Protein AF-A0A6J4Q2V2-F1 (afdb_monomer)

Radius of gyration: 29.79 Å; Cα contacts (8 Å, |Δi|>4): 541; chains: 1; bounding box: 82×56×87 Å

Foldseek 3Di:
DVVVVQDDDPPPPPPPDDDDDPDDPDPDPDPDQRDADLVLLVLLLVLLLVCVVPVCSVLLVQLVVVLLVPDVSNVVNCVDPSPVSSPVNSCVSNVVVVVVCVVFVVVVVVVVVVVLDFPADFAPVLLVVLLVVLCVVVPVLLSVLLVVLLVVLVVVLVVVVVVVVVCVVVVVPDPDDDDDDDDPPPDDPDPSSLSSSLSSQAVVQQVSQSSSSRRDDGDSVSSVRNSVSSVVSSVRVLVSVCVVPVPVSVCSVVVSVVVVVVVVVVVVCCLAAVCQEPPFLNDDVNHDHHLVRDPSLVDFDLQLLLVVCPDPQNVVLVVQFQAEEEQDPVVQVSNQSSCVVPPHHHYAYLYQPGVVRLAVDDQCRCAFTKYKYKYWPVCVVVVCVVCVVQAPDKAWRDWRFGDHNRDGSTIITIIIGGGGHGGRDYPTHDD

Solvent-accessible surface area (backbone atoms only — not comparable to full-atom values): 23818 Å² total; per-residue (Å²): 105,82,66,54,76,72,61,87,78,78,83,79,74,81,81,78,82,86,80,86,77,99,61,80,83,71,79,74,76,76,80,76,76,61,76,73,45,70,67,46,21,53,49,23,30,53,37,14,49,37,31,65,77,37,71,68,24,52,55,52,52,54,14,52,49,52,30,26,74,75,32,80,63,42,37,58,39,76,74,29,73,35,40,56,46,7,53,50,37,19,51,62,47,36,38,68,60,52,54,54,24,71,75,48,81,34,47,67,59,54,57,56,53,60,75,69,56,72,81,52,72,80,32,72,66,43,23,50,50,41,45,50,50,40,22,53,73,56,37,56,88,46,25,53,53,41,53,50,46,53,51,52,54,47,52,52,55,52,50,52,54,50,50,55,52,52,50,59,60,44,59,74,75,54,90,74,88,77,93,68,86,74,80,78,78,82,84,68,101,58,58,73,65,57,51,47,42,39,45,31,46,8,47,62,42,38,49,49,47,34,59,48,16,17,22,38,94,62,64,66,73,73,24,39,67,10,50,58,43,38,47,58,57,37,52,54,51,46,54,57,46,28,76,79,33,51,68,56,46,51,48,51,55,52,50,48,51,50,50,53,51,50,51,52,48,51,50,51,43,27,76,64,36,16,26,49,22,34,71,29,80,52,24,55,93,66,27,82,29,39,50,94,74,34,77,70,56,76,63,73,60,44,65,61,50,25,55,47,49,69,33,70,70,43,44,54,53,58,72,73,33,68,31,37,33,17,68,38,60,67,56,32,55,45,51,49,68,25,37,50,87,74,63,73,60,57,72,42,49,69,39,88,70,40,70,69,49,28,72,76,52,55,44,64,75,50,43,68,37,29,32,35,41,45,40,45,61,92,46,37,77,60,53,51,65,71,42,56,87,34,29,79,42,76,43,84,71,50,78,40,72,39,69,36,23,89,28,74,49,47,44,38,35,32,28,45,29,40,32,26,74,52,58,66,79,67,93,56,58,70,124

Structure (mmCIF, N/CA/C/O backbone):
data_AF-A0A6J4Q2V2-F1
#
_entry.id   AF-A0A6J4Q2V2-F1
#
loop_
_atom_site.group_PDB
_atom_site.id
_atom_site.type_symbol
_atom_site.label_atom_id
_atom_site.label_alt_id
_atom_site.label_comp_id
_atom_site.label_asym_id
_atom_site.label_entity_id
_atom_site.label_seq_id
_atom_site.pdbx_PDB_ins_code
_atom_site.Cartn_x
_atom_site.Cartn_y
_atom_site.Cartn_z
_atom_site.occupancy
_atom_site.B_iso_or_equiv
_atom_site.auth_seq_id
_atom_site.auth_comp_id
_atom_site.auth_asym_id
_atom_site.auth_atom_id
_atom_site.pdbx_PDB_model_num
ATOM 1 N N . GLU A 1 1 ? 28.536 1.080 -9.080 1.00 32.06 1 GLU A N 1
ATOM 2 C CA . GLU A 1 1 ? 28.139 0.049 -8.093 1.00 32.06 1 GLU A CA 1
ATOM 3 C C . GLU A 1 1 ? 27.415 -1.189 -8.664 1.00 32.06 1 GLU A C 1
ATOM 5 O O . GLU A 1 1 ? 28.059 -2.226 -8.735 1.00 32.06 1 GLU A O 1
ATOM 10 N N . ILE A 1 2 ? 26.162 -1.164 -9.162 1.00 29.77 2 ILE A N 1
ATOM 11 C CA . ILE A 1 2 ? 25.508 -2.405 -9.692 1.00 29.77 2 ILE A CA 1
ATOM 12 C C . ILE A 1 2 ? 26.166 -2.944 -10.984 1.00 29.77 2 ILE A C 1
ATOM 14 O O . ILE A 1 2 ? 26.231 -4.154 -11.194 1.00 29.77 2 ILE A O 1
ATOM 18 N N . CYS A 1 3 ? 26.695 -2.071 -11.850 1.00 30.06 3 CYS A N 1
ATOM 19 C CA . CYS A 1 3 ? 27.444 -2.505 -13.041 1.00 30.06 3 CYS A CA 1
ATOM 20 C C . CYS A 1 3 ? 28.904 -2.894 -12.740 1.00 30.06 3 CYS A C 1
ATOM 22 O O . CYS A 1 3 ? 29.434 -3.763 -13.423 1.00 30.06 3 CYS A O 1
ATOM 24 N N . GLU A 1 4 ? 29.531 -2.320 -11.709 1.00 36.75 4 GLU A N 1
ATOM 25 C CA . GLU A 1 4 ? 30.877 -2.726 -11.250 1.00 36.75 4 GLU A CA 1
ATOM 26 C C . GLU A 1 4 ? 30.845 -4.099 -10.574 1.00 36.75 4 GLU A C 1
ATOM 28 O O . GLU A 1 4 ? 31.759 -4.904 -10.738 1.00 36.75 4 GLU A O 1
ATOM 33 N N . PHE A 1 5 ? 29.723 -4.449 -9.935 1.00 39.81 5 PHE A N 1
ATOM 34 C CA . PHE A 1 5 ? 29.467 -5.805 -9.453 1.00 39.81 5 PHE A CA 1
ATOM 35 C C . PHE A 1 5 ? 29.303 -6.839 -10.586 1.00 39.81 5 PHE A C 1
ATOM 37 O O . PHE A 1 5 ? 29.057 -8.012 -10.318 1.00 39.81 5 PHE A O 1
ATOM 44 N N . LEU A 1 6 ? 29.450 -6.474 -11.863 1.00 43.25 6 LEU A N 1
ATOM 45 C CA . LEU A 1 6 ? 29.360 -7.404 -12.996 1.00 43.25 6 LEU A CA 1
ATOM 46 C C . LEU A 1 6 ? 30.561 -7.364 -13.952 1.00 43.25 6 LEU A C 1
ATOM 48 O O . LEU A 1 6 ? 30.593 -8.172 -14.877 1.00 43.25 6 LEU A O 1
ATOM 52 N N . GLY A 1 7 ? 31.564 -6.516 -13.725 1.00 40.53 7 GLY A N 1
ATOM 53 C CA . GLY A 1 7 ? 32.718 -6.443 -14.618 1.00 40.53 7 GLY A CA 1
ATOM 54 C C . GLY A 1 7 ? 33.850 -5.615 -14.037 1.00 40.53 7 GLY A C 1
ATOM 55 O O . GLY A 1 7 ? 33.892 -4.412 -14.240 1.00 40.53 7 GLY A O 1
ATOM 56 N N . GLN A 1 8 ? 34.770 -6.272 -13.337 1.00 37.00 8 GLN A N 1
ATOM 57 C CA . GLN A 1 8 ? 36.114 -5.750 -13.110 1.00 37.00 8 GLN A CA 1
ATOM 58 C C . GLN A 1 8 ? 37.065 -6.654 -13.884 1.00 37.00 8 GLN A C 1
ATOM 60 O O . GLN A 1 8 ? 37.468 -7.702 -13.385 1.00 37.00 8 GLN A O 1
ATOM 65 N N . GLN A 1 9 ? 37.353 -6.282 -15.128 1.00 39.69 9 GLN A N 1
ATOM 66 C CA . GLN A 1 9 ? 38.548 -6.776 -15.813 1.00 39.69 9 GLN A CA 1
ATOM 67 C C . GLN A 1 9 ? 39.023 -5.889 -16.976 1.00 39.69 9 GLN A C 1
ATOM 69 O O . GLN A 1 9 ? 40.082 -6.177 -17.510 1.00 39.69 9 GLN A O 1
ATOM 74 N N . GLU A 1 10 ? 38.312 -4.815 -17.352 1.00 43.91 10 GLU A N 1
ATOM 75 C CA . GLU A 1 10 ? 38.666 -4.003 -18.537 1.00 43.91 10 GLU A CA 1
ATOM 76 C C . GLU A 1 10 ? 39.581 -2.790 -18.255 1.00 43.91 10 GLU A C 1
ATOM 78 O O . GLU A 1 10 ? 40.210 -2.293 -19.183 1.00 43.91 10 GLU A O 1
ATOM 83 N N . ASP A 1 11 ? 39.740 -2.335 -17.006 1.00 36.50 11 ASP A N 1
ATOM 84 C CA . ASP A 1 11 ? 40.383 -1.028 -16.744 1.00 36.50 11 ASP A CA 1
ATOM 85 C C . ASP A 1 11 ? 41.904 -1.064 -16.486 1.00 36.50 11 ASP A C 1
ATOM 87 O O . ASP A 1 11 ? 42.507 -0.010 -16.297 1.00 36.50 11 ASP A O 1
ATOM 91 N N . LYS A 1 12 ? 42.561 -2.236 -16.475 1.00 32.47 12 LYS A N 1
ATOM 92 C CA . LYS A 1 12 ? 44.013 -2.322 -16.191 1.00 32.47 12 LYS A CA 1
ATOM 93 C C . LYS A 1 12 ? 44.935 -2.363 -17.415 1.00 32.47 12 LYS A C 1
ATOM 95 O O . LYS A 1 12 ? 46.117 -2.105 -17.246 1.00 32.47 12 LYS A O 1
ATOM 100 N N . GLU A 1 13 ? 44.432 -2.629 -18.619 1.00 33.34 13 GLU A N 1
ATOM 101 C CA . GLU A 1 13 ? 45.282 -2.765 -19.822 1.00 33.34 13 GLU A CA 1
ATOM 102 C C . GLU A 1 13 ? 45.505 -1.451 -20.595 1.00 33.34 13 GLU A C 1
ATOM 104 O O . GLU A 1 13 ? 46.368 -1.383 -21.463 1.00 33.34 13 GLU A O 1
ATOM 109 N N . TRP A 1 14 ? 44.780 -0.374 -20.276 1.00 34.66 14 TRP A N 1
ATOM 110 C CA . TRP A 1 14 ? 44.790 0.856 -21.083 1.00 34.66 14 TRP A CA 1
ATOM 111 C C . TRP A 1 14 ? 45.893 1.877 -20.750 1.00 34.66 14 TRP A C 1
ATOM 113 O O . TRP A 1 14 ? 45.919 2.943 -21.366 1.00 34.66 14 TRP A O 1
ATOM 123 N N . GLN A 1 15 ? 46.797 1.602 -19.802 1.00 33.84 15 GLN A N 1
ATOM 124 C CA . GLN A 1 15 ? 47.848 2.562 -19.416 1.00 33.84 15 GLN A CA 1
ATOM 125 C C . GLN A 1 15 ? 49.262 2.266 -19.937 1.00 33.84 15 GLN A C 1
ATOM 127 O O . GLN A 1 15 ? 50.127 3.114 -19.742 1.00 33.84 15 GLN A O 1
ATOM 132 N N . GLU A 1 16 ? 49.510 1.159 -20.646 1.00 37.19 16 GLU A N 1
ATOM 133 C CA . GLU A 1 16 ? 50.890 0.777 -21.019 1.00 37.19 16 GLU A CA 1
ATOM 134 C C . GLU A 1 16 ? 51.269 0.893 -22.503 1.00 37.19 16 GLU A C 1
ATOM 136 O O . GLU A 1 16 ? 52.442 0.751 -22.825 1.00 37.19 16 GLU A O 1
ATOM 141 N N . HIS A 1 17 ? 50.356 1.250 -23.411 1.00 39.12 17 HIS A N 1
ATOM 142 C CA . HIS A 1 17 ? 50.700 1.431 -24.830 1.00 39.12 17 HIS A CA 1
ATOM 143 C C . HIS A 1 17 ? 50.427 2.855 -25.315 1.00 39.12 17 HIS A C 1
ATOM 145 O O . HIS A 1 17 ? 49.444 3.144 -25.999 1.00 39.12 17 HIS A O 1
ATOM 151 N N . LYS A 1 18 ? 51.334 3.762 -24.948 1.00 40.56 18 LYS A N 1
ATOM 152 C CA . LYS A 1 18 ? 51.611 4.972 -25.721 1.00 40.56 18 LYS A CA 1
ATOM 153 C C . LYS A 1 18 ? 52.996 4.802 -26.322 1.00 40.56 18 LYS A C 1
ATOM 155 O O . LYS A 1 18 ? 53.968 4.860 -25.585 1.00 40.56 18 LYS A O 1
ATOM 160 N N . ASP A 1 19 ? 52.995 4.572 -27.627 1.00 45.44 19 ASP A N 1
ATOM 161 C CA . ASP A 1 19 ? 54.082 4.702 -28.598 1.00 45.44 19 ASP A CA 1
ATOM 162 C C . ASP A 1 19 ? 54.253 3.423 -29.434 1.00 45.44 19 ASP A C 1
ATOM 164 O O . ASP A 1 19 ? 54.333 2.314 -28.917 1.00 45.44 19 ASP A O 1
ATOM 168 N N . GLU A 1 20 ? 54.276 3.663 -30.747 1.00 46.00 20 GLU A N 1
ATOM 169 C CA . GLU A 1 20 ? 54.562 2.771 -31.879 1.00 46.00 20 GLU A CA 1
ATOM 170 C C . GLU A 1 20 ? 53.406 2.009 -32.575 1.00 46.00 20 GLU A C 1
ATOM 172 O O . GLU A 1 20 ? 52.564 1.343 -31.984 1.00 46.00 20 GLU A O 1
ATOM 177 N N . ASP A 1 21 ? 53.450 2.155 -33.905 1.00 41.34 21 ASP A N 1
ATOM 178 C CA . ASP A 1 21 ? 52.720 1.524 -35.010 1.00 41.34 21 ASP A CA 1
ATOM 179 C C . ASP A 1 21 ? 51.275 1.927 -35.379 1.00 41.34 21 ASP A C 1
ATOM 181 O O . ASP A 1 21 ? 50.266 1.431 -34.878 1.00 41.34 21 ASP A O 1
ATOM 185 N N . LEU A 1 22 ? 51.205 2.730 -36.453 1.00 50.88 22 LEU A N 1
ATOM 186 C CA . LEU A 1 22 ? 50.089 2.865 -37.398 1.00 50.88 22 LEU A CA 1
ATOM 187 C C . LEU A 1 22 ? 49.896 1.553 -38.189 1.00 50.88 22 LEU A C 1
ATOM 189 O O . LEU A 1 22 ? 50.108 1.487 -39.399 1.00 50.88 22 LEU A O 1
ATOM 193 N N . SER A 1 23 ? 49.464 0.496 -37.509 1.00 46.81 23 SER A N 1
ATOM 194 C CA . SER A 1 23 ? 48.854 -0.671 -38.146 1.00 46.81 23 SER A CA 1
ATOM 195 C C . SER A 1 23 ? 47.328 -0.557 -38.051 1.00 46.81 23 SER A C 1
ATOM 197 O O . SER A 1 23 ? 46.785 0.010 -37.103 1.00 46.81 23 SER A O 1
ATOM 199 N N . LEU A 1 24 ? 46.630 -1.008 -39.102 1.00 50.31 24 LEU A N 1
ATOM 200 C CA . LEU A 1 24 ? 45.164 -1.045 -39.204 1.00 50.31 24 LEU A CA 1
ATOM 201 C C . LEU A 1 24 ? 44.526 -1.447 -37.862 1.00 50.31 24 LEU A C 1
ATOM 203 O O . LEU A 1 24 ? 45.022 -2.390 -37.245 1.00 50.31 24 LEU A O 1
ATOM 207 N N . PRO A 1 25 ? 43.430 -0.799 -37.417 1.00 46.69 25 PRO A N 1
ATOM 208 C CA . PRO A 1 25 ? 42.833 -1.113 -36.127 1.00 46.69 25 PRO A CA 1
ATOM 209 C C . PRO A 1 25 ? 42.497 -2.605 -36.078 1.00 46.69 25 PRO A C 1
ATOM 211 O O . PRO A 1 25 ? 41.655 -3.085 -36.843 1.00 46.69 25 PRO A O 1
ATOM 214 N N . LEU A 1 26 ? 43.190 -3.331 -35.193 1.00 51.53 26 LEU A N 1
ATOM 215 C CA . LEU A 1 26 ? 42.886 -4.716 -34.855 1.00 51.53 26 LEU A CA 1
ATOM 216 C C . LEU A 1 26 ? 41.372 -4.829 -34.612 1.00 51.53 26 LEU A C 1
ATOM 218 O O . LEU A 1 26 ? 40.800 -3.960 -33.941 1.00 51.53 26 LEU A O 1
ATOM 222 N N . PRO A 1 27 ? 40.692 -5.855 -35.158 1.00 50.12 27 PRO A N 1
ATOM 223 C CA . PRO A 1 27 ? 39.274 -6.041 -34.900 1.00 50.12 27 PRO A CA 1
ATOM 224 C C . PRO A 1 27 ? 39.062 -6.081 -33.387 1.00 50.12 27 PRO A C 1
ATOM 226 O O . PRO A 1 27 ? 39.700 -6.875 -32.695 1.00 50.12 27 PRO A O 1
ATOM 229 N N . LEU A 1 28 ? 38.195 -5.193 -32.885 1.00 48.06 28 LEU A N 1
ATOM 230 C CA . LEU A 1 28 ? 37.838 -5.115 -31.468 1.00 48.06 28 LEU A CA 1
ATOM 231 C C . LEU A 1 28 ? 37.610 -6.537 -30.927 1.00 48.06 28 LEU A C 1
ATOM 233 O O . LEU A 1 28 ? 36.846 -7.287 -31.552 1.00 48.06 28 LEU A O 1
ATOM 237 N N . PRO A 1 29 ? 38.247 -6.927 -29.806 1.00 49.25 29 PRO A N 1
ATOM 238 C CA . PRO A 1 29 ? 38.105 -8.272 -29.274 1.00 49.25 29 PRO A CA 1
ATOM 239 C C . PRO A 1 29 ? 36.621 -8.574 -29.073 1.00 49.25 29 PRO A C 1
ATOM 241 O O . PRO A 1 29 ? 35.867 -7.767 -28.519 1.00 49.25 29 PRO A O 1
ATOM 244 N N . LEU A 1 30 ? 36.182 -9.734 -29.573 1.00 52.75 30 LEU A N 1
ATOM 245 C CA . LEU A 1 30 ? 34.804 -10.175 -29.399 1.00 52.75 30 LEU A CA 1
ATOM 246 C C . LEU A 1 30 ? 34.472 -10.133 -27.900 1.00 52.75 30 LEU A C 1
ATOM 248 O O . LEU A 1 30 ? 35.249 -10.652 -27.095 1.00 52.75 30 LEU A O 1
ATOM 252 N N . PRO A 1 31 ? 33.340 -9.526 -27.499 1.00 60.19 31 PRO A N 1
ATOM 253 C CA . PRO A 1 31 ? 33.023 -9.351 -26.092 1.00 60.19 31 PRO A CA 1
ATOM 254 C C . PRO A 1 31 ? 33.041 -10.703 -25.381 1.00 60.19 31 PRO A C 1
ATOM 256 O O . PRO A 1 31 ? 32.332 -11.630 -25.787 1.00 60.19 31 PRO A O 1
ATOM 259 N N . SER A 1 32 ? 33.833 -10.800 -24.310 1.00 66.81 32 SER A N 1
ATOM 260 C CA . SER A 1 32 ? 34.038 -12.055 -23.590 1.00 66.81 32 SER A CA 1
ATOM 261 C C . SER A 1 32 ? 32.699 -12.675 -23.154 1.00 66.81 32 SER A C 1
ATOM 263 O O . SER A 1 32 ? 31.772 -11.961 -22.725 1.00 66.81 32 SER A O 1
ATOM 265 N N . PRO A 1 33 ? 32.540 -14.006 -23.274 1.00 76.62 33 PRO A N 1
ATOM 266 C CA . PRO A 1 33 ? 31.321 -14.671 -22.840 1.00 76.62 33 PRO A CA 1
ATOM 267 C C . PRO A 1 33 ? 31.108 -14.420 -21.345 1.00 76.62 33 PRO A C 1
ATOM 269 O O . PRO A 1 33 ? 32.055 -14.424 -20.558 1.00 76.62 33 PRO A O 1
ATOM 272 N N . TYR A 1 34 ? 29.856 -14.181 -20.943 1.00 85.25 34 TYR A N 1
ATOM 273 C CA . TYR A 1 34 ? 29.534 -14.008 -19.529 1.00 85.25 34 TYR A CA 1
ATOM 274 C C . TYR A 1 34 ? 29.889 -15.288 -18.767 1.00 85.25 34 TYR A C 1
ATOM 276 O O . TYR A 1 34 ? 29.442 -16.372 -19.142 1.00 85.25 34 TYR A O 1
ATOM 284 N N . ARG A 1 35 ? 30.668 -15.150 -17.691 1.00 90.31 35 ARG A N 1
ATOM 285 C CA . ARG A 1 35 ? 31.034 -16.249 -16.796 1.00 90.31 35 ARG A CA 1
ATOM 286 C C . ARG A 1 35 ? 30.180 -16.174 -15.528 1.00 90.31 35 ARG A C 1
ATOM 288 O O . ARG A 1 35 ? 30.349 -15.240 -14.743 1.00 90.31 35 ARG A O 1
ATOM 295 N N . PRO A 1 36 ? 29.249 -17.121 -15.325 1.00 92.38 36 PRO A N 1
ATOM 296 C CA . PRO A 1 36 ? 28.476 -17.212 -14.094 1.00 92.38 36 PRO A CA 1
ATOM 297 C C . PRO A 1 36 ? 29.389 -17.401 -12.876 1.00 92.38 36 PRO A C 1
ATOM 299 O O . PRO A 1 36 ? 30.340 -18.179 -12.929 1.00 92.38 36 PRO A O 1
ATOM 302 N N . GLY A 1 37 ? 29.078 -16.726 -11.771 1.00 94.19 37 GLY A N 1
ATOM 303 C CA . GLY A 1 37 ? 29.854 -16.798 -10.531 1.00 94.19 37 GLY A CA 1
ATOM 304 C C . GLY A 1 37 ? 28.970 -16.830 -9.286 1.00 94.19 37 GLY A C 1
ATOM 305 O O . GLY A 1 37 ? 27.7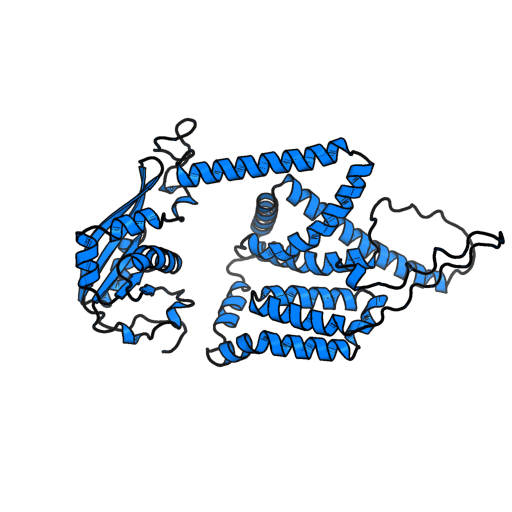46 -16.715 -9.385 1.00 94.19 37 GLY A O 1
ATOM 306 N N . TYR A 1 38 ? 29.600 -16.891 -8.108 1.00 95.44 38 TYR A N 1
ATOM 307 C CA . TYR A 1 38 ? 28.943 -16.908 -6.787 1.00 95.44 38 TYR A CA 1
ATOM 308 C C . TYR A 1 38 ? 27.931 -15.774 -6.569 1.00 95.44 38 TYR A C 1
ATOM 310 O O . TYR A 1 38 ? 26.987 -15.903 -5.793 1.00 95.44 38 TYR A O 1
ATOM 318 N N . ARG A 1 39 ? 28.079 -14.674 -7.312 1.00 95.44 39 ARG A N 1
ATOM 319 C CA . ARG A 1 39 ? 27.137 -13.551 -7.348 1.00 95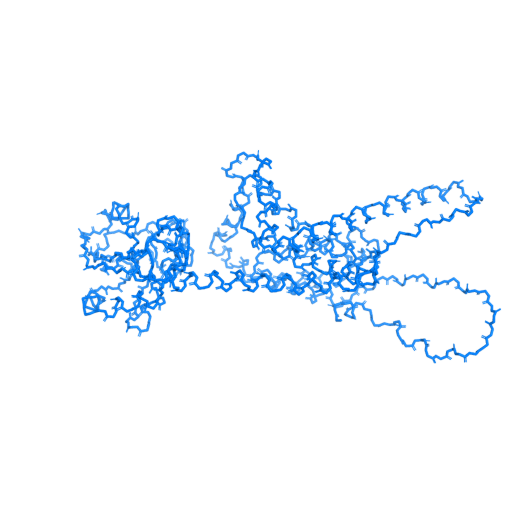.44 39 ARG A CA 1
ATOM 320 C C . ARG A 1 39 ? 25.703 -13.990 -7.675 1.00 95.44 39 ARG A C 1
ATOM 322 O O . ARG A 1 39 ? 24.773 -13.422 -7.116 1.00 95.44 39 ARG A O 1
ATOM 329 N N . LEU A 1 40 ? 25.503 -15.020 -8.507 1.00 95.69 40 LEU A N 1
ATOM 330 C CA . LEU A 1 40 ? 24.165 -15.571 -8.775 1.00 95.69 40 LEU A CA 1
ATOM 331 C C . LEU A 1 40 ? 23.542 -16.216 -7.532 1.00 95.69 40 LEU A C 1
ATOM 333 O O . LEU A 1 40 ? 22.340 -16.074 -7.311 1.00 95.69 40 LEU A O 1
ATOM 337 N N . ALA A 1 41 ? 24.353 -16.872 -6.699 1.00 97.00 41 ALA A N 1
ATOM 338 C CA . ALA A 1 41 ? 23.889 -17.456 -5.447 1.00 97.00 41 ALA A CA 1
ATOM 339 C C . ALA A 1 41 ? 23.407 -16.360 -4.481 1.00 97.00 41 ALA A C 1
ATOM 341 O O . ALA A 1 41 ? 22.293 -16.432 -3.965 1.00 97.00 41 ALA A O 1
ATOM 342 N N . ILE A 1 42 ? 24.196 -15.287 -4.336 1.00 97.88 42 ILE A N 1
ATOM 343 C CA . ILE A 1 42 ? 23.826 -14.107 -3.536 1.00 97.88 42 ILE A CA 1
ATOM 344 C C . ILE A 1 42 ? 22.535 -13.470 -4.064 1.00 97.88 42 ILE A C 1
ATOM 346 O O . ILE A 1 42 ? 21.657 -13.131 -3.278 1.00 97.88 42 ILE A O 1
ATOM 350 N N . ILE A 1 43 ? 22.378 -13.341 -5.385 1.00 96.25 43 ILE A N 1
ATOM 351 C CA . ILE A 1 43 ? 21.144 -12.812 -5.984 1.00 96.25 43 ILE A CA 1
ATOM 352 C C . ILE A 1 43 ? 19.928 -13.669 -5.598 1.00 96.25 43 ILE A C 1
ATOM 354 O O . ILE A 1 43 ? 18.891 -13.109 -5.250 1.00 96.25 43 ILE A O 1
ATOM 358 N N . GLY A 1 44 ? 20.054 -14.999 -5.594 1.00 97.31 44 GLY A N 1
ATOM 359 C CA . GLY A 1 44 ? 18.984 -15.905 -5.154 1.00 97.31 44 GLY A CA 1
ATOM 360 C C . GLY A 1 44 ? 18.585 -15.675 -3.699 1.00 97.31 44 GLY A C 1
ATOM 361 O O . GLY A 1 44 ? 17.402 -15.509 -3.401 1.00 97.31 44 GLY A O 1
ATOM 362 N N . LEU A 1 45 ? 19.577 -15.561 -2.810 1.00 97.94 45 LEU A N 1
ATOM 363 C CA . LEU A 1 45 ? 19.363 -15.209 -1.404 1.00 97.94 45 LEU A CA 1
ATOM 364 C C . LEU A 1 45 ? 18.637 -13.863 -1.259 1.00 97.94 45 LEU A C 1
ATOM 366 O O . LEU A 1 45 ? 17.635 -13.777 -0.556 1.00 97.94 45 LEU A O 1
ATOM 370 N N . LEU A 1 46 ? 19.104 -12.820 -1.952 1.00 97.56 46 LEU A N 1
ATOM 371 C CA . LEU A 1 46 ? 18.517 -11.478 -1.884 1.00 97.56 46 LEU A CA 1
ATOM 372 C C . LEU A 1 46 ? 17.084 -11.438 -2.427 1.00 97.56 46 LEU A C 1
ATOM 374 O O . LEU A 1 46 ? 16.236 -10.764 -1.846 1.00 97.56 46 LEU A O 1
ATOM 378 N N . ILE A 1 47 ? 16.786 -12.176 -3.500 1.00 96.81 47 ILE A N 1
ATOM 379 C CA . ILE A 1 47 ? 15.415 -12.328 -4.005 1.00 96.81 47 ILE A CA 1
ATOM 380 C C . ILE A 1 47 ? 14.550 -13.048 -2.965 1.00 96.81 47 ILE A C 1
ATOM 382 O O . ILE A 1 47 ? 13.408 -12.648 -2.746 1.00 96.81 47 ILE A O 1
ATOM 386 N N . GLY A 1 48 ? 15.083 -14.068 -2.288 1.00 97.56 48 GLY A N 1
ATOM 387 C CA . GLY A 1 48 ? 14.381 -14.784 -1.224 1.00 97.56 48 GLY A CA 1
ATOM 388 C C . GLY A 1 48 ? 14.063 -13.888 -0.025 1.00 97.56 48 GLY A C 1
ATOM 389 O O . GLY A 1 48 ? 12.919 -13.835 0.420 1.00 97.56 48 GLY A O 1
ATOM 390 N N . LEU A 1 49 ? 15.030 -13.088 0.429 1.00 97.06 49 LEU A N 1
ATOM 391 C CA . LEU A 1 49 ? 14.823 -12.083 1.479 1.00 97.06 49 LEU A CA 1
ATOM 392 C C . LEU A 1 49 ? 13.846 -10.982 1.041 1.00 97.06 49 LEU A C 1
ATOM 394 O O . LEU A 1 49 ? 13.004 -10.547 1.825 1.00 97.06 49 LEU A O 1
ATOM 398 N N . ALA A 1 50 ? 13.892 -10.561 -0.225 1.00 95.19 50 ALA A N 1
ATOM 399 C CA . ALA A 1 50 ? 12.899 -9.642 -0.772 1.00 95.19 50 ALA A CA 1
ATOM 400 C C . ALA A 1 50 ? 11.488 -10.255 -0.742 1.00 95.19 50 ALA A C 1
ATOM 402 O O . ALA A 1 50 ? 10.536 -9.556 -0.396 1.00 95.19 50 ALA A O 1
ATOM 403 N N . CYS A 1 51 ? 11.351 -11.553 -1.044 1.00 94.56 51 CYS A N 1
ATOM 404 C CA . CYS A 1 51 ? 10.087 -12.287 -0.928 1.00 94.56 51 CYS A CA 1
ATOM 405 C C . CYS A 1 51 ? 9.600 -12.381 0.521 1.00 94.56 51 CYS A C 1
ATOM 407 O O . CYS A 1 51 ? 8.395 -12.270 0.747 1.00 94.56 51 CYS A O 1
ATOM 409 N N . LEU A 1 52 ? 10.525 -12.527 1.477 1.00 93.69 52 LEU A N 1
ATOM 410 C CA . LEU A 1 52 ? 10.227 -12.545 2.908 1.00 93.69 52 LEU A CA 1
ATOM 411 C C . LEU A 1 52 ? 9.611 -11.221 3.383 1.00 93.69 52 LEU A C 1
ATOM 413 O O . LEU A 1 52 ? 8.650 -11.224 4.146 1.00 93.69 52 LEU A O 1
ATOM 417 N N . SER A 1 53 ? 10.104 -10.097 2.860 1.00 91.94 53 SER A N 1
ATOM 418 C CA . SER A 1 53 ? 9.518 -8.773 3.101 1.00 91.94 53 SER A CA 1
ATOM 419 C C . SER A 1 53 ? 8.197 -8.566 2.352 1.00 91.94 53 SER A C 1
ATOM 421 O O . SER A 1 53 ? 7.256 -7.976 2.884 1.00 91.94 53 SER A O 1
ATOM 423 N N . LYS A 1 54 ? 8.117 -8.999 1.084 1.00 90.69 54 LYS A N 1
ATOM 424 C CA . LYS A 1 54 ? 6.917 -8.877 0.244 1.00 90.69 54 LYS A CA 1
ATOM 425 C C . LYS A 1 54 ? 6.954 -9.869 -0.918 1.00 90.69 54 LYS A C 1
ATOM 427 O O . LYS A 1 54 ? 7.882 -9.843 -1.718 1.00 90.69 54 LYS A O 1
ATOM 432 N N . TYR A 1 55 ? 5.856 -10.598 -1.148 1.00 90.31 55 TYR A N 1
ATOM 433 C CA . TYR A 1 55 ? 5.708 -11.546 -2.274 1.00 90.31 55 TYR A CA 1
ATOM 434 C C . TYR A 1 55 ? 6.035 -10.980 -3.671 1.00 90.31 55 TYR A C 1
ATOM 436 O O . TYR A 1 55 ? 6.313 -11.735 -4.597 1.00 90.31 55 TYR A O 1
ATOM 444 N N . HIS A 1 56 ? 6.045 -9.652 -3.833 1.00 87.12 56 HIS A N 1
ATOM 445 C CA . HIS A 1 56 ? 6.469 -8.989 -5.071 1.00 87.12 56 HIS A CA 1
ATOM 446 C C . HIS A 1 56 ? 7.939 -9.270 -5.430 1.00 87.12 56 HIS A C 1
ATOM 448 O O . HIS A 1 56 ? 8.295 -9.143 -6.598 1.00 87.12 56 HIS A O 1
ATOM 454 N N . GLY A 1 57 ? 8.779 -9.684 -4.471 1.00 90.69 57 GLY A N 1
ATOM 455 C CA . GLY A 1 57 ? 10.164 -10.090 -4.728 1.00 90.69 57 GLY A CA 1
ATOM 456 C C . GLY A 1 57 ? 10.288 -11.180 -5.801 1.00 90.69 57 GLY A C 1
ATOM 457 O O . GLY A 1 57 ? 11.237 -11.153 -6.582 1.00 90.69 57 GLY A O 1
ATOM 458 N N . LEU A 1 58 ? 9.288 -12.063 -5.936 1.00 92.06 58 LEU A N 1
ATOM 459 C CA . LEU A 1 58 ? 9.261 -13.110 -6.965 1.00 92.06 58 LEU A CA 1
ATOM 460 C C . LEU A 1 58 ? 9.322 -12.539 -8.385 1.00 92.06 58 LEU A C 1
ATOM 462 O O . LEU A 1 58 ? 9.956 -13.120 -9.265 1.00 92.06 58 LEU A O 1
ATOM 466 N N . ALA A 1 59 ? 8.708 -11.377 -8.610 1.00 91.56 59 ALA A N 1
ATOM 467 C CA . ALA A 1 59 ? 8.714 -10.735 -9.916 1.00 91.56 59 ALA A CA 1
ATOM 468 C C . ALA A 1 59 ? 10.123 -10.311 -10.357 1.00 91.56 59 ALA A C 1
ATOM 470 O O . ALA A 1 59 ? 10.415 -10.347 -11.551 1.00 91.56 59 ALA A O 1
ATOM 471 N N . LEU A 1 60 ? 11.016 -9.978 -9.415 1.00 90.38 60 LEU A N 1
ATOM 472 C CA . LEU A 1 60 ? 12.424 -9.697 -9.719 1.00 90.38 60 LEU A CA 1
ATOM 473 C C . LEU A 1 60 ? 13.138 -10.956 -10.227 1.00 90.38 60 LEU A C 1
ATOM 475 O O . LEU A 1 60 ? 13.895 -10.885 -11.195 1.00 90.38 60 LEU A O 1
ATOM 479 N N . GLY A 1 61 ? 12.853 -12.113 -9.620 1.00 93.75 61 GLY A N 1
ATOM 480 C CA . GLY A 1 61 ? 13.362 -13.408 -10.077 1.00 93.75 61 GLY A CA 1
ATOM 481 C C . GLY A 1 61 ? 12.874 -13.762 -11.479 1.00 93.75 61 GLY A C 1
ATOM 482 O O . GLY A 1 61 ? 13.684 -14.081 -12.349 1.00 93.75 61 GLY A O 1
ATOM 483 N N . PHE A 1 62 ? 11.571 -13.621 -11.744 1.00 95.06 62 PHE A N 1
ATOM 484 C CA . PHE A 1 62 ? 11.021 -13.841 -13.086 1.00 95.06 62 PHE A CA 1
ATOM 485 C C . PHE A 1 62 ? 11.584 -12.864 -14.123 1.00 95.06 62 PHE A C 1
ATOM 487 O O . PHE A 1 62 ? 11.893 -13.277 -15.242 1.00 95.06 62 PHE A O 1
ATOM 494 N N . GLY A 1 63 ? 11.785 -11.596 -13.753 1.00 94.88 63 GLY A N 1
ATOM 495 C CA . GLY A 1 63 ? 12.454 -10.610 -14.600 1.00 94.88 63 GLY A CA 1
ATOM 496 C C . GLY A 1 63 ? 13.883 -11.029 -14.955 1.00 94.88 63 GLY A C 1
ATOM 497 O O . GLY A 1 63 ? 14.255 -11.035 -16.128 1.00 94.88 63 GLY A O 1
ATOM 498 N N . LEU A 1 64 ? 14.674 -11.469 -13.972 1.00 94.31 64 LEU A N 1
ATOM 499 C CA . LEU A 1 64 ? 16.039 -11.953 -14.202 1.00 94.31 64 LEU A CA 1
ATOM 500 C C . LEU A 1 64 ? 16.071 -13.176 -15.131 1.00 94.31 64 LEU A C 1
ATOM 502 O O . LEU A 1 64 ? 16.876 -13.222 -16.064 1.00 94.31 64 LEU A O 1
ATOM 506 N N . ILE A 1 65 ? 15.168 -14.137 -14.922 1.00 95.69 65 ILE A N 1
ATOM 507 C CA . ILE A 1 65 ? 15.041 -15.318 -15.785 1.00 95.69 65 ILE A CA 1
ATOM 508 C C . ILE A 1 65 ? 14.674 -14.895 -17.215 1.00 95.69 65 ILE A C 1
ATOM 510 O O . ILE A 1 65 ? 15.338 -15.312 -18.165 1.00 95.69 65 ILE A O 1
ATOM 514 N N . GLY A 1 66 ? 13.676 -14.021 -17.385 1.00 95.50 66 GLY A N 1
ATOM 515 C CA . GLY A 1 66 ? 13.275 -13.491 -18.693 1.00 95.50 66 GLY A CA 1
ATOM 516 C C . GLY A 1 66 ? 14.412 -12.755 -19.412 1.00 95.50 66 GLY A C 1
ATOM 517 O O . GLY A 1 66 ? 14.634 -12.938 -20.618 1.00 95.50 66 GLY A O 1
ATOM 518 N N . PHE A 1 67 ? 15.213 -11.988 -18.670 1.00 95.44 67 PHE A N 1
ATOM 519 C CA . PHE A 1 67 ? 16.422 -11.362 -19.194 1.00 95.44 67 PHE A CA 1
ATOM 520 C C . PHE A 1 67 ? 17.431 -12.401 -19.694 1.00 95.44 67 PHE A C 1
ATOM 522 O O . PHE A 1 67 ? 17.854 -12.327 -20.852 1.00 95.44 67 PHE A O 1
ATOM 529 N N . CYS A 1 68 ? 17.779 -13.390 -18.869 1.00 94.12 68 CYS A N 1
ATOM 530 C CA . CYS A 1 68 ? 18.731 -14.437 -19.233 1.00 94.12 68 CYS A CA 1
ATOM 531 C C . CYS A 1 68 ? 18.257 -15.262 -20.439 1.00 94.12 68 CYS A C 1
ATOM 533 O O . CYS A 1 68 ? 19.042 -15.504 -21.353 1.00 94.12 68 CYS A O 1
ATOM 535 N N . LEU A 1 69 ? 16.973 -15.633 -20.505 1.00 93.88 69 LEU A N 1
ATOM 536 C CA . LEU A 1 69 ? 16.396 -16.376 -21.634 1.00 93.88 69 LEU A CA 1
ATOM 537 C C . LEU A 1 69 ? 16.498 -15.596 -22.950 1.00 93.88 69 LEU A C 1
ATOM 539 O O . LEU A 1 69 ? 16.820 -16.150 -24.011 1.00 93.88 69 LEU A O 1
ATOM 543 N N . THR A 1 70 ? 16.259 -14.287 -22.889 1.00 90.62 70 THR A N 1
ATOM 544 C CA . THR A 1 70 ? 16.231 -13.440 -24.083 1.00 90.62 70 THR A CA 1
ATOM 545 C C . THR A 1 70 ? 17.562 -12.782 -24.439 1.00 90.62 70 THR A C 1
ATOM 547 O O . THR A 1 70 ? 17.649 -12.126 -25.479 1.00 90.62 70 THR A O 1
ATOM 550 N N . SER A 1 71 ? 18.606 -12.977 -23.633 1.00 88.56 71 SER A N 1
ATOM 551 C CA . SER A 1 71 ? 19.945 -12.447 -23.881 1.00 88.56 71 SER A CA 1
ATOM 552 C C . SER A 1 71 ? 20.942 -13.588 -24.105 1.00 88.56 71 SER A C 1
ATOM 554 O O . SER A 1 71 ? 21.399 -14.187 -23.131 1.00 88.56 71 SER A O 1
ATOM 556 N N . PRO A 1 72 ? 21.322 -13.903 -25.365 1.00 85.31 72 PRO A N 1
ATOM 557 C CA . PRO A 1 72 ? 22.192 -15.041 -25.678 1.00 85.31 72 PRO A CA 1
ATOM 558 C C . PRO A 1 72 ? 23.483 -15.075 -24.857 1.00 85.31 72 PRO A C 1
ATOM 560 O O . PRO A 1 72 ? 23.895 -16.142 -24.416 1.00 85.31 72 PRO A O 1
ATOM 563 N N . ARG A 1 73 ? 24.061 -13.898 -24.577 1.00 85.94 73 ARG A N 1
ATOM 564 C CA . ARG A 1 73 ? 25.269 -13.749 -23.758 1.00 85.94 73 ARG A CA 1
ATOM 565 C C . ARG A 1 73 ? 25.099 -14.279 -22.331 1.00 85.94 73 ARG A C 1
ATOM 567 O O . ARG A 1 73 ? 26.058 -14.806 -21.790 1.00 85.94 73 ARG A O 1
ATOM 574 N N . TYR A 1 74 ? 23.915 -14.153 -21.730 1.00 90.62 74 TYR A N 1
ATOM 575 C CA . TYR A 1 74 ? 23.667 -14.484 -20.319 1.00 90.62 74 TYR A CA 1
ATOM 576 C C . TYR A 1 74 ? 22.889 -15.789 -20.119 1.00 90.62 74 TYR A C 1
ATOM 578 O O . TYR A 1 74 ? 22.637 -16.170 -18.979 1.00 90.62 74 TYR A O 1
ATOM 586 N N . ARG A 1 75 ? 22.538 -16.516 -21.190 1.00 90.62 75 ARG A N 1
ATOM 587 C CA . ARG A 1 75 ? 21.850 -17.818 -21.084 1.00 90.62 75 ARG A CA 1
ATOM 588 C C . ARG A 1 75 ? 22.641 -18.845 -20.282 1.00 90.62 75 ARG A C 1
ATOM 590 O O . ARG A 1 75 ? 22.041 -19.626 -19.554 1.00 90.62 75 ARG A O 1
ATOM 597 N N . ALA A 1 76 ? 23.972 -18.792 -20.363 1.00 90.56 76 ALA A N 1
ATOM 598 C CA . ALA A 1 76 ? 24.863 -19.655 -19.589 1.00 90.56 76 ALA A CA 1
ATOM 599 C C . ALA A 1 76 ? 24.652 -19.525 -18.069 1.00 90.56 76 ALA A C 1
ATOM 601 O O . ALA A 1 76 ? 24.930 -20.472 -17.340 1.00 90.56 76 ALA A O 1
ATOM 602 N N . ALA A 1 77 ? 24.114 -18.396 -17.584 1.00 92.69 77 ALA A N 1
ATOM 603 C CA . ALA A 1 77 ? 23.731 -18.246 -16.183 1.00 92.69 77 ALA A CA 1
ATOM 604 C C . ALA A 1 77 ? 22.732 -19.330 -15.763 1.00 92.69 77 ALA A C 1
ATOM 606 O O . ALA A 1 77 ? 22.949 -19.986 -14.753 1.00 92.69 77 ALA A O 1
ATOM 607 N N . LEU A 1 78 ? 21.696 -19.584 -16.569 1.00 92.94 78 LEU A N 1
ATOM 608 C CA . LEU A 1 78 ? 20.606 -20.510 -16.233 1.00 92.94 78 LEU A CA 1
ATOM 609 C C . LEU A 1 78 ? 21.066 -21.967 -16.104 1.00 92.94 78 LEU A C 1
ATOM 611 O O . LEU A 1 78 ? 20.432 -22.742 -15.401 1.00 92.94 78 LEU A O 1
ATOM 615 N N . LEU A 1 79 ? 22.169 -22.322 -16.765 1.00 93.19 79 LEU A N 1
ATOM 616 C CA . LEU A 1 79 ? 22.745 -23.670 -16.761 1.00 93.19 79 LEU A CA 1
ATOM 617 C C . LEU A 1 79 ? 23.919 -23.813 -15.780 1.00 93.19 79 LEU A C 1
ATOM 619 O O . LEU A 1 79 ? 24.538 -24.869 -15.695 1.00 93.19 79 LEU A O 1
ATOM 623 N N . SER A 1 80 ? 24.270 -22.748 -15.060 1.00 93.50 80 SER A N 1
ATOM 624 C CA . SER A 1 80 ? 25.412 -22.753 -14.154 1.00 93.50 80 SER A CA 1
ATOM 625 C C . SER A 1 80 ? 25.113 -23.499 -12.847 1.00 93.50 80 SER A C 1
ATOM 627 O O . SER A 1 80 ? 24.030 -23.316 -12.288 1.00 93.50 80 SER A O 1
ATOM 629 N N . PRO A 1 81 ? 26.102 -24.199 -12.253 1.00 95.25 81 PRO A N 1
ATOM 630 C CA . PRO A 1 81 ? 26.027 -24.661 -10.864 1.00 95.25 81 PRO A CA 1
ATOM 631 C C . PRO A 1 81 ? 25.669 -23.548 -9.867 1.00 95.25 81 PRO A C 1
ATOM 633 O O . PRO A 1 81 ? 24.982 -23.786 -8.877 1.00 95.25 81 PRO A O 1
ATOM 636 N N . TRP A 1 82 ? 26.056 -22.300 -10.152 1.00 96.56 82 TRP A N 1
ATOM 637 C CA . TRP A 1 82 ? 25.696 -21.155 -9.316 1.00 96.56 82 TRP A CA 1
ATOM 638 C C . TRP A 1 82 ? 24.200 -20.834 -9.333 1.00 96.56 82 TRP A C 1
ATOM 640 O O . TRP A 1 82 ? 23.705 -20.239 -8.379 1.00 96.56 82 TRP A O 1
ATOM 650 N N . THR A 1 83 ? 23.465 -21.249 -10.366 1.00 95.31 83 THR A N 1
ATOM 651 C CA . THR A 1 83 ? 21.999 -21.154 -10.393 1.00 95.31 83 THR A CA 1
ATOM 652 C C . THR A 1 83 ? 21.360 -22.199 -9.489 1.00 95.31 83 THR A C 1
ATOM 654 O O . THR A 1 83 ? 20.393 -21.878 -8.807 1.00 95.31 83 THR A O 1
ATOM 657 N N . LEU A 1 84 ? 21.936 -23.400 -9.367 1.00 95.88 84 LEU A N 1
ATOM 658 C CA . LEU A 1 84 ? 21.498 -24.365 -8.350 1.00 95.88 84 LEU A CA 1
ATOM 659 C C . LEU A 1 84 ? 21.732 -23.814 -6.939 1.00 95.88 84 LEU A C 1
ATOM 661 O O . LEU A 1 84 ? 20.826 -23.848 -6.111 1.00 95.88 84 LEU A O 1
ATOM 665 N N . ALA A 1 85 ? 22.904 -23.219 -6.689 1.00 97.75 85 ALA A N 1
ATOM 666 C CA . ALA A 1 85 ? 23.180 -22.535 -5.424 1.00 97.75 85 ALA A CA 1
ATOM 667 C C . ALA A 1 85 ? 22.206 -21.364 -5.173 1.00 97.75 85 ALA A C 1
ATOM 669 O O . ALA A 1 85 ? 21.730 -21.184 -4.056 1.00 97.75 85 ALA A O 1
ATOM 670 N N . SER A 1 86 ? 21.863 -20.603 -6.218 1.00 97.50 86 SER A N 1
ATOM 671 C CA . SER A 1 86 ? 20.862 -19.528 -6.177 1.00 97.50 86 SER A CA 1
ATOM 672 C C . SER A 1 86 ? 19.483 -20.035 -5.765 1.00 97.50 86 SER A C 1
ATOM 674 O O . SER A 1 86 ? 18.891 -19.492 -4.837 1.00 97.50 86 SER A O 1
ATOM 676 N N . LEU A 1 87 ? 19.000 -21.111 -6.392 1.00 97.19 87 LEU A N 1
ATOM 677 C CA . LEU A 1 87 ? 17.722 -21.741 -6.056 1.00 97.19 87 LEU A CA 1
ATOM 678 C C . LEU A 1 87 ? 17.727 -22.320 -4.637 1.00 97.19 87 LEU A C 1
ATOM 680 O O . LEU A 1 87 ? 16.740 -22.168 -3.918 1.00 97.19 87 LEU A O 1
ATOM 684 N N . GLY A 1 88 ? 18.836 -22.932 -4.213 1.00 98.12 88 GLY A N 1
ATOM 685 C CA . GLY A 1 88 ? 19.006 -23.446 -2.853 1.00 98.12 88 GLY A CA 1
ATOM 686 C C . GLY A 1 88 ? 18.919 -22.340 -1.800 1.00 98.12 88 GLY A C 1
ATOM 687 O O . GLY A 1 88 ? 18.117 -22.435 -0.873 1.00 98.12 88 GLY A O 1
ATOM 688 N N . LEU A 1 89 ? 19.676 -21.251 -1.974 1.00 98.44 89 LEU A N 1
ATOM 689 C CA . LEU A 1 89 ? 19.649 -20.112 -1.050 1.00 98.44 89 LEU A CA 1
ATOM 690 C C . LEU A 1 89 ? 18.320 -19.352 -1.082 1.00 98.44 89 LEU A C 1
ATOM 692 O O . LEU A 1 89 ? 17.837 -18.930 -0.034 1.00 98.44 89 LEU A O 1
ATOM 696 N N . PHE A 1 90 ? 17.707 -19.208 -2.258 1.00 98.12 90 PHE A N 1
ATOM 697 C CA . PHE A 1 90 ? 16.361 -18.657 -2.390 1.00 98.12 90 PHE A CA 1
ATOM 698 C C . PHE A 1 90 ? 15.352 -19.482 -1.581 1.00 98.12 90 PHE A C 1
ATOM 700 O O . PHE A 1 90 ? 14.621 -18.924 -0.766 1.00 98.12 90 PHE A O 1
ATOM 707 N N . THR A 1 91 ? 15.355 -20.807 -1.766 1.00 97.56 91 THR A N 1
ATOM 708 C CA . THR A 1 91 ? 14.450 -21.738 -1.074 1.00 97.56 91 THR A CA 1
ATOM 709 C C . THR A 1 91 ? 14.649 -21.674 0.434 1.00 97.56 91 THR A C 1
ATOM 711 O O . THR A 1 91 ? 13.674 -21.560 1.172 1.00 97.56 91 THR A O 1
ATOM 714 N N . LEU A 1 92 ? 15.905 -21.671 0.891 1.00 98.00 92 LEU A N 1
ATOM 715 C CA . LEU A 1 92 ? 16.242 -21.529 2.305 1.00 98.00 92 LEU A CA 1
ATOM 716 C C . LEU A 1 92 ? 15.701 -20.216 2.889 1.00 98.00 92 LEU A C 1
ATOM 718 O O . LEU A 1 92 ? 15.132 -20.214 3.977 1.00 98.00 92 LEU A O 1
ATOM 722 N N . ALA A 1 93 ? 15.835 -19.109 2.158 1.00 97.94 93 ALA A N 1
ATOM 723 C CA . ALA A 1 93 ? 15.383 -17.797 2.611 1.00 97.94 93 ALA A CA 1
ATOM 724 C C . ALA A 1 93 ? 13.854 -17.677 2.703 1.00 97.94 93 ALA A C 1
ATOM 726 O O . ALA A 1 93 ? 13.350 -17.035 3.623 1.00 97.94 93 ALA A O 1
ATOM 727 N N . ILE A 1 94 ? 13.105 -18.292 1.780 1.00 97.25 94 ILE A N 1
ATOM 728 C CA . ILE A 1 94 ? 11.631 -18.271 1.812 1.00 97.25 94 ILE A CA 1
ATOM 729 C C . ILE A 1 94 ? 11.027 -19.356 2.710 1.00 97.25 94 ILE A C 1
ATOM 731 O O . ILE A 1 94 ? 9.818 -19.343 2.954 1.00 97.25 94 ILE A O 1
ATOM 735 N N . LEU A 1 95 ? 11.845 -20.286 3.211 1.00 97.19 95 LEU A N 1
ATOM 736 C CA . LEU A 1 95 ? 11.399 -21.437 3.989 1.00 97.19 95 LEU A CA 1
ATOM 737 C C . LEU A 1 95 ? 10.497 -21.066 5.183 1.00 97.19 95 LEU A C 1
ATOM 739 O O . LEU A 1 95 ? 9.474 -21.734 5.344 1.00 97.19 95 LEU A O 1
ATOM 743 N N . PRO A 1 96 ? 10.761 -19.993 5.963 1.00 96.12 96 PRO A N 1
ATOM 744 C CA . PRO A 1 96 ? 9.871 -19.599 7.056 1.00 96.12 96 PRO A CA 1
ATOM 745 C C . PRO A 1 96 ? 8.434 -19.313 6.600 1.00 96.12 96 PRO A C 1
ATOM 747 O O . PRO A 1 96 ? 7.487 -19.731 7.262 1.00 96.12 96 PRO A O 1
ATOM 750 N N . ILE A 1 97 ? 8.250 -18.662 5.443 1.00 94.50 97 ILE A N 1
ATOM 751 C CA . ILE A 1 97 ? 6.915 -18.387 4.886 1.00 94.50 97 ILE A CA 1
ATOM 752 C C . ILE A 1 97 ? 6.233 -19.680 4.454 1.00 94.50 97 ILE A C 1
ATOM 754 O O . ILE A 1 97 ? 5.033 -19.838 4.683 1.00 94.50 97 ILE A O 1
ATOM 758 N N . VAL A 1 98 ? 6.975 -20.583 3.810 1.00 95.44 98 VAL A N 1
ATOM 759 C CA . VAL A 1 98 ? 6.433 -21.853 3.311 1.00 95.44 98 VAL A CA 1
ATOM 760 C C . VAL A 1 98 ? 5.977 -22.726 4.476 1.00 95.44 98 VAL A C 1
ATOM 762 O O . VAL A 1 98 ? 4.834 -23.174 4.476 1.00 95.44 98 VAL A O 1
ATOM 765 N N . ILE A 1 99 ? 6.829 -22.906 5.491 1.00 96.94 99 ILE A N 1
ATOM 766 C CA . ILE A 1 99 ? 6.507 -23.689 6.691 1.00 96.94 99 ILE A CA 1
ATOM 767 C C . ILE A 1 99 ? 5.310 -23.077 7.417 1.00 96.94 99 ILE A C 1
ATOM 769 O O . ILE A 1 99 ? 4.349 -23.786 7.709 1.00 96.94 99 ILE A O 1
ATOM 773 N N . TRP A 1 100 ? 5.325 -21.761 7.657 1.00 94.88 100 TRP A N 1
ATOM 774 C CA . TRP A 1 100 ? 4.229 -21.099 8.360 1.00 94.88 100 TRP A CA 1
ATOM 775 C C . TRP A 1 100 ? 2.906 -21.243 7.603 1.00 94.88 100 TRP A C 1
ATOM 777 O O . TRP A 1 100 ? 1.891 -21.578 8.202 1.00 94.88 100 TRP A O 1
ATOM 787 N N . ASN A 1 101 ? 2.898 -21.066 6.279 1.00 94.50 101 ASN A N 1
ATOM 788 C CA . ASN A 1 101 ? 1.678 -21.254 5.494 1.00 94.50 101 ASN A CA 1
ATOM 789 C C . ASN A 1 101 ? 1.203 -22.707 5.490 1.00 94.50 101 ASN A C 1
ATOM 791 O O . ASN A 1 101 ? 0.002 -22.928 5.606 1.00 94.50 101 ASN A O 1
ATOM 795 N N . ALA A 1 102 ? 2.106 -23.684 5.388 1.00 95.88 102 ALA A N 1
ATOM 796 C CA . ALA A 1 102 ? 1.740 -25.097 5.445 1.00 95.88 102 ALA A CA 1
ATOM 797 C C . ALA A 1 102 ? 1.066 -25.464 6.781 1.00 95.88 102 ALA A C 1
ATOM 799 O O . ALA A 1 102 ? 0.168 -26.298 6.800 1.00 95.88 102 ALA A O 1
ATOM 800 N N . GLN A 1 103 ? 1.454 -24.800 7.873 1.00 94.56 103 GLN A N 1
ATOM 801 C CA . GLN A 1 103 ? 0.854 -24.956 9.204 1.00 94.56 103 GLN A CA 1
ATOM 802 C C . GLN A 1 103 ? -0.459 -24.174 9.402 1.00 94.56 103 GLN A C 1
ATOM 804 O O . GLN A 1 103 ? -1.150 -24.408 10.386 1.00 94.56 103 GLN A O 1
ATOM 809 N N . HIS A 1 104 ? -0.802 -23.245 8.502 1.00 92.56 104 HIS A N 1
ATOM 810 C CA . HIS A 1 104 ? -1.953 -22.338 8.630 1.00 92.56 104 HIS A CA 1
ATOM 811 C C . HIS A 1 104 ? -2.802 -22.321 7.349 1.00 92.56 104 HIS A C 1
ATOM 813 O O . HIS A 1 104 ? -3.171 -21.257 6.842 1.00 92.56 104 HIS A O 1
ATOM 819 N N . ASP A 1 105 ? -3.050 -23.500 6.772 1.00 91.19 105 ASP A N 1
ATOM 820 C CA . ASP A 1 105 ? -3.944 -23.706 5.621 1.00 91.19 105 ASP A CA 1
ATOM 821 C C . ASP A 1 105 ? -3.647 -22.824 4.402 1.00 91.19 105 ASP A C 1
ATOM 823 O O . ASP A 1 105 ? -4.538 -22.464 3.628 1.00 91.19 105 ASP A O 1
ATOM 827 N N . TRP A 1 106 ? -2.385 -22.442 4.218 1.00 93.44 106 TRP A N 1
ATOM 828 C CA . TRP A 1 106 ? -1.937 -21.554 3.147 1.00 93.44 106 TRP A CA 1
ATOM 829 C C . TRP A 1 106 ? -2.663 -20.203 3.118 1.00 93.44 106 TRP A C 1
ATOM 831 O O . TRP A 1 106 ? -2.778 -19.576 2.059 1.00 93.44 106 TRP A O 1
ATOM 841 N N . VAL A 1 107 ? -3.150 -19.741 4.274 1.00 91.88 107 VAL A N 1
ATOM 842 C CA . VAL A 1 107 ? -4.008 -18.557 4.420 1.00 91.88 107 VAL A CA 1
ATOM 843 C C . VAL A 1 107 ? -3.450 -17.325 3.712 1.00 91.88 107 VAL A C 1
ATOM 845 O O . VAL A 1 107 ? -4.180 -16.640 2.992 1.00 91.88 107 VAL A O 1
ATOM 848 N N . SER A 1 108 ? -2.146 -17.057 3.834 1.00 90.44 108 SER A N 1
ATOM 849 C CA . SER A 1 108 ? -1.566 -15.865 3.217 1.00 90.44 108 SER A CA 1
ATOM 850 C C . SER A 1 108 ? -1.506 -15.995 1.692 1.00 90.44 108 SER A C 1
ATOM 852 O O . SER A 1 108 ? -1.822 -15.032 1.000 1.00 90.44 108 SER A O 1
ATOM 854 N N . LEU A 1 109 ? -1.194 -17.175 1.141 1.00 90.62 109 LEU A N 1
ATOM 855 C CA . LEU A 1 109 ? -1.192 -17.397 -0.312 1.00 90.62 109 LEU A CA 1
ATOM 856 C C . LEU A 1 109 ? -2.609 -17.370 -0.899 1.00 90.62 109 LEU A C 1
ATOM 858 O O . LEU A 1 109 ? -2.815 -16.785 -1.965 1.00 90.62 109 LEU A O 1
ATOM 862 N N . ARG A 1 110 ? -3.600 -17.937 -0.199 1.00 90.81 110 ARG A N 1
ATOM 863 C CA . ARG A 1 110 ? -5.024 -17.838 -0.575 1.00 90.81 110 ARG A CA 1
ATOM 864 C C . ARG A 1 110 ? -5.483 -16.383 -0.603 1.00 90.81 110 ARG A C 1
ATOM 866 O O . ARG A 1 110 ? -6.076 -15.941 -1.583 1.00 90.81 110 ARG A O 1
ATOM 873 N N . PHE A 1 111 ? -5.115 -15.610 0.418 1.00 89.38 111 PHE A N 1
ATOM 874 C CA . PHE A 1 111 ? -5.396 -14.179 0.460 1.00 89.38 111 PHE A CA 1
ATOM 875 C C . PHE A 1 111 ? -4.766 -13.442 -0.730 1.00 89.38 111 PHE A C 1
ATOM 877 O O . PHE A 1 111 ? -5.441 -12.676 -1.411 1.00 89.38 111 PHE A O 1
ATOM 884 N N . GLN A 1 112 ? -3.485 -13.684 -1.034 1.00 89.12 112 GLN A N 1
ATOM 885 C CA . GLN A 1 112 ? -2.806 -13.020 -2.154 1.00 89.12 112 GLN A CA 1
ATOM 886 C C . GLN A 1 112 ? -3.377 -13.414 -3.523 1.00 89.12 112 GLN A C 1
ATOM 888 O O . GLN A 1 112 ? -3.561 -12.545 -4.373 1.00 89.12 112 GLN A O 1
ATOM 893 N N . SER A 1 113 ? -3.681 -14.695 -3.733 1.00 87.25 113 SER A N 1
ATOM 894 C CA . SER A 1 113 ? -4.234 -15.202 -4.997 1.00 87.25 113 SER A CA 1
ATOM 895 C C . SER A 1 113 ? -5.667 -14.727 -5.247 1.00 87.25 113 SER A C 1
ATOM 897 O O . SER A 1 113 ? -5.979 -14.338 -6.371 1.00 87.25 113 SER A O 1
ATOM 899 N N . GLY A 1 114 ? -6.506 -14.611 -4.210 1.00 86.38 114 GLY A N 1
ATOM 900 C CA . GLY A 1 114 ? -7.828 -13.978 -4.320 1.00 86.38 114 GLY A CA 1
ATOM 901 C C . GLY A 1 114 ? -7.760 -12.524 -4.817 1.00 86.38 114 GLY A C 1
ATOM 902 O O . GLY A 1 114 ? -8.651 -12.042 -5.519 1.00 86.38 114 GLY A O 1
ATOM 903 N N . ARG A 1 115 ? -6.645 -11.827 -4.554 1.00 84.25 115 ARG A N 1
ATOM 904 C CA . ARG A 1 115 ? -6.381 -10.471 -5.068 1.00 84.25 115 ARG A CA 1
ATOM 905 C C . ARG A 1 115 ? -5.901 -10.416 -6.524 1.00 84.25 115 ARG A C 1
ATOM 907 O O . ARG A 1 115 ? -5.674 -9.321 -7.037 1.00 84.25 115 ARG A O 1
ATOM 914 N N . ALA A 1 116 ? -5.770 -11.554 -7.198 1.00 83.44 116 ALA A N 1
ATOM 915 C CA . ALA A 1 116 ? -5.516 -11.612 -8.636 1.00 83.44 116 ALA A CA 1
ATOM 916 C C . ALA A 1 116 ? -6.786 -11.894 -9.460 1.00 83.44 116 ALA A C 1
ATOM 918 O O . ALA A 1 116 ? -6.823 -11.543 -10.641 1.00 83.44 116 ALA A O 1
ATOM 919 N N . VAL A 1 117 ? -7.822 -12.476 -8.843 1.00 88.50 117 VAL A N 1
ATOM 920 C CA . VAL A 1 117 ? -9.078 -12.874 -9.505 1.00 88.50 117 VAL A CA 1
ATOM 921 C C . VAL A 1 117 ? -9.874 -11.642 -9.966 1.00 88.50 117 VAL A C 1
ATOM 923 O O . VAL A 1 117 ? -9.933 -10.663 -9.220 1.00 88.50 117 VAL A O 1
ATOM 926 N N . PRO A 1 118 ? -10.474 -11.639 -11.168 1.00 90.06 118 PRO A N 1
ATOM 927 C CA . PRO A 1 118 ? -11.382 -10.572 -11.580 1.00 90.06 118 PRO A CA 1
ATOM 928 C C . PRO A 1 118 ? -12.594 -10.430 -10.655 1.00 90.06 118 PRO A C 1
ATOM 930 O O . PRO A 1 118 ? -13.251 -11.422 -10.358 1.00 90.06 118 PRO A O 1
ATOM 933 N N . ASP A 1 119 ? -12.891 -9.206 -10.210 1.00 90.19 119 ASP A N 1
ATOM 934 C CA . ASP A 1 119 ? -14.095 -8.891 -9.419 1.00 90.19 119 ASP A CA 1
ATOM 935 C C . ASP A 1 119 ? -15.204 -8.236 -10.263 1.00 90.19 119 ASP A C 1
ATOM 937 O O . ASP A 1 119 ? -16.350 -8.140 -9.825 1.00 90.19 119 ASP A O 1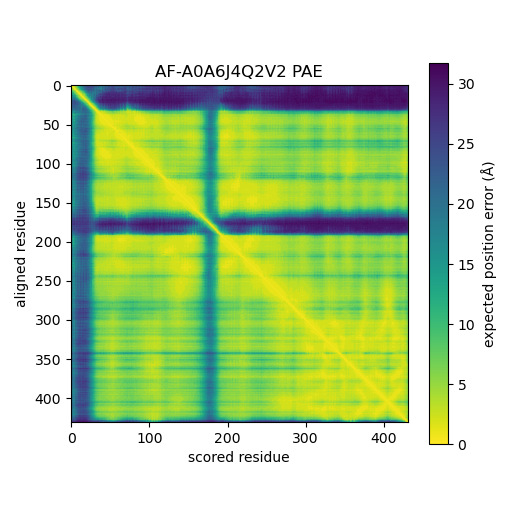
ATOM 941 N N . ARG A 1 120 ? -14.881 -7.837 -11.498 1.00 93.12 120 ARG A N 1
ATOM 942 C CA . ARG A 1 120 ? -15.792 -7.278 -12.505 1.00 93.12 120 ARG A CA 1
ATOM 943 C C . ARG A 1 120 ? -15.315 -7.616 -13.924 1.00 93.12 120 ARG A C 1
ATOM 945 O O . ARG A 1 120 ? -14.228 -8.159 -14.120 1.00 93.12 120 ARG A O 1
ATOM 952 N N . GLY A 1 121 ? -16.137 -7.292 -14.924 1.00 95.06 121 GLY A N 1
ATOM 953 C CA . GLY A 1 121 ? -15.766 -7.412 -16.340 1.00 95.06 121 GLY A CA 1
ATOM 954 C C . GLY A 1 121 ? -14.606 -6.487 -16.733 1.00 95.06 121 GLY A C 1
ATOM 955 O O . GLY A 1 121 ? -14.338 -5.496 -16.055 1.00 95.06 121 GLY A O 1
ATOM 956 N N . TYR A 1 122 ? -13.918 -6.805 -17.836 1.00 97.31 122 TYR A N 1
ATOM 957 C CA . TYR A 1 122 ? -12.793 -5.996 -18.311 1.00 97.31 122 TYR A CA 1
ATOM 958 C C . TYR A 1 122 ? -13.271 -4.678 -18.935 1.00 97.31 122 TYR A C 1
ATOM 960 O O . TYR A 1 122 ? -14.102 -4.669 -19.841 1.00 97.31 122 TYR A O 1
ATOM 968 N N . SER A 1 123 ? -12.700 -3.568 -18.483 1.00 97.69 123 SER A N 1
ATOM 969 C CA . SER A 1 123 ? -13.039 -2.203 -18.866 1.00 97.69 123 SER A CA 1
ATOM 970 C C . SER A 1 123 ? -11.780 -1.453 -19.294 1.00 97.69 123 SER A C 1
ATOM 972 O O . SER A 1 123 ? -10.851 -1.224 -18.517 1.00 97.69 123 SER A O 1
ATOM 974 N N . PHE A 1 124 ? -11.753 -1.029 -20.558 1.00 97.62 124 PHE A N 1
ATOM 975 C CA . PHE A 1 124 ? -10.664 -0.202 -21.086 1.00 97.62 124 PHE A CA 1
ATOM 976 C C . PHE A 1 124 ? -10.635 1.194 -20.456 1.00 97.62 124 PHE A C 1
ATOM 978 O O . PHE A 1 124 ? -9.568 1.802 -20.360 1.00 97.62 124 PHE A O 1
ATOM 985 N N . LEU A 1 125 ? -11.787 1.692 -19.992 1.00 97.19 125 LEU A N 1
ATOM 986 C CA . LEU A 1 125 ? -11.856 2.953 -19.265 1.00 97.19 125 LEU A CA 1
ATOM 987 C C . LEU A 1 125 ? -11.167 2.827 -17.902 1.00 97.19 125 LEU A C 1
ATOM 989 O O . LEU A 1 125 ? -10.346 3.671 -17.561 1.00 97.19 125 LEU A O 1
ATOM 993 N N . ASP A 1 126 ? -11.430 1.751 -17.157 1.00 96.75 126 ASP A N 1
ATOM 994 C CA . ASP A 1 126 ? -10.772 1.493 -15.870 1.00 96.75 126 ASP A CA 1
ATOM 995 C C . ASP A 1 126 ? -9.265 1.257 -16.030 1.00 96.75 126 ASP A C 1
ATOM 997 O O . ASP A 1 126 ? -8.468 1.715 -15.207 1.00 96.75 126 ASP A O 1
ATOM 1001 N N . LEU A 1 127 ? -8.853 0.602 -17.120 1.00 97.38 127 LEU A N 1
ATOM 1002 C CA . LEU A 1 127 ? -7.445 0.484 -17.499 1.00 97.38 127 LEU A CA 1
ATOM 1003 C C . LEU A 1 127 ? -6.804 1.867 -17.699 1.00 97.38 127 LEU A C 1
ATOM 1005 O O . LEU A 1 127 ? -5.741 2.142 -17.137 1.00 97.38 127 LEU A O 1
ATOM 1009 N N . LEU A 1 128 ? -7.451 2.747 -18.474 1.00 97.62 128 LEU A N 1
ATOM 1010 C CA . LEU A 1 128 ? -6.970 4.108 -18.716 1.00 97.62 128 LEU A CA 1
ATOM 1011 C C . LEU A 1 128 ? -6.907 4.915 -17.414 1.00 97.62 128 LEU A C 1
ATOM 1013 O O . LEU A 1 128 ? -5.901 5.572 -17.154 1.00 97.62 128 LEU A O 1
ATOM 1017 N N . VAL A 1 129 ? -7.940 4.830 -16.574 1.00 96.38 129 VAL A N 1
ATOM 1018 C CA . VAL A 1 129 ? -7.959 5.472 -15.254 1.00 96.38 129 VAL A CA 1
ATOM 1019 C C . VAL A 1 129 ? -6.808 4.951 -14.400 1.00 96.38 129 VAL A C 1
ATOM 1021 O O . VAL A 1 129 ? -6.066 5.750 -13.841 1.00 96.38 129 VAL A O 1
ATOM 1024 N N . THR A 1 130 ? -6.577 3.639 -14.355 1.00 96.44 130 THR A N 1
ATOM 1025 C CA . THR A 1 130 ? -5.464 3.040 -13.599 1.00 96.44 130 THR A CA 1
ATOM 1026 C C . THR A 1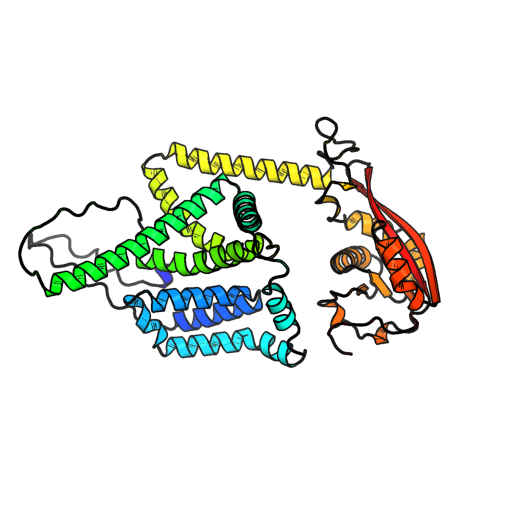 130 ? -4.110 3.562 -14.081 1.00 96.44 130 THR A C 1
ATOM 1028 O O . THR A 1 130 ? -3.255 3.924 -13.270 1.00 96.44 130 THR A O 1
ATOM 1031 N N . PHE A 1 131 ? -3.916 3.651 -15.399 1.00 96.94 131 PHE A N 1
ATOM 1032 C CA . PHE A 1 131 ? -2.717 4.240 -15.990 1.00 96.94 131 PHE A CA 1
ATOM 1033 C C . PHE A 1 131 ? -2.540 5.712 -15.585 1.00 96.94 131 PHE A C 1
ATOM 1035 O O . PHE A 1 131 ? -1.470 6.090 -15.103 1.00 96.94 131 PHE A O 1
ATOM 1042 N N . LEU A 1 132 ? -3.584 6.535 -15.728 1.00 97.31 132 LEU A N 1
ATOM 1043 C CA . LEU A 1 132 ? -3.539 7.964 -15.405 1.00 97.31 132 LEU A CA 1
ATOM 1044 C C . LEU A 1 132 ? -3.343 8.216 -13.908 1.00 97.31 132 LEU A C 1
ATOM 1046 O O . LEU A 1 132 ? -2.582 9.108 -13.541 1.00 97.31 132 LEU A O 1
ATOM 1050 N N . VAL A 1 133 ? -3.952 7.405 -13.042 1.00 95.81 133 VAL A N 1
ATOM 1051 C CA . VAL A 1 133 ? -3.708 7.443 -11.595 1.00 95.81 133 VAL A CA 1
ATOM 1052 C C . VAL A 1 133 ? -2.252 7.082 -11.299 1.00 95.81 133 VAL A C 1
ATOM 1054 O O . VAL A 1 133 ? -1.619 7.755 -10.492 1.00 95.81 133 VAL A O 1
ATOM 1057 N N . GLY A 1 134 ? -1.680 6.081 -11.977 1.00 95.88 134 GLY A N 1
ATOM 1058 C CA . GLY A 1 134 ? -0.253 5.760 -11.871 1.00 95.88 134 GLY A CA 1
ATOM 1059 C C . GLY A 1 134 ? 0.654 6.925 -12.290 1.00 95.88 134 GLY A C 1
ATOM 1060 O O . GLY A 1 134 ? 1.617 7.240 -11.594 1.00 95.88 134 GLY A O 1
ATOM 1061 N N . VAL A 1 135 ? 0.322 7.615 -13.387 1.00 96.69 135 VAL A N 1
ATOM 1062 C CA . VAL A 1 135 ? 1.034 8.824 -13.838 1.00 96.69 135 VAL A CA 1
ATOM 1063 C C . VAL A 1 135 ? 0.901 9.967 -12.829 1.00 96.69 135 VAL A C 1
ATOM 1065 O O . VAL A 1 135 ? 1.896 10.616 -12.513 1.00 96.69 135 VAL A O 1
ATOM 1068 N N . GLY A 1 136 ? -0.303 10.198 -12.301 1.00 95.00 136 GLY A N 1
ATOM 1069 C CA . GLY A 1 136 ? -0.558 11.199 -11.267 1.00 95.00 136 GLY A CA 1
ATOM 1070 C C . GLY A 1 136 ? 0.219 10.908 -9.984 1.00 95.00 136 GLY A C 1
ATOM 1071 O O . GLY A 1 136 ? 0.846 11.810 -9.434 1.00 95.00 136 GLY A O 1
ATOM 1072 N N . TYR A 1 137 ? 0.258 9.640 -9.564 1.00 93.94 137 TYR A N 1
ATOM 1073 C CA . TYR A 1 137 ? 1.009 9.183 -8.394 1.00 93.94 137 TYR A CA 1
ATOM 1074 C C . TYR A 1 137 ? 2.516 9.432 -8.539 1.00 93.94 137 TYR A C 1
ATOM 1076 O O . TYR A 1 137 ? 3.171 9.854 -7.591 1.00 93.94 137 TYR A O 1
ATOM 1084 N N . LEU A 1 138 ? 3.073 9.207 -9.732 1.00 94.50 138 LEU A N 1
ATOM 1085 C CA . LEU A 1 138 ? 4.479 9.494 -10.035 1.00 94.50 138 LEU A CA 1
ATOM 1086 C C . LEU A 1 138 ? 4.771 10.984 -10.250 1.00 94.50 138 LEU A C 1
ATOM 1088 O O . LEU A 1 138 ? 5.917 11.330 -10.521 1.00 94.50 138 LEU A O 1
ATOM 1092 N N . PHE A 1 139 ? 3.759 11.848 -10.137 1.00 95.69 139 PHE A N 1
ATOM 1093 C CA . PHE A 1 139 ? 3.735 13.215 -10.641 1.00 95.69 139 PHE A CA 1
ATOM 1094 C C . PHE A 1 139 ? 3.826 13.257 -12.182 1.00 95.69 139 PHE A C 1
ATOM 1096 O O . PHE A 1 139 ? 4.760 12.693 -12.760 1.00 95.69 139 PHE A O 1
ATOM 1103 N N . PRO A 1 140 ? 2.915 13.949 -12.898 1.00 96.38 140 PRO A N 1
ATOM 1104 C CA . PRO A 1 140 ? 2.852 13.887 -14.365 1.00 96.38 140 PRO A CA 1
ATOM 1105 C C . PRO A 1 140 ? 4.171 14.208 -15.079 1.00 96.38 140 PRO A C 1
ATOM 1107 O O . PRO A 1 140 ? 4.486 13.594 -16.101 1.00 96.38 140 PRO A O 1
ATOM 1110 N N . ALA A 1 141 ? 4.973 15.116 -14.511 1.00 96.38 141 ALA A N 1
ATOM 1111 C CA . ALA A 1 141 ? 6.269 15.492 -15.063 1.00 96.38 141 ALA A CA 1
ATOM 1112 C C . ALA A 1 141 ? 7.311 14.358 -15.028 1.00 96.38 141 ALA A C 1
ATOM 1114 O O . ALA A 1 141 ? 8.279 14.436 -15.772 1.00 96.38 141 ALA A O 1
ATOM 1115 N N . PHE A 1 142 ? 7.131 13.310 -14.220 1.00 96.62 142 PHE A N 1
ATOM 1116 C CA . PHE A 1 142 ? 7.955 12.096 -14.264 1.00 96.62 142 PHE A CA 1
ATOM 1117 C C . PHE A 1 142 ? 7.191 10.906 -14.839 1.00 96.62 142 PHE A C 1
ATOM 1119 O O . PHE A 1 142 ? 7.762 10.155 -15.626 1.00 96.62 142 PHE A O 1
ATOM 1126 N N . GLY A 1 143 ? 5.905 10.757 -14.513 1.00 97.06 143 GLY A N 1
ATOM 1127 C CA . GLY A 1 143 ? 5.075 9.645 -14.968 1.00 97.06 143 GLY A CA 1
ATOM 1128 C C . GLY A 1 143 ? 5.020 9.517 -16.493 1.00 97.06 143 GLY A C 1
ATOM 1129 O O . GLY A 1 143 ? 5.302 8.441 -17.021 1.00 97.06 143 GLY A O 1
ATOM 1130 N N . PHE A 1 144 ? 4.730 10.606 -17.218 1.00 97.88 144 PHE A N 1
ATOM 1131 C CA . PHE A 1 144 ? 4.686 10.565 -18.685 1.00 97.88 144 PHE A CA 1
ATOM 1132 C C . PHE A 1 144 ? 6.064 10.282 -19.310 1.00 97.88 144 PHE A C 1
ATOM 1134 O O . PHE A 1 144 ? 6.153 9.343 -20.109 1.00 97.88 144 PHE A O 1
ATOM 1141 N N . PRO A 1 145 ? 7.157 10.993 -18.945 1.00 97.88 145 PRO A N 1
ATOM 1142 C CA . PRO A 1 145 ? 8.488 10.657 -19.448 1.00 97.88 145 PRO A CA 1
ATOM 1143 C C . PRO A 1 145 ? 8.917 9.222 -19.139 1.00 97.88 145 PRO A C 1
ATOM 1145 O O . PRO A 1 145 ? 9.504 8.571 -19.997 1.00 97.88 145 PRO A O 1
ATOM 1148 N N . LEU A 1 146 ? 8.603 8.698 -17.952 1.00 97.94 146 LEU A N 1
ATOM 1149 C CA . LEU A 1 146 ? 8.976 7.341 -17.555 1.00 97.94 146 LEU A CA 1
ATOM 1150 C C . LEU A 1 146 ? 8.336 6.283 -18.461 1.00 97.94 146 LEU A C 1
ATOM 1152 O O . LEU A 1 146 ? 9.034 5.396 -18.959 1.00 97.94 146 LEU A O 1
ATOM 1156 N N . TRP A 1 147 ? 7.028 6.391 -18.712 1.00 97.88 147 TRP A N 1
ATOM 1157 C CA . TRP A 1 147 ? 6.318 5.500 -19.632 1.00 97.88 147 TRP A CA 1
ATOM 1158 C C . TRP A 1 147 ? 6.813 5.647 -21.069 1.00 97.88 147 TRP A C 1
ATOM 1160 O O . TRP A 1 147 ? 7.074 4.640 -21.727 1.00 97.88 147 TRP A O 1
ATOM 1170 N N . TRP A 1 148 ? 7.010 6.883 -21.534 1.00 98.00 148 TRP A N 1
ATOM 1171 C CA . TRP A 1 148 ? 7.536 7.159 -22.871 1.00 98.00 148 TRP A CA 1
ATOM 1172 C C . TRP A 1 148 ? 8.916 6.530 -23.089 1.00 98.00 148 TRP A C 1
ATOM 1174 O O . TRP A 1 148 ? 9.122 5.798 -24.056 1.00 98.00 148 TRP A O 1
ATOM 1184 N N . VAL A 1 149 ? 9.859 6.772 -22.174 1.00 97.44 149 VAL A N 1
ATOM 1185 C CA . VAL A 1 149 ? 11.235 6.269 -22.276 1.00 97.44 149 VAL A CA 1
ATOM 1186 C C . VAL A 1 149 ? 11.269 4.749 -22.185 1.00 97.44 149 VAL A C 1
ATOM 1188 O O . VAL A 1 149 ? 11.957 4.109 -22.979 1.00 97.44 149 VAL A O 1
ATOM 1191 N N . SER A 1 150 ? 10.485 4.159 -21.281 1.00 97.50 150 SER A N 1
ATOM 1192 C CA . SER A 1 150 ? 10.386 2.702 -21.155 1.00 97.50 150 SER A CA 1
ATOM 1193 C C . SER A 1 150 ? 9.808 2.067 -22.424 1.00 97.50 150 SER A C 1
ATOM 1195 O O . SER A 1 150 ? 10.358 1.087 -22.926 1.00 97.50 150 SER A O 1
ATOM 1197 N N . GLY A 1 151 ? 8.744 2.650 -22.989 1.00 97.12 151 GLY A N 1
ATOM 1198 C CA . GLY A 1 151 ? 8.127 2.185 -24.232 1.00 97.12 151 GLY A CA 1
ATOM 1199 C C . GLY A 1 151 ? 9.060 2.315 -25.436 1.00 97.12 151 GLY A C 1
ATOM 1200 O O . GLY A 1 151 ? 9.246 1.349 -26.178 1.00 97.12 151 GLY A O 1
ATOM 1201 N N . LYS A 1 152 ? 9.724 3.468 -25.592 1.00 95.75 152 LYS A N 1
ATOM 1202 C CA . LYS A 1 152 ? 10.724 3.695 -26.646 1.00 95.75 152 LYS A CA 1
ATOM 1203 C C . LYS A 1 152 ? 11.865 2.677 -26.553 1.00 95.75 152 LYS A C 1
ATOM 1205 O O . LYS A 1 152 ? 12.171 2.009 -27.540 1.00 95.75 152 LYS A O 1
ATOM 1210 N N . ALA A 1 153 ? 12.445 2.502 -25.365 1.00 95.06 153 ALA A N 1
ATOM 1211 C CA . ALA A 1 153 ? 13.521 1.540 -25.135 1.00 95.06 153 ALA A CA 1
ATOM 1212 C C . ALA A 1 153 ? 13.088 0.094 -25.440 1.00 95.06 153 ALA A C 1
ATOM 1214 O O . ALA A 1 153 ? 13.873 -0.689 -25.985 1.00 95.06 153 ALA A O 1
ATOM 1215 N N . ALA A 1 154 ? 11.837 -0.266 -25.137 1.00 95.19 154 ALA A N 1
ATOM 1216 C CA . ALA A 1 154 ? 11.279 -1.577 -25.454 1.00 95.19 154 ALA A CA 1
ATOM 1217 C C . ALA A 1 154 ? 11.134 -1.803 -26.963 1.00 95.19 154 ALA A C 1
ATOM 1219 O O . ALA A 1 154 ? 11.604 -2.820 -27.479 1.00 95.19 154 ALA A O 1
ATOM 1220 N N . ILE A 1 155 ? 10.542 -0.841 -27.679 1.00 94.69 155 ILE A N 1
ATOM 1221 C CA . ILE A 1 155 ? 10.360 -0.901 -29.136 1.00 94.69 155 ILE A CA 1
ATOM 1222 C C . ILE A 1 155 ? 11.718 -1.006 -29.836 1.00 94.69 155 ILE A C 1
ATOM 1224 O O . ILE A 1 155 ? 11.910 -1.871 -30.692 1.00 94.69 155 ILE A O 1
ATOM 1228 N N . GLU A 1 156 ? 12.694 -0.190 -29.440 1.00 90.88 156 GLU A N 1
ATOM 1229 C CA . GLU A 1 156 ? 14.045 -0.253 -30.000 1.00 90.88 156 GLU A CA 1
ATOM 1230 C C . GLU A 1 156 ? 14.735 -1.590 -29.714 1.00 90.88 156 GLU A C 1
ATOM 1232 O O . GLU A 1 156 ? 15.362 -2.165 -30.607 1.00 90.88 156 GLU A O 1
ATOM 1237 N N . SER A 1 157 ? 14.579 -2.132 -28.503 1.00 89.25 157 SER A N 1
ATOM 1238 C CA . SER A 1 157 ? 15.120 -3.448 -28.143 1.00 89.25 157 SER A CA 1
ATOM 1239 C C . SER A 1 157 ? 14.523 -4.569 -29.006 1.00 89.25 157 SER A C 1
ATOM 1241 O O . SER A 1 157 ? 15.243 -5.481 -29.422 1.00 89.25 157 SER A O 1
ATOM 1243 N N . ILE A 1 158 ? 13.225 -4.496 -29.325 1.00 88.62 158 ILE A N 1
ATOM 1244 C CA . ILE A 1 158 ? 12.542 -5.445 -30.220 1.00 88.62 158 ILE A CA 1
ATOM 1245 C C . ILE A 1 158 ? 13.034 -5.282 -31.664 1.00 88.62 158 ILE A C 1
ATOM 1247 O O . ILE A 1 158 ? 13.402 -6.272 -32.304 1.00 88.62 158 ILE A O 1
ATOM 1251 N N . ASN A 1 159 ? 13.091 -4.050 -32.173 1.00 88.62 159 ASN A N 1
ATOM 1252 C CA . ASN A 1 159 ? 13.503 -3.760 -33.548 1.00 88.62 159 ASN A CA 1
ATOM 1253 C C . ASN A 1 159 ? 14.952 -4.183 -33.819 1.00 88.62 159 ASN A C 1
ATOM 1255 O O . ASN A 1 159 ? 15.226 -4.802 -34.847 1.00 88.62 159 ASN A O 1
ATOM 1259 N N . ARG A 1 160 ? 15.872 -3.948 -32.873 1.00 82.81 160 ARG A N 1
ATOM 1260 C CA . ARG A 1 160 ? 17.271 -4.400 -32.978 1.00 82.81 160 ARG A CA 1
ATOM 1261 C C . ARG A 1 160 ? 17.378 -5.923 -33.058 1.00 82.81 160 ARG A C 1
ATOM 1263 O O . ARG A 1 160 ? 18.129 -6.438 -33.881 1.00 82.81 160 ARG A O 1
ATOM 1270 N N . ARG A 1 161 ? 16.599 -6.655 -32.252 1.00 80.25 161 ARG A N 1
ATOM 1271 C CA . ARG A 1 161 ? 16.566 -8.130 -32.290 1.00 80.25 161 ARG A CA 1
ATOM 1272 C C . ARG A 1 161 ? 16.029 -8.664 -33.618 1.00 80.25 161 ARG A C 1
ATOM 1274 O O . ARG A 1 161 ? 16.567 -9.643 -34.129 1.00 80.25 161 ARG A O 1
ATOM 1281 N N . ARG A 1 162 ? 14.998 -8.022 -34.182 1.00 82.56 162 ARG A N 1
ATOM 1282 C CA . ARG A 1 162 ? 14.464 -8.363 -35.511 1.00 82.56 162 ARG A CA 1
ATOM 1283 C C . ARG A 1 162 ? 15.504 -8.111 -36.602 1.00 82.56 162 ARG A C 1
ATOM 1285 O O . ARG A 1 162 ? 15.806 -9.033 -37.348 1.00 82.56 162 ARG A O 1
ATOM 1292 N N . SER A 1 163 ? 16.107 -6.921 -36.624 1.00 81.00 163 SER A N 1
ATOM 1293 C CA . SER A 1 163 ? 17.137 -6.552 -37.606 1.00 81.00 163 SER A CA 1
ATOM 1294 C C . SER A 1 163 ? 18.343 -7.497 -37.564 1.00 81.00 163 SER A C 1
ATOM 1296 O O . SER A 1 163 ? 18.759 -8.011 -38.597 1.00 81.00 163 SER A O 1
ATOM 1298 N N . ALA A 1 164 ? 18.837 -7.831 -36.365 1.00 73.62 164 ALA A N 1
ATOM 1299 C CA . ALA A 1 164 ? 19.937 -8.779 -36.201 1.00 73.62 164 ALA A CA 1
ATOM 1300 C C . ALA A 1 164 ? 19.586 -10.185 -36.716 1.00 73.62 164 ALA A C 1
ATOM 1302 O O . ALA A 1 164 ? 20.437 -10.844 -37.304 1.00 73.62 164 ALA A O 1
ATOM 1303 N N . LYS A 1 165 ? 18.340 -10.649 -36.532 1.00 74.00 165 LYS A N 1
ATOM 1304 C CA . LYS A 1 165 ? 17.877 -11.936 -37.076 1.00 74.00 165 LYS A CA 1
ATOM 1305 C C . LYS A 1 165 ? 17.815 -11.905 -38.609 1.00 74.00 165 LYS A C 1
ATOM 1307 O O . LYS A 1 165 ? 18.264 -12.858 -39.234 1.00 74.00 165 LYS A O 1
ATOM 1312 N N . THR A 1 166 ? 17.326 -10.809 -39.192 1.00 73.88 166 THR A N 1
ATOM 1313 C CA . THR A 1 166 ? 17.244 -10.607 -40.649 1.00 73.88 166 THR A CA 1
ATOM 1314 C C . THR A 1 166 ? 18.620 -10.465 -41.304 1.00 73.88 166 THR A C 1
ATOM 1316 O O . THR A 1 166 ? 18.852 -11.024 -42.370 1.00 73.88 166 THR A O 1
ATOM 1319 N N . GLN A 1 167 ? 19.566 -9.761 -40.676 1.00 65.44 167 GLN A N 1
ATOM 1320 C CA . GLN A 1 167 ? 20.949 -9.692 -41.162 1.00 65.44 167 GLN A CA 1
ATOM 1321 C C . GLN A 1 167 ? 21.659 -11.043 -41.060 1.00 65.44 167 GLN A C 1
ATOM 1323 O O . GLN A 1 167 ? 22.436 -11.375 -41.944 1.00 65.44 167 GLN A O 1
ATOM 1328 N N . ARG A 1 168 ? 21.371 -11.853 -40.033 1.00 61.59 168 ARG A N 1
ATOM 1329 C CA . ARG A 1 168 ? 21.929 -13.211 -39.916 1.00 61.59 168 ARG A CA 1
ATOM 1330 C C . ARG A 1 168 ? 21.356 -14.187 -40.943 1.00 61.59 168 ARG A C 1
ATOM 1332 O O . ARG A 1 168 ? 22.059 -15.115 -41.313 1.00 61.59 168 ARG A O 1
ATOM 1339 N N . SER A 1 169 ? 20.108 -13.992 -41.381 1.00 59.31 169 SER A N 1
ATOM 1340 C CA . SER A 1 169 ? 19.512 -14.799 -42.452 1.00 59.31 169 SER A CA 1
ATOM 1341 C C . SER A 1 169 ? 19.973 -14.351 -43.841 1.00 59.31 169 SER A C 1
ATOM 1343 O O . SER A 1 169 ? 20.236 -15.202 -44.673 1.00 59.31 169 SER A O 1
ATOM 1345 N N . ARG A 1 170 ? 20.139 -13.040 -44.081 1.00 54.62 170 ARG A N 1
ATOM 1346 C CA . ARG A 1 170 ? 20.672 -12.504 -45.351 1.00 54.62 170 ARG A CA 1
ATOM 1347 C C . ARG A 1 170 ? 22.184 -12.670 -45.509 1.00 54.62 170 ARG A C 1
ATOM 1349 O 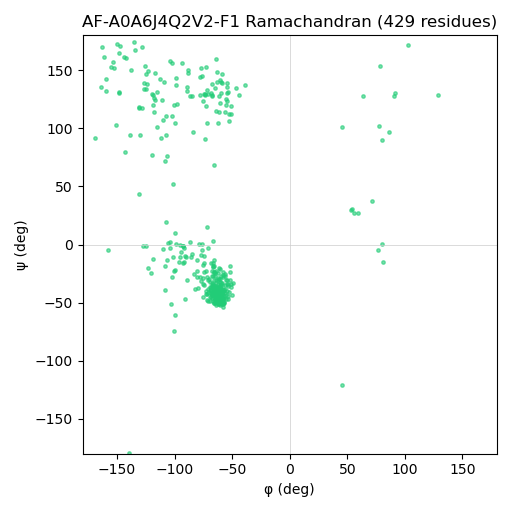O . ARG A 1 170 ? 22.651 -12.923 -46.606 1.00 54.62 170 ARG A O 1
ATOM 1356 N N . GLY A 1 171 ? 22.951 -12.586 -44.424 1.00 48.50 171 GLY A N 1
ATOM 1357 C CA . GLY A 1 171 ? 24.400 -12.826 -44.434 1.00 48.50 171 GLY A CA 1
ATOM 1358 C C . GLY A 1 171 ? 24.795 -14.292 -44.647 1.00 48.50 171 GLY A C 1
ATOM 1359 O O . GLY A 1 171 ? 25.982 -14.582 -44.715 1.00 48.50 171 GLY A O 1
ATOM 1360 N N . ALA A 1 172 ? 23.820 -15.206 -44.738 1.00 47.91 172 ALA A N 1
ATOM 1361 C CA . ALA A 1 172 ? 24.026 -16.569 -45.221 1.00 47.91 172 ALA A CA 1
ATOM 1362 C C . ALA A 1 172 ? 23.804 -16.703 -46.746 1.00 47.91 172 ALA A C 1
ATOM 1364 O O . ALA A 1 172 ? 24.153 -17.739 -47.298 1.00 47.91 172 ALA A O 1
ATOM 1365 N N . GLU A 1 173 ? 23.262 -15.677 -47.422 1.00 47.03 173 GLU A N 1
ATOM 1366 C CA . GLU A 1 173 ? 22.959 -15.688 -48.868 1.00 47.03 173 GLU A CA 1
ATOM 1367 C C . GLU A 1 173 ? 23.692 -14.601 -49.677 1.00 47.03 173 GLU A C 1
ATOM 1369 O O . GLU A 1 173 ? 23.939 -14.803 -50.859 1.00 47.03 173 GLU A O 1
ATOM 1374 N N . GLU A 1 174 ? 24.114 -13.485 -49.079 1.00 44.38 174 GLU A N 1
ATOM 1375 C CA . GLU A 1 174 ? 24.847 -12.425 -49.788 1.00 44.38 174 GLU A CA 1
ATOM 1376 C C . GLU A 1 174 ? 26.106 -12.031 -49.018 1.00 44.38 174 GLU A C 1
ATOM 1378 O O . GLU A 1 174 ? 26.095 -11.174 -48.130 1.00 44.38 174 GLU A O 1
ATOM 1383 N N . GLN A 1 175 ? 27.219 -12.660 -49.392 1.00 40.75 175 GLN A N 1
ATOM 1384 C CA . GLN A 1 175 ? 28.560 -12.210 -49.049 1.00 40.75 175 GLN A CA 1
ATOM 1385 C C . GLN A 1 175 ? 29.196 -11.504 -50.252 1.00 40.75 175 GLN A C 1
ATOM 1387 O O . GLN A 1 175 ? 30.299 -11.843 -50.642 1.00 40.75 175 GLN A O 1
ATOM 1392 N N . GLU A 1 176 ? 28.519 -10.519 -50.848 1.00 43.03 176 GLU A N 1
ATOM 1393 C CA . GLU A 1 176 ? 29.200 -9.497 -51.645 1.00 43.03 176 GLU A CA 1
ATOM 1394 C C . GLU A 1 176 ? 28.316 -8.271 -51.909 1.00 43.03 176 GLU A C 1
ATOM 1396 O O . GLU A 1 176 ? 27.164 -8.345 -52.327 1.00 43.03 176 GLU A O 1
ATOM 1401 N N . SER A 1 177 ? 28.944 -7.113 -51.743 1.00 34.41 177 SER A N 1
ATOM 1402 C CA . SER A 1 177 ? 28.503 -5.795 -52.187 1.00 34.41 177 SER A CA 1
ATOM 1403 C C . SER A 1 177 ? 27.641 -4.937 -51.243 1.00 34.41 177 SER A C 1
ATOM 1405 O O . SER A 1 177 ? 26.552 -5.268 -50.786 1.00 34.41 177 SER A O 1
ATOM 1407 N N . ARG A 1 178 ? 28.174 -3.718 -51.097 1.00 36.53 178 ARG A N 1
ATOM 1408 C CA . ARG A 1 178 ? 27.565 -2.452 -50.676 1.00 36.53 178 ARG A CA 1
ATOM 1409 C C . ARG A 1 178 ? 27.484 -2.159 -49.182 1.00 36.53 178 ARG A C 1
ATOM 1411 O O . ARG A 1 178 ? 26.511 -2.422 -48.481 1.00 36.53 178 ARG A O 1
ATOM 1418 N N . GLY A 1 179 ? 28.500 -1.393 -48.774 1.00 39.00 179 GLY A N 1
ATOM 1419 C CA . GLY A 1 179 ? 28.455 -0.479 -47.645 1.00 39.00 179 GLY A CA 1
ATOM 1420 C C . GLY A 1 179 ? 27.267 0.477 -47.748 1.00 39.00 179 GLY A C 1
ATOM 1421 O O . GLY A 1 179 ? 27.254 1.419 -48.538 1.00 39.00 179 GLY A O 1
ATOM 1422 N N . GLY A 1 180 ? 26.265 0.227 -46.912 1.00 30.86 180 GLY A N 1
ATOM 1423 C CA . GLY A 1 180 ? 25.211 1.174 -46.588 1.00 30.86 180 GLY A CA 1
ATOM 1424 C C . GLY A 1 180 ? 25.516 1.813 -45.240 1.00 30.86 180 GLY A C 1
ATOM 1425 O O . GLY A 1 180 ? 25.607 1.117 -44.230 1.00 30.86 180 GLY A O 1
ATOM 1426 N N . LYS A 1 181 ? 25.669 3.142 -45.220 1.00 35.53 181 LYS A N 1
ATOM 1427 C CA . LYS A 1 181 ? 25.753 3.939 -43.990 1.00 35.53 181 LYS A CA 1
ATOM 1428 C C . LYS A 1 181 ? 24.551 3.616 -43.099 1.00 35.53 181 LYS A C 1
ATOM 1430 O O . LYS A 1 181 ? 23.412 3.929 -43.446 1.00 35.53 181 LYS A O 1
ATOM 1435 N N . SER A 1 182 ? 24.806 2.985 -41.957 1.00 34.59 182 SER A N 1
ATOM 1436 C CA . SER A 1 182 ? 23.782 2.793 -40.935 1.00 34.59 182 SER A CA 1
ATOM 1437 C C . SER A 1 182 ? 23.428 4.159 -40.341 1.00 34.59 182 SER A C 1
ATOM 1439 O O . SER A 1 182 ? 24.307 4.933 -39.969 1.00 34.59 182 SER A O 1
ATOM 1441 N N . LYS A 1 183 ? 22.132 4.494 -40.308 1.00 34.59 183 LYS A N 1
ATOM 1442 C CA . LYS A 1 183 ? 21.637 5.637 -39.536 1.00 34.59 183 LYS A CA 1
ATOM 1443 C C . LYS A 1 183 ? 21.951 5.356 -38.070 1.00 34.59 183 LYS A C 1
ATOM 1445 O O . LYS A 1 183 ? 21.290 4.516 -37.455 1.00 34.59 183 LYS A O 1
ATOM 1450 N N . GLU A 1 184 ? 22.965 6.034 -37.541 1.00 35.75 184 GLU A N 1
ATOM 1451 C CA . GLU A 1 184 ? 23.272 6.045 -36.117 1.00 35.75 184 GLU A CA 1
ATOM 1452 C C . GLU A 1 184 ? 21.996 6.393 -35.358 1.00 35.75 184 GLU A C 1
ATOM 1454 O O . GLU A 1 184 ? 21.407 7.466 -35.501 1.00 35.75 184 GLU A O 1
ATOM 1459 N N . THR A 1 185 ? 21.501 5.411 -34.612 1.00 41.81 185 THR A N 1
ATOM 1460 C CA . THR A 1 185 ? 20.319 5.571 -33.778 1.00 41.81 185 THR A CA 1
ATOM 1461 C C . THR A 1 185 ? 20.752 6.412 -32.587 1.00 41.81 185 THR A C 1
ATOM 1463 O O . THR A 1 185 ? 21.279 5.896 -31.603 1.00 41.81 185 THR A O 1
ATOM 1466 N N . GLU A 1 186 ? 20.606 7.725 -32.737 1.00 44.25 186 GLU A N 1
ATOM 1467 C CA . GLU A 1 186 ? 20.909 8.721 -31.721 1.00 44.25 186 GLU A CA 1
ATOM 1468 C C . GLU A 1 186 ? 20.228 8.377 -30.381 1.00 44.25 186 GLU A C 1
ATOM 1470 O O . GLU A 1 186 ? 19.001 8.402 -30.244 1.00 44.25 186 GLU A O 1
ATOM 1475 N N . ASN A 1 187 ? 21.081 8.180 -29.371 1.00 46.06 187 ASN A N 1
ATOM 1476 C CA . ASN A 1 187 ? 20.816 8.177 -27.929 1.00 46.06 187 ASN A CA 1
ATOM 1477 C C . ASN A 1 187 ? 20.213 6.906 -27.313 1.00 46.06 187 ASN A C 1
ATOM 1479 O O . ASN A 1 187 ? 19.011 6.831 -27.071 1.00 46.06 187 ASN A O 1
ATOM 1483 N N . LEU A 1 188 ? 21.103 6.001 -26.887 1.00 50.28 188 LEU A N 1
ATOM 1484 C CA . LEU A 1 188 ? 21.020 5.300 -25.596 1.00 50.28 188 LEU A CA 1
ATOM 1485 C C . LEU A 1 188 ? 22.455 4.959 -25.125 1.00 50.28 188 LEU A C 1
ATOM 1487 O O . LEU A 1 188 ? 23.037 4.004 -25.630 1.00 50.28 188 LEU A O 1
ATOM 1491 N N . PRO A 1 189 ? 23.049 5.688 -24.155 1.00 53.06 189 PRO A N 1
ATOM 1492 C CA . PRO A 1 189 ? 24.408 5.424 -23.642 1.00 53.06 189 PRO A CA 1
ATOM 1493 C C . PRO A 1 189 ? 24.568 4.151 -22.765 1.00 53.06 189 PRO A C 1
ATOM 1495 O O . PRO A 1 189 ? 25.562 3.998 -22.063 1.00 53.06 189 PRO A O 1
ATOM 1498 N N . LEU A 1 190 ? 23.600 3.226 -22.770 1.00 60.97 190 LEU A N 1
ATOM 1499 C CA . LEU A 1 190 ? 23.638 1.940 -22.057 1.00 60.97 190 LEU A CA 1
ATOM 1500 C C . LEU A 1 190 ? 23.787 0.843 -23.104 1.00 60.97 190 LEU A C 1
ATOM 1502 O O . LEU A 1 190 ? 23.131 0.881 -24.144 1.00 60.97 190 LEU A O 1
ATOM 1506 N N . SER A 1 191 ? 24.611 -0.168 -22.818 1.00 70.31 191 SER A N 1
ATOM 1507 C CA . SER A 1 191 ? 24.697 -1.329 -23.702 1.00 70.31 191 SER A CA 1
ATOM 1508 C C . SER A 1 191 ? 23.325 -1.998 -23.838 1.00 70.31 191 SER A C 1
ATOM 1510 O O . SER A 1 191 ? 22.555 -2.052 -22.874 1.00 70.31 191 SER A O 1
ATOM 1512 N N . SER A 1 192 ? 23.029 -2.560 -25.016 1.00 78.75 192 SER A N 1
ATOM 1513 C CA . SER A 1 192 ? 21.747 -3.228 -25.305 1.00 78.75 192 SER A CA 1
ATOM 1514 C C . SER A 1 192 ? 21.343 -4.245 -24.226 1.00 78.75 192 SER A C 1
ATOM 1516 O O . SER A 1 192 ? 20.163 -4.401 -23.921 1.00 78.75 192 SER A O 1
ATOM 1518 N N . SER A 1 193 ? 22.323 -4.913 -23.608 1.00 85.50 193 SER A N 1
ATOM 1519 C CA . SER A 1 193 ? 22.103 -5.847 -22.501 1.00 85.50 193 SER A CA 1
ATOM 1520 C C . SER A 1 193 ? 21.619 -5.160 -21.222 1.00 85.50 193 SER A C 1
ATOM 1522 O O . SER A 1 193 ? 20.703 -5.668 -20.586 1.00 85.50 193 SER A O 1
ATOM 1524 N N . LYS A 1 194 ? 22.188 -4.007 -20.846 1.00 90.81 194 LYS A N 1
ATOM 1525 C CA . LYS A 1 194 ? 21.773 -3.260 -19.646 1.00 90.81 194 LYS A CA 1
ATOM 1526 C C . LYS A 1 194 ? 20.351 -2.717 -19.803 1.00 90.81 194 LYS A C 1
ATOM 1528 O O . LYS A 1 194 ? 19.549 -2.847 -18.885 1.00 90.81 194 LYS A O 1
ATOM 1533 N N . THR A 1 195 ? 20.010 -2.189 -20.981 1.00 92.69 195 THR A N 1
ATOM 1534 C CA . THR A 1 195 ? 18.638 -1.749 -21.282 1.00 92.69 195 THR A CA 1
ATOM 1535 C C . THR A 1 195 ? 17.656 -2.915 -21.212 1.00 92.69 195 THR A C 1
ATOM 1537 O O . THR A 1 195 ? 16.646 -2.814 -20.523 1.00 92.69 195 THR A O 1
ATOM 1540 N N . ALA A 1 196 ? 17.969 -4.048 -21.850 1.00 93.19 196 ALA A N 1
ATOM 1541 C CA . ALA A 1 196 ? 17.120 -5.236 -21.783 1.00 93.19 196 ALA A CA 1
ATOM 1542 C C . ALA A 1 196 ? 16.941 -5.746 -20.344 1.00 93.19 196 ALA A C 1
ATOM 1544 O O . ALA A 1 196 ? 15.840 -6.145 -19.977 1.00 93.19 196 ALA A O 1
ATOM 1545 N N . PHE A 1 197 ? 17.998 -5.711 -19.528 1.00 94.81 197 PHE A N 1
ATOM 1546 C CA . PHE A 1 197 ? 17.933 -6.084 -18.118 1.00 94.81 197 PHE A CA 1
ATOM 1547 C C . PHE A 1 197 ? 16.971 -5.185 -17.336 1.00 94.81 197 PHE A C 1
ATOM 1549 O O . PHE A 1 197 ? 16.056 -5.691 -16.693 1.00 94.81 197 PHE A O 1
ATOM 1556 N N . ILE A 1 198 ? 17.117 -3.860 -17.452 1.00 96.38 198 ILE A N 1
ATOM 1557 C CA . ILE A 1 198 ? 16.231 -2.916 -16.758 1.00 96.38 198 ILE A CA 1
ATOM 1558 C C . ILE A 1 198 ? 14.777 -3.101 -17.210 1.00 96.38 198 ILE A C 1
ATOM 1560 O O . ILE A 1 198 ? 13.888 -3.137 -16.365 1.00 96.38 198 ILE A O 1
ATOM 1564 N N . LEU A 1 199 ? 14.533 -3.281 -18.514 1.00 96.50 199 LEU A N 1
ATOM 1565 C CA . LEU A 1 199 ? 13.187 -3.509 -19.052 1.00 96.50 199 LEU A CA 1
ATOM 1566 C C . LEU A 1 199 ? 12.531 -4.776 -18.494 1.00 96.50 199 LEU A C 1
ATOM 1568 O O . LEU A 1 199 ? 11.332 -4.769 -18.237 1.00 96.50 199 LEU A O 1
ATOM 1572 N N . TRP A 1 200 ? 13.293 -5.850 -18.286 1.00 96.69 200 TRP A N 1
ATOM 1573 C CA . TRP A 1 200 ? 12.773 -7.082 -17.689 1.00 96.69 200 TRP A CA 1
ATOM 1574 C C . TRP A 1 200 ? 12.480 -6.961 -16.195 1.00 96.69 200 TRP A C 1
ATOM 1576 O O . TRP A 1 200 ? 11.590 -7.648 -15.700 1.00 96.69 200 TRP A O 1
ATOM 1586 N N . LEU A 1 201 ? 13.188 -6.087 -15.481 1.00 95.25 201 LEU A N 1
ATOM 1587 C CA . LEU A 1 201 ? 12.880 -5.784 -14.084 1.00 95.25 201 LEU A CA 1
ATOM 1588 C C . LEU A 1 201 ? 11.725 -4.780 -13.936 1.00 95.25 201 LEU A C 1
ATOM 1590 O O . LEU A 1 201 ? 11.065 -4.767 -12.900 1.00 95.25 201 LEU A O 1
ATOM 1594 N N . SER A 1 202 ? 11.457 -3.962 -14.961 1.00 96.69 202 SER A N 1
ATOM 1595 C CA . SER A 1 202 ? 10.433 -2.916 -14.909 1.00 96.69 202 SER A CA 1
ATOM 1596 C C . SER A 1 202 ? 9.107 -3.294 -15.570 1.00 96.69 202 SER A C 1
ATOM 1598 O O . SER A 1 202 ? 8.066 -3.322 -14.908 1.00 96.69 202 SER A O 1
ATOM 1600 N N . LEU A 1 203 ? 9.121 -3.588 -16.872 1.00 96.25 203 LEU A N 1
ATOM 1601 C CA . LEU A 1 203 ? 7.915 -3.687 -17.690 1.00 96.25 203 LEU A CA 1
ATOM 1602 C C . LEU A 1 203 ? 6.958 -4.793 -17.260 1.00 96.25 203 LEU A C 1
ATOM 1604 O O . LEU A 1 203 ? 5.764 -4.504 -17.239 1.00 96.25 203 LEU A O 1
ATOM 1608 N N . PRO A 1 204 ? 7.396 -6.016 -16.896 1.00 95.81 204 PRO A N 1
ATOM 1609 C CA . PRO A 1 204 ? 6.458 -7.042 -16.456 1.00 95.81 204 PRO A CA 1
ATOM 1610 C C . PRO A 1 204 ? 5.601 -6.565 -15.284 1.00 95.81 204 PRO A C 1
ATOM 1612 O O . PRO A 1 204 ? 4.390 -6.754 -15.297 1.00 95.81 204 PRO A O 1
ATOM 1615 N N . LEU A 1 205 ? 6.200 -5.871 -14.315 1.00 94.44 205 LEU A N 1
ATOM 1616 C CA . LEU A 1 205 ? 5.491 -5.319 -13.164 1.00 94.44 205 LEU A CA 1
ATOM 1617 C C . LEU A 1 205 ? 4.591 -4.142 -13.542 1.00 94.44 205 LEU A C 1
ATOM 1619 O O . LEU A 1 205 ? 3.417 -4.132 -13.172 1.00 94.44 205 LEU A O 1
ATOM 1623 N N . MET A 1 206 ? 5.126 -3.174 -14.292 1.00 96.00 206 MET A N 1
ATOM 1624 C CA . MET A 1 206 ? 4.366 -2.002 -14.740 1.00 96.00 206 MET A CA 1
ATOM 1625 C C . MET A 1 206 ? 3.139 -2.427 -15.552 1.00 96.00 206 MET A C 1
ATOM 1627 O O . MET A 1 206 ? 2.022 -2.028 -15.242 1.00 96.00 206 MET A O 1
ATOM 1631 N N . LEU A 1 207 ? 3.334 -3.280 -16.559 1.00 96.19 207 LEU A N 1
ATOM 1632 C CA . LEU A 1 207 ? 2.270 -3.723 -17.451 1.00 96.19 207 LEU A CA 1
ATOM 1633 C C . LEU A 1 207 ? 1.272 -4.626 -16.740 1.00 96.19 207 LEU A C 1
ATOM 1635 O O . LEU A 1 207 ? 0.080 -4.402 -16.896 1.00 96.19 207 LEU A O 1
ATOM 1639 N N . THR A 1 208 ? 1.722 -5.604 -15.945 1.00 94.81 208 THR A N 1
ATOM 164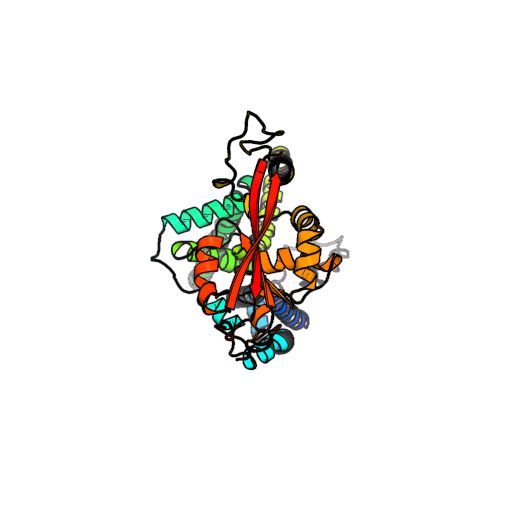0 C CA . THR A 1 208 ? 0.800 -6.526 -15.263 1.00 94.81 208 THR A CA 1
ATOM 1641 C C . THR A 1 208 ? -0.165 -5.750 -14.380 1.00 94.81 208 THR A C 1
ATOM 1643 O O . THR A 1 208 ? -1.372 -5.848 -14.568 1.00 94.81 208 THR A O 1
ATOM 1646 N N . PHE A 1 209 ? 0.335 -4.907 -13.476 1.00 94.69 209 PHE A N 1
ATOM 1647 C CA . PHE A 1 209 ? -0.543 -4.188 -12.554 1.00 94.69 209 PHE A CA 1
ATOM 1648 C C . PHE A 1 209 ? -1.396 -3.119 -13.238 1.00 94.69 209 PHE A C 1
ATOM 1650 O O . PHE A 1 209 ? -2.538 -2.917 -12.831 1.00 94.69 209 PHE A O 1
ATOM 1657 N N . THR A 1 210 ? -0.902 -2.475 -14.298 1.00 96.00 210 THR A N 1
ATOM 1658 C CA . THR A 1 210 ? -1.741 -1.580 -15.101 1.00 96.00 210 THR A CA 1
ATOM 1659 C C . THR A 1 210 ? -2.854 -2.357 -15.808 1.00 96.00 210 THR A C 1
ATOM 1661 O O . THR A 1 210 ? -4.014 -1.980 -15.680 1.00 96.00 210 THR A O 1
ATOM 1664 N N . LEU A 1 211 ? -2.543 -3.479 -16.468 1.00 96.31 211 LEU A N 1
ATOM 1665 C CA . LEU A 1 211 ? -3.520 -4.316 -17.176 1.00 96.31 211 LEU A CA 1
ATOM 1666 C C . LEU A 1 211 ? -4.571 -4.919 -16.241 1.00 96.31 211 LEU A C 1
ATOM 1668 O O . LEU A 1 211 ? -5.741 -4.986 -16.621 1.00 96.31 211 LEU A O 1
ATOM 1672 N N . MET A 1 212 ? -4.177 -5.302 -15.022 1.00 95.62 212 MET A N 1
ATOM 1673 C CA . MET A 1 212 ? -5.102 -5.766 -13.983 1.00 95.62 212 MET A CA 1
ATOM 1674 C C . MET A 1 212 ? -6.134 -4.700 -13.594 1.00 95.62 212 MET A C 1
ATOM 1676 O O . MET A 1 212 ? -7.264 -5.040 -13.247 1.00 95.62 212 MET A O 1
ATOM 1680 N N . GLY A 1 213 ? -5.779 -3.417 -13.708 1.00 96.06 213 GLY A N 1
ATOM 1681 C CA . GLY A 1 213 ? -6.674 -2.286 -13.455 1.00 96.06 213 GLY A CA 1
ATOM 1682 C C . GLY A 1 213 ? -7.956 -2.305 -14.288 1.00 96.06 213 GLY A C 1
ATOM 1683 O O . GLY A 1 213 ? -8.993 -1.813 -13.846 1.00 96.06 213 GLY A O 1
ATOM 1684 N N . GLY A 1 214 ? -7.912 -2.936 -15.467 1.00 96.75 214 GLY A N 1
ATOM 1685 C CA . GLY A 1 214 ? -9.079 -3.082 -16.331 1.00 96.75 214 GLY A CA 1
ATOM 1686 C C . GLY A 1 214 ? -10.182 -3.957 -15.737 1.00 96.75 214 GLY A C 1
ATOM 1687 O O . GLY A 1 214 ? -11.335 -3.787 -16.103 1.00 96.75 214 GLY A O 1
ATOM 1688 N N . TYR A 1 215 ? -9.873 -4.866 -14.811 1.00 95.19 215 TYR A N 1
ATOM 1689 C CA . TYR A 1 215 ? -10.861 -5.805 -14.267 1.00 95.19 215 TYR A CA 1
ATOM 1690 C C . TYR A 1 215 ? -10.987 -5.776 -12.746 1.00 95.19 215 TYR A C 1
ATOM 1692 O O . TYR A 1 215 ? -11.774 -6.541 -12.202 1.00 95.19 215 TYR A O 1
ATOM 1700 N N . ARG A 1 216 ? -10.194 -4.949 -12.054 1.00 94.19 216 ARG A N 1
ATOM 1701 C CA . ARG A 1 216 ? -10.276 -4.738 -10.604 1.00 94.19 216 ARG A CA 1
ATOM 1702 C C . ARG A 1 216 ? -9.583 -3.450 -10.192 1.00 94.19 216 ARG A C 1
ATOM 1704 O O . ARG A 1 216 ? -8.732 -2.942 -10.915 1.00 94.19 216 ARG A O 1
ATOM 1711 N N . ALA A 1 217 ? -9.896 -2.940 -9.007 1.00 91.44 217 ALA A N 1
ATOM 1712 C CA . ALA A 1 217 ? -9.158 -1.809 -8.454 1.00 91.44 217 ALA A CA 1
ATOM 1713 C C . ALA A 1 217 ? -7.721 -2.222 -8.085 1.00 91.44 217 ALA A C 1
ATOM 1715 O O . ALA A 1 217 ? -7.506 -3.216 -7.385 1.00 91.44 217 ALA A O 1
ATOM 1716 N N . ILE A 1 218 ? -6.737 -1.439 -8.535 1.00 92.25 218 ILE A N 1
ATOM 1717 C CA . ILE A 1 218 ? -5.315 -1.644 -8.244 1.00 92.25 218 ILE A CA 1
ATOM 1718 C C . ILE A 1 218 ? -4.769 -0.421 -7.521 1.00 92.25 218 ILE A C 1
ATOM 1720 O O . ILE A 1 218 ? -4.925 0.714 -7.968 1.00 92.25 218 ILE A O 1
ATOM 1724 N N . LEU A 1 219 ? -4.091 -0.659 -6.399 1.00 89.44 219 LEU A N 1
ATOM 1725 C CA . LEU A 1 219 ? -3.391 0.407 -5.696 1.00 89.44 219 LEU A CA 1
ATOM 1726 C C . LEU A 1 219 ? -2.151 0.817 -6.507 1.00 89.44 219 LEU A C 1
ATOM 1728 O O . LEU A 1 219 ? -1.358 -0.058 -6.870 1.00 89.44 219 LEU A O 1
ATOM 1732 N N . PRO A 1 220 ? -1.903 2.123 -6.722 1.00 86.25 220 PRO A N 1
ATOM 1733 C CA . PRO A 1 220 ? -0.752 2.595 -7.504 1.00 86.25 220 PRO A CA 1
ATOM 1734 C C . PRO A 1 220 ? 0.601 2.094 -6.980 1.00 86.25 220 PRO A C 1
ATOM 1736 O O . PRO A 1 220 ? 1.563 1.938 -7.730 1.00 86.25 220 PRO A O 1
ATOM 1739 N N . THR A 1 221 ? 0.667 1.774 -5.686 1.00 90.00 221 THR A N 1
ATOM 1740 C CA . THR A 1 221 ? 1.854 1.232 -5.020 1.00 90.00 221 THR A CA 1
ATOM 1741 C C . THR A 1 221 ? 2.244 -0.175 -5.484 1.00 90.00 221 THR A C 1
ATOM 1743 O O . THR A 1 221 ? 3.372 -0.594 -5.230 1.00 90.00 221 THR A O 1
ATOM 1746 N N . TRP A 1 222 ? 1.364 -0.922 -6.161 1.00 91.88 222 TRP A N 1
ATOM 1747 C CA . TRP A 1 222 ? 1.661 -2.287 -6.622 1.00 91.88 222 TRP A CA 1
ATOM 1748 C C . TRP A 1 222 ? 2.640 -2.288 -7.803 1.00 91.88 222 TRP A C 1
ATOM 1750 O O . TRP A 1 222 ? 3.594 -3.063 -7.809 1.00 91.88 222 TRP A O 1
ATOM 1760 N N . ALA A 1 223 ? 2.488 -1.348 -8.740 1.00 93.00 223 ALA A N 1
ATOM 1761 C CA . ALA A 1 223 ? 3.400 -1.170 -9.876 1.00 93.00 223 ALA A CA 1
ATOM 1762 C C . ALA A 1 223 ? 4.751 -0.528 -9.496 1.00 93.00 223 ALA A C 1
ATOM 1764 O O . ALA A 1 223 ? 5.679 -0.501 -10.308 1.00 93.00 223 ALA A O 1
ATOM 1765 N N . MET A 1 224 ? 4.882 -0.030 -8.260 1.00 92.44 224 MET A N 1
ATOM 1766 C CA . MET A 1 224 ? 6.011 0.792 -7.819 1.00 92.44 224 MET A CA 1
ATOM 1767 C C . MET A 1 224 ? 7.395 0.164 -8.019 1.00 92.44 224 MET A C 1
ATOM 1769 O O . MET A 1 224 ? 8.274 0.874 -8.502 1.00 92.44 224 MET A O 1
ATOM 1773 N N . PRO A 1 225 ? 7.635 -1.130 -7.722 1.00 91.62 225 PRO A N 1
ATOM 1774 C CA . PRO A 1 225 ? 8.963 -1.703 -7.937 1.00 91.62 225 PRO A CA 1
ATOM 1775 C C . PRO A 1 225 ? 9.369 -1.676 -9.419 1.00 91.62 225 PRO A C 1
ATOM 1777 O O . PRO A 1 225 ? 10.531 -1.427 -9.733 1.00 91.62 225 PRO A O 1
ATOM 1780 N N . GLY A 1 226 ? 8.401 -1.833 -10.330 1.00 94.69 226 GLY A N 1
ATOM 1781 C CA . GLY A 1 226 ? 8.643 -1.717 -11.764 1.00 94.69 226 GLY A CA 1
ATOM 1782 C C . GLY A 1 226 ? 8.980 -0.285 -12.186 1.00 94.69 226 GLY A C 1
ATOM 1783 O O . GLY A 1 226 ? 9.964 -0.065 -12.895 1.00 94.69 226 GLY A O 1
ATOM 1784 N N . PHE A 1 227 ? 8.224 0.701 -11.688 1.00 95.88 227 PHE A N 1
ATOM 1785 C CA . PHE A 1 227 ? 8.533 2.117 -11.915 1.00 95.88 227 PHE A CA 1
ATOM 1786 C C . PHE A 1 227 ? 9.912 2.495 -11.380 1.00 95.88 227 PHE A C 1
ATOM 1788 O O . PHE A 1 227 ? 10.669 3.164 -12.080 1.00 95.88 227 PHE A O 1
ATOM 1795 N N . TRP A 1 228 ? 10.263 2.018 -10.184 1.00 94.69 228 TRP A N 1
ATOM 1796 C CA . TRP A 1 228 ? 11.562 2.261 -9.570 1.00 94.69 228 TRP A CA 1
ATOM 1797 C C . TRP A 1 228 ? 12.706 1.759 -10.457 1.00 94.69 228 TRP A C 1
ATOM 1799 O O . TRP A 1 228 ? 13.619 2.524 -10.754 1.00 94.69 228 TRP A O 1
ATOM 1809 N N . SER A 1 229 ? 12.624 0.535 -10.993 1.00 94.62 229 SER A N 1
ATOM 1810 C CA . SER A 1 229 ? 13.621 0.038 -11.955 1.00 94.62 229 SER A CA 1
ATOM 1811 C C . SER A 1 229 ? 13.670 0.871 -13.242 1.00 94.62 229 SER A C 1
ATOM 1813 O O . SER A 1 229 ? 14.756 1.187 -13.730 1.00 94.62 229 SER A O 1
ATOM 1815 N N . ALA A 1 230 ? 12.516 1.287 -13.776 1.00 96.88 230 ALA A N 1
ATOM 1816 C CA . ALA A 1 230 ? 12.452 2.116 -14.982 1.00 96.88 230 ALA A CA 1
ATOM 1817 C C . ALA A 1 230 ? 13.081 3.509 -14.802 1.00 96.88 230 ALA A C 1
ATOM 1819 O O . ALA A 1 230 ? 13.513 4.107 -15.792 1.00 96.88 230 ALA A O 1
ATOM 1820 N N . THR A 1 231 ? 13.188 4.026 -13.570 1.00 96.69 231 THR A N 1
ATOM 1821 C CA . THR A 1 231 ? 13.812 5.340 -13.330 1.00 96.69 231 THR A CA 1
ATOM 1822 C C . THR A 1 231 ? 15.262 5.397 -13.802 1.00 96.69 231 THR A C 1
ATOM 1824 O O . THR A 1 231 ? 15.714 6.460 -14.215 1.00 96.69 231 THR A O 1
ATOM 1827 N N . LEU A 1 232 ? 15.969 4.260 -13.847 1.00 95.94 232 LEU A N 1
ATOM 1828 C CA . LEU A 1 232 ? 17.327 4.178 -14.391 1.00 95.94 232 LEU A CA 1
ATOM 1829 C C . LEU A 1 232 ? 17.368 4.512 -15.890 1.00 95.94 232 LEU A C 1
ATOM 1831 O O . LEU A 1 232 ? 18.268 5.224 -16.337 1.00 95.94 232 LEU A O 1
ATOM 1835 N N . LEU A 1 233 ? 16.372 4.055 -16.661 1.00 96.06 233 LEU A N 1
ATOM 1836 C CA . LEU A 1 233 ? 16.239 4.414 -18.079 1.00 96.06 233 LEU A CA 1
ATOM 1837 C C . LEU A 1 233 ? 15.889 5.892 -18.233 1.00 96.06 233 LEU A C 1
ATOM 1839 O O . LEU A 1 233 ? 16.457 6.574 -19.084 1.00 96.06 233 LEU A O 1
ATOM 1843 N N . LEU A 1 234 ? 14.987 6.405 -17.391 1.00 96.88 234 LEU A N 1
ATOM 1844 C CA . LEU A 1 234 ? 14.635 7.821 -17.419 1.00 96.88 234 LEU A CA 1
ATOM 1845 C C . LEU A 1 234 ? 15.833 8.709 -17.062 1.00 96.88 234 LEU A C 1
ATOM 1847 O O . LEU A 1 234 ? 16.059 9.700 -17.744 1.00 96.88 234 LEU A O 1
ATOM 1851 N N . GLY A 1 235 ? 16.623 8.349 -16.050 1.00 95.56 235 GLY A N 1
ATOM 1852 C CA . GLY A 1 235 ? 17.818 9.090 -15.646 1.00 95.56 235 GLY A CA 1
ATOM 1853 C C . GLY A 1 235 ? 18.879 9.120 -16.745 1.00 95.56 235 GLY A C 1
ATOM 1854 O O . GLY A 1 235 ? 19.414 10.176 -17.074 1.00 95.56 235 GLY A O 1
ATOM 1855 N N . GLN A 1 236 ? 19.119 7.979 -17.390 1.00 93.00 236 GLN A N 1
ATOM 1856 C CA . GLN A 1 236 ? 20.003 7.897 -18.549 1.00 93.00 236 GLN A CA 1
ATOM 1857 C C . GLN A 1 236 ? 19.501 8.761 -19.719 1.00 93.00 236 GLN A C 1
ATOM 1859 O O . GLN A 1 236 ? 20.270 9.511 -20.325 1.00 93.00 236 GLN A O 1
ATOM 1864 N N . GLN A 1 237 ? 18.211 8.676 -20.047 1.00 94.31 237 GLN A N 1
ATOM 1865 C CA . GLN A 1 237 ? 17.628 9.495 -21.101 1.00 94.31 237 GLN A CA 1
ATOM 1866 C C . GLN A 1 237 ? 17.695 10.987 -20.738 1.00 94.31 237 GLN A C 1
ATOM 1868 O O . GLN A 1 237 ? 18.025 11.806 -21.597 1.00 94.31 237 GLN A O 1
ATOM 1873 N N . ALA A 1 238 ? 17.464 11.343 -19.475 1.00 95.31 238 ALA A N 1
ATOM 1874 C CA . ALA A 1 238 ? 17.584 12.705 -18.975 1.00 95.31 238 ALA A CA 1
ATOM 1875 C C . ALA A 1 238 ? 19.012 13.249 -19.116 1.00 95.31 238 ALA A C 1
ATOM 1877 O O . ALA A 1 238 ? 19.168 14.398 -19.521 1.00 95.31 238 ALA A O 1
ATOM 1878 N N . ALA A 1 239 ? 20.044 12.429 -18.890 1.00 94.25 239 ALA A N 1
ATOM 1879 C CA . ALA A 1 239 ? 21.434 12.819 -19.134 1.00 94.25 239 ALA A CA 1
ATOM 1880 C C . ALA A 1 239 ? 21.683 13.166 -20.615 1.00 94.25 239 ALA A C 1
ATOM 1882 O O . ALA A 1 239 ? 22.337 14.162 -20.920 1.00 94.25 239 ALA A O 1
ATOM 1883 N N . SER A 1 240 ? 21.095 12.412 -21.553 1.00 92.06 240 SER A N 1
ATOM 1884 C CA . SER A 1 240 ? 21.177 12.754 -22.985 1.00 92.06 240 SER A CA 1
ATOM 1885 C C . SER A 1 240 ? 20.394 14.030 -23.335 1.00 92.06 240 SER A C 1
ATOM 1887 O O . SER A 1 240 ? 20.872 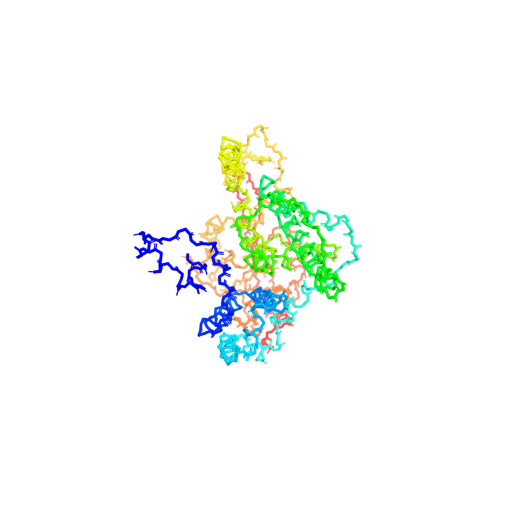14.872 -24.093 1.00 92.06 240 SER A O 1
ATOM 1889 N N . TRP A 1 241 ? 19.213 14.236 -22.738 1.00 95.06 241 TRP A N 1
ATOM 1890 C CA . TRP A 1 241 ? 18.458 15.482 -22.899 1.00 95.06 241 TRP A CA 1
ATOM 1891 C C . TRP A 1 241 ? 19.212 16.679 -22.328 1.00 95.06 241 TRP A C 1
ATOM 1893 O O . TRP A 1 241 ? 19.128 17.770 -22.887 1.00 95.06 241 TRP A O 1
ATOM 1903 N N . GLN A 1 242 ? 19.978 16.479 -21.256 1.00 95.69 242 GLN A N 1
ATOM 1904 C CA . GLN A 1 242 ? 20.774 17.521 -20.624 1.00 95.69 242 GLN A CA 1
ATOM 1905 C C . GLN A 1 242 ? 21.905 18.000 -21.535 1.00 95.69 242 GLN A C 1
ATOM 1907 O O . GLN A 1 242 ? 22.187 19.190 -21.530 1.00 95.69 242 GLN A O 1
ATOM 1912 N N . GLN A 1 243 ? 22.499 17.127 -22.356 1.00 94.62 243 GLN A N 1
ATOM 1913 C CA . GLN A 1 243 ? 23.503 17.538 -23.349 1.00 94.62 243 GLN A CA 1
ATOM 1914 C C . GLN A 1 243 ? 22.909 18.487 -24.401 1.00 94.62 243 GLN A C 1
ATOM 1916 O O . GLN A 1 243 ? 23.558 19.446 -24.806 1.00 94.62 243 GLN A O 1
ATOM 1921 N N . ARG A 1 244 ? 21.652 18.259 -24.806 1.00 94.31 244 ARG A N 1
ATOM 1922 C CA . ARG A 1 244 ? 20.948 19.085 -25.805 1.00 94.31 244 ARG A CA 1
ATOM 1923 C C . ARG A 1 244 ? 20.328 20.349 -25.210 1.00 94.31 244 ARG A C 1
ATOM 1925 O O . ARG A 1 244 ? 20.314 21.396 -25.844 1.00 94.31 244 ARG A O 1
ATOM 1932 N N . SER A 1 245 ? 19.779 20.252 -24.001 1.00 96.06 245 SER A N 1
ATOM 1933 C CA . SER A 1 245 ? 19.110 21.353 -23.303 1.00 96.06 245 SER A CA 1
ATOM 1934 C C . SER A 1 245 ? 19.393 21.307 -21.796 1.00 96.06 245 SER A C 1
ATOM 1936 O O . SER A 1 245 ? 18.534 20.898 -21.002 1.00 96.06 245 SER A O 1
ATOM 1938 N N . PRO A 1 246 ? 20.577 21.782 -21.359 1.00 95.31 246 PRO A N 1
ATOM 1939 C CA . PRO A 1 246 ? 20.956 21.755 -19.946 1.00 95.31 246 PRO A CA 1
ATOM 1940 C C . PRO A 1 246 ? 19.981 22.549 -19.069 1.00 95.31 246 PRO A C 1
ATOM 1942 O O . PRO A 1 246 ? 19.553 22.096 -18.006 1.00 95.31 246 PRO A O 1
ATOM 1945 N N . LYS A 1 247 ? 19.580 23.739 -19.541 1.00 97.25 247 LYS A N 1
ATOM 1946 C CA . LYS A 1 247 ? 18.625 24.608 -18.838 1.00 97.25 247 LYS A CA 1
ATOM 1947 C C . LYS A 1 247 ? 17.223 23.991 -18.797 1.00 97.25 247 LYS A C 1
ATOM 1949 O O . LYS A 1 247 ? 16.539 24.160 -17.791 1.00 97.25 247 LYS A O 1
ATOM 1954 N N . GLY A 1 248 ? 16.806 23.278 -19.847 1.00 97.19 248 GLY A N 1
ATOM 1955 C CA . GLY A 1 248 ? 15.507 22.604 -19.908 1.00 97.19 248 GLY A CA 1
ATOM 1956 C C . GLY A 1 248 ? 15.388 21.501 -18.861 1.00 97.19 248 GLY A C 1
ATOM 1957 O O . GLY A 1 248 ? 14.474 21.538 -18.041 1.00 97.19 248 GLY A O 1
ATOM 1958 N N . VAL A 1 249 ? 16.364 20.587 -18.814 1.00 96.75 249 VAL A N 1
ATOM 1959 C CA . VAL A 1 249 ? 16.394 19.508 -17.811 1.00 96.75 249 VAL A CA 1
ATOM 1960 C C . VAL A 1 249 ? 16.505 20.073 -16.394 1.00 96.75 249 VAL A C 1
ATOM 1962 O O . VAL A 1 249 ? 15.763 19.649 -15.513 1.00 96.75 249 VAL A O 1
ATOM 1965 N N . LYS A 1 250 ? 17.348 21.093 -16.168 1.00 96.81 250 LYS A N 1
ATOM 1966 C CA . LYS A 1 250 ? 17.451 21.746 -14.852 1.00 96.81 250 LYS A CA 1
ATOM 1967 C C . LYS A 1 250 ? 16.114 22.346 -14.402 1.00 96.81 250 LYS A C 1
ATOM 1969 O O . LYS A 1 250 ? 15.720 22.139 -13.259 1.00 96.81 250 LYS A O 1
A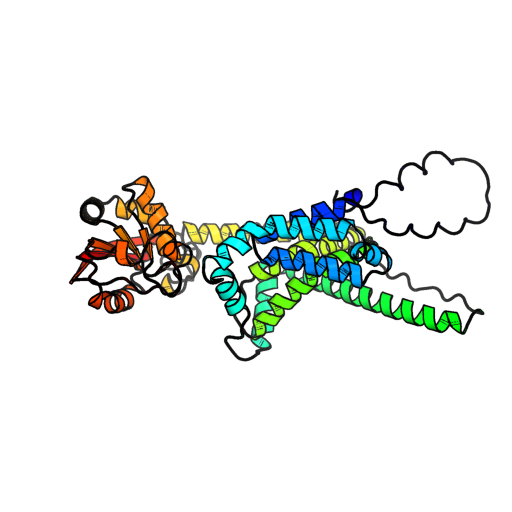TOM 1974 N N . ARG A 1 251 ? 15.407 23.065 -15.285 1.00 97.81 251 ARG A N 1
ATOM 1975 C CA . ARG A 1 251 ? 14.079 23.638 -14.992 1.00 97.81 251 ARG A CA 1
ATOM 1976 C C . ARG A 1 251 ? 13.036 22.558 -14.736 1.00 97.81 251 ARG A C 1
ATOM 1978 O O . ARG A 1 251 ? 12.246 22.716 -13.817 1.00 97.81 251 ARG A O 1
ATOM 1985 N N . TRP A 1 252 ? 13.050 21.472 -15.506 1.00 97.69 252 TRP A N 1
ATOM 1986 C CA . TRP A 1 252 ? 12.155 20.337 -15.292 1.00 97.69 252 TRP A CA 1
ATOM 1987 C C . TRP A 1 252 ? 12.361 19.708 -13.911 1.00 97.69 252 TRP A C 1
ATOM 1989 O O . TRP A 1 252 ? 11.393 19.572 -13.166 1.00 97.69 252 TRP A O 1
ATOM 1999 N N . LEU A 1 253 ? 13.604 19.391 -13.535 1.00 96.44 253 LEU A N 1
ATOM 2000 C CA . LEU A 1 253 ? 13.901 18.758 -12.248 1.00 96.44 253 LEU A CA 1
ATOM 2001 C C . LEU A 1 253 ? 13.591 19.685 -11.066 1.00 96.44 253 LEU A C 1
ATOM 2003 O O . LEU A 1 253 ? 12.854 19.293 -10.165 1.00 96.44 253 LEU A O 1
ATOM 2007 N N . TRP A 1 254 ? 14.088 20.927 -11.088 1.00 97.62 254 TRP A N 1
ATOM 2008 C CA . TRP A 1 254 ? 13.824 21.894 -10.015 1.00 97.62 254 TRP A CA 1
ATOM 2009 C C . TRP A 1 254 ? 12.353 22.293 -9.943 1.00 97.62 254 TRP A C 1
ATOM 2011 O O . TRP A 1 254 ? 11.796 22.355 -8.854 1.00 97.62 254 TRP A O 1
ATOM 2021 N N . GLY A 1 255 ? 11.711 22.535 -11.086 1.00 97.94 255 GLY A N 1
ATOM 2022 C CA . GLY A 1 255 ? 10.292 22.874 -11.149 1.00 97.94 255 GLY A CA 1
ATOM 2023 C C . GLY A 1 255 ? 9.415 21.744 -10.621 1.00 97.94 255 GLY A C 1
ATOM 2024 O O . GLY A 1 255 ? 8.515 21.998 -9.828 1.00 97.94 255 GLY A O 1
ATOM 2025 N N . SER A 1 256 ? 9.722 20.493 -10.979 1.00 96.94 256 SER A N 1
ATOM 2026 C CA . SER A 1 256 ? 9.016 19.327 -10.436 1.00 96.94 256 SER A CA 1
ATOM 2027 C C . SER A 1 256 ? 9.272 19.166 -8.939 1.00 96.94 256 SER A C 1
ATOM 2029 O O . SER A 1 256 ? 8.333 18.910 -8.195 1.00 96.94 256 SER A O 1
ATOM 2031 N N . GLY A 1 257 ? 10.512 19.370 -8.478 1.00 96.62 257 GLY A N 1
ATOM 2032 C CA . GLY A 1 257 ? 10.857 19.319 -7.056 1.00 96.62 257 GLY A CA 1
ATOM 2033 C C . GLY A 1 257 ? 10.088 20.348 -6.228 1.00 96.62 257 GLY A C 1
ATOM 2034 O O . GLY A 1 257 ? 9.469 19.987 -5.226 1.00 96.62 257 GLY A O 1
ATOM 2035 N N . TRP A 1 258 ? 10.055 21.605 -6.680 1.00 97.94 258 TRP A N 1
ATOM 2036 C CA . TRP A 1 258 ? 9.259 22.655 -6.043 1.00 97.94 258 TRP A CA 1
ATOM 2037 C C . TRP A 1 258 ? 7.770 22.325 -6.068 1.00 97.94 258 TRP A C 1
ATOM 2039 O O . TRP A 1 258 ? 7.132 22.373 -5.024 1.00 97.94 258 TRP A O 1
ATOM 2049 N N . ALA A 1 259 ? 7.228 21.918 -7.217 1.00 97.19 259 ALA A N 1
ATOM 2050 C CA . ALA A 1 259 ? 5.810 21.604 -7.345 1.00 97.19 259 ALA A CA 1
ATOM 2051 C C . ALA A 1 259 ? 5.379 20.445 -6.432 1.00 97.19 259 ALA A C 1
ATOM 2053 O O . ALA A 1 259 ? 4.405 20.582 -5.696 1.00 97.19 259 ALA A O 1
ATOM 2054 N N . VAL A 1 260 ? 6.118 19.329 -6.428 1.00 96.12 260 VAL A N 1
ATOM 2055 C CA . VAL A 1 260 ? 5.842 18.179 -5.551 1.00 96.12 260 VAL A CA 1
ATOM 2056 C C . VAL A 1 260 ? 5.930 18.590 -4.084 1.00 96.12 260 VAL A C 1
ATOM 2058 O O . VAL A 1 260 ? 5.023 18.284 -3.314 1.00 96.12 260 VAL A O 1
ATOM 2061 N N . THR A 1 261 ? 6.972 19.331 -3.701 1.00 96.50 261 THR A N 1
ATOM 2062 C CA . THR A 1 261 ? 7.143 19.804 -2.319 1.00 96.50 261 THR A CA 1
ATOM 2063 C C . THR A 1 261 ? 5.994 20.716 -1.897 1.00 96.50 261 THR A C 1
ATOM 2065 O O . THR A 1 261 ? 5.434 20.531 -0.820 1.00 96.50 261 THR A O 1
ATOM 2068 N N . SER A 1 262 ? 5.584 21.659 -2.748 1.00 96.62 262 SER A N 1
ATOM 2069 C CA . SER A 1 262 ? 4.455 22.548 -2.473 1.00 96.62 262 SER A CA 1
ATOM 2070 C C . SER A 1 262 ? 3.139 21.784 -2.350 1.00 96.62 262 SER A C 1
ATOM 2072 O O . SER A 1 262 ? 2.386 22.040 -1.417 1.00 96.62 262 SER A O 1
ATOM 2074 N N . VAL A 1 263 ? 2.866 20.822 -3.239 1.00 94.94 263 VAL A N 1
ATOM 2075 C CA . VAL A 1 263 ? 1.658 19.984 -3.155 1.00 94.94 263 VAL A CA 1
ATOM 2076 C C . VAL A 1 263 ? 1.658 19.167 -1.865 1.00 94.94 263 VAL A C 1
ATOM 2078 O O . VAL A 1 263 ? 0.661 19.175 -1.149 1.00 94.94 263 VAL A O 1
ATOM 2081 N N . LEU A 1 264 ? 2.769 18.510 -1.523 1.00 94.94 264 LEU A N 1
ATOM 2082 C CA . LEU A 1 264 ? 2.884 17.750 -0.276 1.00 94.94 264 LEU A CA 1
ATOM 2083 C C . LEU A 1 264 ? 2.709 18.644 0.952 1.00 94.94 264 LEU A C 1
ATOM 2085 O O . LEU A 1 264 ? 2.004 18.261 1.880 1.00 94.94 264 LEU A O 1
ATOM 2089 N N . LEU A 1 265 ? 3.288 19.846 0.949 1.00 96.25 265 LEU A N 1
ATOM 2090 C CA . LEU A 1 265 ? 3.111 20.810 2.030 1.00 96.25 265 LEU A CA 1
ATOM 2091 C C . LEU A 1 265 ? 1.647 21.249 2.157 1.00 96.25 265 LEU A C 1
ATOM 2093 O O . LEU A 1 265 ? 1.122 21.275 3.265 1.00 96.25 265 LEU A O 1
ATOM 2097 N N . LEU A 1 266 ? 0.967 21.547 1.046 1.00 94.38 266 LEU A N 1
ATOM 2098 C CA . LEU A 1 266 ? -0.457 21.894 1.049 1.00 94.38 266 LEU A CA 1
ATOM 2099 C C . LEU A 1 266 ? -1.322 20.745 1.578 1.00 94.38 266 LEU A C 1
ATOM 2101 O O . LEU A 1 266 ? -2.223 20.986 2.380 1.00 94.38 266 LEU A O 1
ATOM 2105 N N . LEU A 1 267 ? -1.026 19.504 1.178 1.00 94.06 267 LEU A N 1
ATOM 2106 C CA . LEU A 1 267 ? -1.704 18.317 1.694 1.00 94.06 267 LEU A CA 1
ATOM 2107 C C . LEU A 1 267 ? -1.449 18.147 3.195 1.00 94.06 267 LEU A C 1
ATOM 2109 O O . LEU A 1 267 ? -2.401 17.978 3.945 1.00 94.06 267 LEU A O 1
ATOM 2113 N N . LEU A 1 268 ? -0.205 18.265 3.665 1.00 95.12 268 LEU A N 1
ATOM 2114 C CA . LEU A 1 268 ? 0.130 18.181 5.092 1.00 95.12 268 LEU A CA 1
ATOM 2115 C C . LEU A 1 268 ? -0.535 19.296 5.913 1.00 95.12 268 LEU A C 1
ATOM 2117 O O . LEU A 1 268 ? -1.067 19.033 6.991 1.00 95.12 268 LEU A O 1
ATOM 2121 N N . LEU A 1 269 ? -0.568 20.526 5.397 1.00 95.25 269 LEU A N 1
ATOM 2122 C CA . LEU A 1 269 ? -1.301 21.637 6.009 1.00 95.25 269 LEU A CA 1
ATOM 2123 C C . LEU A 1 269 ? -2.802 21.343 6.072 1.00 95.25 269 LEU A C 1
ATOM 2125 O O . LEU A 1 269 ? -3.449 21.638 7.074 1.00 95.25 269 LEU A O 1
ATOM 2129 N N . HIS A 1 270 ? -3.368 20.720 5.040 1.00 95.31 270 HIS A N 1
ATOM 2130 C CA . HIS A 1 270 ? -4.766 20.312 5.063 1.00 95.31 270 HIS A CA 1
ATOM 2131 C C . HIS A 1 270 ? -5.026 19.197 6.079 1.00 95.31 270 HIS A C 1
ATOM 2133 O O . HIS A 1 270 ? -5.982 19.310 6.842 1.00 95.31 270 HIS A O 1
ATOM 2139 N N . LEU A 1 271 ? -4.162 18.182 6.151 1.00 93.44 271 LEU A N 1
ATOM 2140 C CA . LEU A 1 271 ? -4.269 17.081 7.111 1.00 93.44 271 LEU A CA 1
ATOM 2141 C C . LEU A 1 271 ? -4.210 17.560 8.564 1.00 93.44 271 LEU A C 1
ATOM 2143 O O . LEU A 1 271 ? -4.914 17.019 9.410 1.00 93.44 271 LEU A O 1
ATOM 2147 N N . THR A 1 272 ? -3.403 18.583 8.840 1.00 92.38 272 THR A N 1
ATOM 2148 C CA . THR A 1 272 ? -3.165 19.096 10.197 1.00 92.38 272 THR A CA 1
ATOM 2149 C C . THR A 1 272 ? -4.135 20.209 10.591 1.00 92.38 272 THR A C 1
ATOM 2151 O O . THR A 1 272 ? -4.726 20.175 11.667 1.00 92.38 272 THR A O 1
ATOM 2154 N N . LEU A 1 273 ? -4.343 21.195 9.717 1.00 94.56 273 LEU A N 1
ATOM 2155 C CA . LEU A 1 273 ? -5.110 22.407 10.022 1.00 94.56 273 LEU A CA 1
ATOM 2156 C C . LEU A 1 273 ? -6.490 22.435 9.360 1.00 94.56 273 LEU A C 1
ATOM 2158 O O . LEU A 1 273 ? -7.325 23.262 9.720 1.00 94.56 273 LEU A O 1
ATOM 2162 N N . GLY A 1 274 ? -6.762 21.553 8.397 1.00 95.44 274 GLY A N 1
ATOM 2163 C CA . GLY A 1 274 ? -8.011 21.580 7.639 1.00 95.44 274 GLY A CA 1
ATOM 2164 C C . GLY A 1 274 ? -8.077 22.756 6.664 1.00 95.44 274 GLY A C 1
ATOM 2165 O O . GLY A 1 274 ? -9.141 23.348 6.517 1.00 95.44 274 GLY A O 1
ATOM 2166 N N . THR A 1 275 ? -6.966 23.129 6.019 1.00 96.19 275 THR A N 1
ATOM 2167 C CA . THR A 1 275 ? -6.900 24.309 5.130 1.00 96.19 275 THR A CA 1
ATOM 2168 C C . THR A 1 275 ? -7.836 24.252 3.923 1.00 96.19 275 THR A C 1
ATOM 2170 O O . THR A 1 275 ? -8.312 25.292 3.489 1.00 96.19 275 THR A O 1
ATOM 2173 N N . LEU A 1 276 ? -8.153 23.070 3.392 1.00 95.31 276 LEU A N 1
ATOM 2174 C CA . LEU A 1 276 ? -9.126 22.908 2.301 1.00 95.31 276 LEU A CA 1
ATOM 2175 C C . LEU A 1 276 ? -10.539 22.557 2.799 1.00 95.31 276 LEU A C 1
ATOM 2177 O O . LEU A 1 276 ? -11.456 22.411 1.992 1.00 95.31 276 LEU A O 1
ATOM 2181 N N . GLN A 1 277 ? -10.733 22.425 4.114 1.00 95.25 277 GLN A N 1
ATOM 2182 C CA . GLN A 1 277 ? -11.983 21.960 4.714 1.00 95.25 277 GLN A CA 1
ATOM 2183 C C . GLN A 1 277 ? -12.964 23.111 4.976 1.00 95.25 277 GLN A C 1
ATOM 2185 O O . GLN A 1 277 ? -12.562 24.211 5.350 1.00 95.25 277 GLN A O 1
ATOM 2190 N N . LYS A 1 278 ? -14.265 22.830 4.864 1.00 94.25 278 LYS A N 1
ATOM 2191 C CA . LYS A 1 278 ? -15.373 23.708 5.239 1.00 94.25 278 LYS A CA 1
ATOM 2192 C C . LYS A 1 278 ? -16.394 22.943 6.108 1.00 94.25 278 LYS A C 1
ATOM 2194 O O . LYS A 1 278 ? -17.011 22.005 5.608 1.00 94.25 278 LYS A O 1
ATOM 2199 N N . PRO A 1 279 ? -16.623 23.332 7.377 1.00 94.06 279 PRO A N 1
ATOM 2200 C CA . PRO A 1 279 ? -16.000 24.458 8.073 1.00 94.06 279 PRO A CA 1
ATOM 2201 C C . PRO A 1 279 ? -14.564 24.152 8.541 1.00 94.06 279 PRO A C 1
ATOM 2203 O O . PRO A 1 279 ? -14.218 23.005 8.837 1.00 94.06 279 PRO A O 1
ATOM 2206 N N . SER A 1 280 ? -13.738 25.198 8.634 1.00 95.06 280 SER A N 1
ATOM 2207 C CA . SER A 1 280 ? -12.428 25.188 9.297 1.00 95.06 280 SER A CA 1
ATOM 2208 C C . SER A 1 280 ? -12.003 26.614 9.660 1.00 95.06 280 SER A C 1
ATOM 2210 O O . SER A 1 280 ? -12.222 27.547 8.891 1.00 95.06 280 SER A O 1
ATOM 2212 N N . ARG A 1 281 ? -11.362 26.786 10.822 1.00 95.94 281 ARG A N 1
ATOM 2213 C CA . ARG A 1 281 ? -10.751 28.053 11.263 1.00 95.94 281 ARG A CA 1
ATOM 2214 C C . ARG A 1 281 ? -9.623 28.509 10.334 1.00 95.94 281 ARG A C 1
ATOM 2216 O O . ARG A 1 281 ? -9.376 29.702 10.221 1.00 95.94 281 ARG A O 1
ATOM 2223 N N . TYR A 1 282 ? -8.948 27.562 9.689 1.00 95.75 282 TYR A N 1
ATOM 2224 C CA . TYR A 1 282 ? -7.792 27.810 8.826 1.00 95.75 282 TYR A CA 1
ATOM 2225 C C . TYR A 1 282 ? -8.130 27.616 7.344 1.00 95.75 282 TYR A C 1
ATOM 2227 O O . TYR A 1 282 ? -7.235 27.383 6.534 1.00 95.75 282 TYR A O 1
ATOM 2235 N N . ALA A 1 283 ? -9.420 27.658 6.992 1.00 95.06 283 ALA A N 1
ATOM 2236 C CA . ALA A 1 283 ? -9.889 27.432 5.635 1.00 95.06 283 ALA A CA 1
ATOM 2237 C C . ALA A 1 283 ? -9.323 28.488 4.670 1.00 95.06 283 ALA A C 1
ATOM 2239 O O . ALA A 1 283 ? -9.674 29.668 4.735 1.00 95.06 283 ALA A O 1
ATOM 2240 N N . LEU A 1 284 ? -8.477 28.059 3.737 1.00 93.38 284 LEU A N 1
ATOM 2241 C CA . LEU A 1 284 ? -8.039 28.880 2.618 1.00 93.38 284 LEU A CA 1
ATOM 2242 C C . LEU A 1 284 ? -9.235 29.120 1.702 1.00 93.38 284 LEU A C 1
ATOM 2244 O O . LEU A 1 284 ? -9.920 28.176 1.308 1.00 93.38 284 LEU A O 1
ATOM 2248 N N . LEU A 1 285 ? -9.488 30.390 1.375 1.00 94.00 285 LEU A N 1
ATOM 2249 C CA . LEU A 1 285 ? -10.594 30.803 0.502 1.00 94.00 285 LEU A CA 1
ATOM 2250 C C . LEU A 1 285 ? -11.972 30.281 0.972 1.00 94.00 285 LEU A C 1
ATOM 2252 O O . LEU A 1 285 ? -12.857 30.024 0.162 1.00 94.00 285 LEU A O 1
ATOM 2256 N N . GLY A 1 286 ? -12.157 30.102 2.287 1.00 91.31 286 GLY A N 1
ATOM 2257 C CA . GLY A 1 286 ? -13.411 29.611 2.872 1.00 91.31 286 GLY A CA 1
ATOM 2258 C C . GLY A 1 286 ? -13.621 28.091 2.799 1.00 91.31 286 GLY A C 1
ATOM 2259 O O . GLY A 1 286 ? -14.631 27.605 3.313 1.00 91.31 286 GLY A O 1
ATOM 2260 N N . GLY A 1 287 ? -12.664 27.346 2.233 1.00 93.50 287 GLY A N 1
ATOM 2261 C CA . GLY A 1 287 ? -12.667 25.886 2.174 1.00 93.50 287 GLY A CA 1
ATOM 2262 C C . GLY A 1 287 ? -13.588 25.316 1.092 1.00 93.50 287 GLY A C 1
ATOM 2263 O O . GLY A 1 287 ? -14.587 25.921 0.701 1.00 93.50 287 GLY A O 1
ATOM 2264 N N . PHE A 1 288 ? -13.255 24.116 0.623 1.00 94.69 288 PHE A N 1
ATOM 2265 C CA . PHE A 1 288 ? -13.883 23.479 -0.540 1.00 94.69 288 PHE A CA 1
ATOM 2266 C C . PHE A 1 288 ? -14.479 22.100 -0.230 1.00 94.69 288 PHE A C 1
ATOM 2268 O O . PHE A 1 288 ? -15.347 21.635 -0.964 1.00 94.69 288 PHE A O 1
ATOM 2275 N N . LEU A 1 289 ? -14.035 21.448 0.849 1.00 94.88 289 LEU A N 1
ATOM 2276 C CA . LEU A 1 289 ? -14.412 20.075 1.191 1.00 94.88 289 LEU A CA 1
ATOM 2277 C C . LEU A 1 289 ? -15.166 20.018 2.519 1.00 94.88 289 LEU A C 1
ATOM 2279 O O . LEU A 1 289 ? -14.652 20.453 3.548 1.00 94.88 289 LEU A O 1
ATOM 2283 N N . THR A 1 290 ? -16.368 19.444 2.528 1.00 94.50 290 THR A N 1
ATOM 2284 C CA . THR A 1 290 ? -17.029 19.076 3.787 1.00 94.50 290 THR A CA 1
ATOM 2285 C C . THR A 1 290 ? -16.338 17.857 4.397 1.00 94.50 290 THR A C 1
ATOM 2287 O O . THR A 1 290 ? -15.818 17.034 3.642 1.00 94.50 290 THR A O 1
ATOM 2290 N N . PRO A 1 291 ? -16.364 17.664 5.730 1.00 92.25 291 PRO A N 1
ATOM 2291 C CA . PRO A 1 291 ? -15.768 16.476 6.341 1.00 92.25 291 PRO A CA 1
ATOM 2292 C C . PRO A 1 291 ? -16.271 15.151 5.750 1.00 92.25 291 PRO A C 1
ATOM 2294 O O . PRO A 1 291 ? -15.491 14.230 5.556 1.00 92.25 291 PRO A O 1
ATOM 2297 N N . SER A 1 292 ? -17.554 15.077 5.378 1.00 90.25 292 SER A N 1
ATOM 2298 C CA . SER A 1 292 ? -18.149 13.893 4.742 1.00 90.25 292 SER A CA 1
ATOM 2299 C C . SER A 1 292 ? -17.587 13.570 3.353 1.00 90.25 292 SER A C 1
ATOM 2301 O O . SER A 1 292 ? -17.630 12.418 2.936 1.00 90.25 292 SER A O 1
ATOM 2303 N N . ASN A 1 293 ? -17.087 14.578 2.632 1.00 92.31 293 ASN A N 1
ATOM 2304 C CA . ASN A 1 293 ? -16.550 14.446 1.274 1.00 92.31 293 ASN A CA 1
ATOM 2305 C C . ASN A 1 293 ? -15.015 14.483 1.255 1.00 92.31 293 ASN A C 1
ATOM 2307 O O . ASN A 1 293 ? -14.401 14.444 0.190 1.00 92.31 293 ASN A O 1
ATOM 2311 N N . ASP A 1 294 ? -14.389 14.583 2.423 1.00 92.81 294 ASP A N 1
ATOM 2312 C CA . ASP A 1 294 ? -12.949 14.658 2.570 1.00 92.81 294 ASP A CA 1
ATOM 2313 C C . ASP A 1 294 ? -12.388 13.282 2.943 1.00 92.81 294 ASP A C 1
ATOM 2315 O O . ASP A 1 294 ? -12.472 12.833 4.088 1.00 92.81 294 ASP A O 1
ATOM 2319 N N . ALA A 1 295 ? -11.767 12.613 1.971 1.00 91.06 295 ALA A N 1
ATOM 2320 C CA . ALA A 1 295 ? -11.175 11.291 2.161 1.00 91.06 295 ALA A CA 1
ATOM 2321 C C . ALA A 1 295 ? -10.058 11.273 3.221 1.00 91.06 295 ALA A C 1
ATOM 2323 O O . ALA A 1 295 ? -9.765 10.221 3.789 1.00 91.06 295 ALA A O 1
ATOM 2324 N N . SER A 1 296 ? -9.449 12.423 3.529 1.00 92.38 296 SER A N 1
ATOM 2325 C CA . SER A 1 296 ? -8.414 12.494 4.557 1.00 92.38 296 SER A CA 1
ATOM 2326 C C . SER A 1 296 ? -8.930 12.252 5.974 1.00 92.38 296 SER A C 1
ATOM 2328 O O . SER A 1 296 ? -8.133 11.968 6.863 1.00 92.38 296 SER A O 1
ATOM 2330 N N . THR A 1 297 ? -10.246 12.322 6.190 1.00 90.88 297 THR A N 1
ATOM 2331 C CA . THR A 1 297 ? -10.883 12.009 7.478 1.00 90.88 297 THR A CA 1
ATOM 2332 C C . THR A 1 297 ? -10.759 10.537 7.875 1.00 90.88 297 THR A C 1
ATOM 2334 O O . THR A 1 297 ? -10.950 10.207 9.038 1.00 90.88 297 THR A O 1
ATOM 2337 N N . GLN A 1 298 ? -10.364 9.655 6.948 1.00 88.06 298 GLN A N 1
ATOM 2338 C CA . GLN A 1 298 ? -9.995 8.271 7.265 1.00 88.06 298 GLN A CA 1
ATOM 2339 C C . GLN A 1 298 ? -8.715 8.176 8.117 1.00 88.06 298 GLN A C 1
ATOM 2341 O O . GLN A 1 298 ? -8.466 7.152 8.755 1.00 88.06 298 GLN A O 1
ATOM 2346 N N . LEU A 1 299 ? -7.888 9.227 8.137 1.00 89.12 299 LEU A N 1
ATOM 2347 C CA . LEU A 1 299 ? -6.723 9.317 9.012 1.00 89.12 299 LEU A CA 1
ATOM 2348 C C . LEU A 1 299 ? -7.160 9.827 10.389 1.00 89.12 299 LEU A C 1
ATOM 2350 O O . LEU A 1 299 ? -7.285 11.030 10.614 1.00 89.12 299 LEU A O 1
ATOM 2354 N N . ILE A 1 300 ? -7.374 8.894 11.315 1.00 90.25 300 ILE A N 1
ATOM 2355 C CA . ILE A 1 300 ? -7.725 9.211 12.701 1.00 90.25 300 ILE A CA 1
ATOM 2356 C C . ILE A 1 300 ? -6.500 9.749 13.441 1.00 90.25 300 ILE A C 1
ATOM 2358 O O . ILE A 1 300 ? -5.432 9.131 13.456 1.00 90.25 300 ILE A O 1
ATOM 2362 N N . ASP A 1 301 ? -6.679 10.889 14.105 1.00 93.75 301 ASP A N 1
ATOM 2363 C CA . ASP A 1 301 ? -5.681 11.456 15.004 1.00 93.75 301 ASP A CA 1
ATOM 2364 C C . ASP A 1 301 ? -5.588 10.620 16.291 1.00 93.75 301 ASP A C 1
ATOM 2366 O O . ASP A 1 301 ? -6.436 10.690 17.187 1.00 93.75 301 ASP A O 1
ATOM 2370 N N . ILE A 1 302 ? -4.522 9.823 16.380 1.00 95.50 302 ILE A N 1
ATOM 2371 C CA . ILE A 1 302 ? -4.247 8.931 17.513 1.00 95.50 302 ILE A CA 1
ATOM 2372 C C . ILE A 1 302 ? -4.054 9.722 18.816 1.00 95.50 302 ILE A C 1
ATOM 2374 O O . ILE A 1 302 ? -4.371 9.206 19.888 1.00 95.50 302 ILE A O 1
ATOM 2378 N N . GLN A 1 303 ? -3.546 10.960 18.765 1.00 96.12 303 GLN A N 1
ATOM 2379 C CA . GLN A 1 303 ? -3.353 11.766 19.972 1.00 96.12 303 GLN A CA 1
ATOM 2380 C C . GLN A 1 303 ? -4.689 12.242 20.535 1.00 96.12 303 GLN A C 1
ATOM 2382 O O . GLN A 1 303 ? -4.901 12.134 21.741 1.00 96.12 303 GLN A O 1
ATOM 2387 N N . GLN A 1 304 ? -5.607 12.697 19.679 1.00 96.69 304 GLN A N 1
ATOM 2388 C CA . GLN A 1 304 ? -6.962 13.061 20.108 1.00 96.69 304 GLN A CA 1
ATOM 2389 C C . GLN A 1 304 ? -7.727 11.845 20.633 1.00 96.69 304 GLN A C 1
ATOM 2391 O O . GLN A 1 304 ? -8.369 11.925 21.680 1.00 96.69 304 GLN A O 1
ATOM 2396 N N . LEU A 1 305 ? -7.596 10.695 19.963 1.00 96.75 305 LEU A N 1
ATOM 2397 C CA . LEU A 1 305 ? -8.182 9.443 20.439 1.00 96.75 305 LEU A CA 1
ATOM 2398 C C . LEU A 1 305 ? -7.646 9.078 21.833 1.00 96.75 305 LEU A C 1
ATOM 2400 O O . LEU A 1 305 ? -8.426 8.810 22.744 1.00 96.75 305 LEU A O 1
ATOM 2404 N N . ARG A 1 306 ? -6.322 9.149 22.032 1.00 97.62 306 ARG A N 1
ATOM 2405 C CA . ARG A 1 306 ? -5.671 8.913 23.330 1.00 97.62 306 ARG A CA 1
ATOM 2406 C C . ARG A 1 306 ? -6.167 9.876 24.405 1.00 97.62 306 ARG A C 1
ATOM 2408 O O . ARG A 1 306 ? -6.488 9.436 25.501 1.00 97.62 306 ARG A O 1
ATOM 2415 N N . GLN A 1 307 ? -6.251 11.170 24.106 1.00 97.06 307 GLN A N 1
ATOM 2416 C CA . GLN A 1 307 ? -6.787 12.163 25.043 1.00 97.06 307 GLN A CA 1
ATOM 2417 C C . GLN A 1 307 ? -8.230 11.834 25.447 1.00 97.06 307 GLN A C 1
ATOM 2419 O O . GLN A 1 307 ? -8.571 11.938 26.622 1.00 97.06 307 GLN A O 1
ATOM 2424 N N . GLY A 1 308 ? -9.050 11.366 24.502 1.00 96.56 308 GLY A N 1
ATOM 2425 C CA . GLY A 1 308 ? -10.394 10.866 24.779 1.00 96.56 308 GLY A CA 1
ATOM 2426 C C . GLY A 1 308 ? -10.400 9.712 25.783 1.00 96.56 308 GLY A C 1
ATOM 2427 O O . GLY A 1 308 ? -11.103 9.771 26.794 1.00 96.56 308 GLY A O 1
ATOM 2428 N N . PHE A 1 309 ? -9.568 8.692 25.553 1.00 97.12 309 PHE A N 1
ATOM 2429 C CA . PHE A 1 309 ? -9.430 7.544 26.460 1.00 97.12 309 PHE A CA 1
ATOM 2430 C C . PHE A 1 309 ? -8.841 7.898 27.830 1.00 97.12 309 PHE A C 1
ATOM 2432 O O . PHE A 1 309 ? -9.128 7.204 28.799 1.00 97.12 309 PHE A O 1
ATOM 2439 N N . ALA A 1 310 ? -8.083 8.991 27.935 1.00 96.88 310 ALA A N 1
ATOM 2440 C CA . ALA A 1 310 ? -7.589 9.511 29.209 1.00 96.88 310 ALA A CA 1
ATOM 2441 C C . ALA A 1 310 ? -8.668 10.244 30.036 1.00 96.88 310 ALA A C 1
ATOM 2443 O O . ALA A 1 310 ? -8.398 10.664 31.160 1.00 96.88 310 ALA A O 1
ATOM 2444 N N . SER A 1 311 ? -9.888 10.418 29.510 1.00 96.94 311 SER A N 1
ATOM 2445 C CA . SER A 1 311 ? -10.993 10.994 30.282 1.00 96.94 311 SER A CA 1
ATOM 2446 C C . SER A 1 311 ? -11.363 10.105 31.482 1.00 96.94 311 SER A C 1
ATOM 2448 O O . SER A 1 311 ? -11.278 8.876 31.380 1.00 96.94 311 SER A O 1
ATOM 2450 N N . PRO A 1 312 ? -11.834 10.678 32.610 1.00 96.56 312 PRO A N 1
ATOM 2451 C CA . PRO A 1 312 ? -12.235 9.891 33.779 1.00 96.56 312 PRO A CA 1
ATOM 2452 C C . PRO A 1 312 ? -13.302 8.836 33.461 1.00 96.56 312 PRO A C 1
ATOM 2454 O O . PRO A 1 312 ? -13.228 7.715 33.957 1.00 96.56 312 PRO A O 1
ATOM 2457 N N . LEU A 1 313 ? -14.253 9.176 32.582 1.00 96.50 313 LEU A N 1
ATOM 2458 C CA . LEU A 1 313 ? -15.333 8.286 32.156 1.00 96.50 313 LEU A CA 1
ATOM 2459 C C . LEU A 1 313 ? -14.796 7.035 31.448 1.00 96.50 313 LEU A C 1
ATOM 2461 O O . LEU A 1 313 ? -15.133 5.916 31.833 1.00 96.50 313 LEU A O 1
ATOM 2465 N N . LEU A 1 314 ? -13.933 7.209 30.441 1.00 96.81 314 LEU A N 1
ATOM 2466 C CA . LEU A 1 314 ? -13.365 6.075 29.710 1.00 96.81 314 LEU A CA 1
ATOM 2467 C C . LEU A 1 314 ? -12.288 5.338 30.499 1.00 96.81 314 LEU A C 1
ATOM 2469 O O . LEU A 1 314 ? -12.171 4.129 30.347 1.00 96.81 314 LEU A O 1
ATOM 2473 N N . THR A 1 315 ? -11.565 6.015 31.390 1.00 96.19 315 THR A N 1
ATOM 2474 C CA . THR A 1 315 ? -10.631 5.358 32.316 1.00 96.19 315 THR A CA 1
ATOM 2475 C C . THR A 1 315 ? -11.374 4.412 33.267 1.00 96.19 315 THR A C 1
ATOM 2477 O O . THR A 1 315 ? -10.941 3.279 33.492 1.00 96.19 315 THR A O 1
ATOM 2480 N N . ALA A 1 316 ? -12.531 4.840 33.787 1.00 96.25 316 ALA A N 1
ATOM 2481 C CA . ALA A 1 316 ? -13.387 3.995 34.616 1.00 96.25 316 ALA A CA 1
ATOM 2482 C C . ALA A 1 316 ? -13.958 2.810 33.820 1.00 96.25 316 ALA A C 1
ATOM 2484 O O . ALA A 1 316 ? -13.848 1.671 34.271 1.00 96.25 316 ALA A O 1
ATOM 2485 N N . ALA A 1 317 ? -14.487 3.051 32.615 1.00 96.38 317 ALA A N 1
ATOM 2486 C CA . ALA A 1 317 ? -15.007 1.991 31.747 1.00 96.38 317 ALA A CA 1
ATOM 2487 C C . ALA A 1 317 ? -13.922 0.969 31.354 1.00 96.38 317 ALA A C 1
ATOM 2489 O O . ALA A 1 317 ? -14.142 -0.236 31.445 1.00 96.38 317 ALA A O 1
ATOM 2490 N N . MET A 1 318 ? -12.719 1.432 30.996 1.00 96.31 318 MET A N 1
ATOM 2491 C CA . MET A 1 318 ? -11.559 0.585 30.680 1.00 96.31 318 MET A CA 1
ATOM 2492 C C . MET A 1 318 ? -11.148 -0.316 31.849 1.00 96.31 318 MET A C 1
ATOM 2494 O O . MET A 1 318 ? -10.705 -1.447 31.642 1.00 96.31 318 MET A O 1
ATOM 2498 N N . SER A 1 319 ? -11.315 0.160 33.084 1.00 95.25 319 SER A N 1
ATOM 2499 C CA . SER A 1 319 ? -11.001 -0.614 34.288 1.00 95.25 319 SER A CA 1
ATOM 2500 C C . SER A 1 319 ? -12.014 -1.736 34.551 1.00 95.25 319 SER A C 1
ATOM 2502 O O . SER A 1 319 ? -11.663 -2.714 35.205 1.00 95.25 319 SER A O 1
ATOM 2504 N N . GLN A 1 320 ? -13.234 -1.624 34.016 1.00 95.62 320 GLN A N 1
ATOM 2505 C CA . GLN A 1 320 ? -14.319 -2.598 34.195 1.00 95.62 320 GLN A CA 1
ATOM 2506 C C . GLN A 1 320 ? -14.370 -3.680 33.111 1.00 95.62 320 GLN A C 1
ATOM 2508 O O . GLN A 1 320 ? -15.042 -4.686 33.300 1.00 95.62 320 GLN A O 1
ATOM 2513 N N . VAL A 1 321 ? -13.683 -3.492 31.982 1.00 97.31 321 VAL A N 1
ATOM 2514 C CA . VAL A 1 321 ? -13.670 -4.461 30.875 1.00 97.31 321 VAL A CA 1
ATOM 2515 C C . VAL A 1 321 ? -12.385 -5.284 30.857 1.00 97.31 321 VAL A C 1
ATOM 2517 O O . VAL A 1 321 ? -11.324 -4.852 31.325 1.00 97.31 321 VAL A O 1
ATOM 2520 N N . ASN A 1 322 ? -12.444 -6.464 30.251 1.00 97.06 322 ASN A N 1
ATOM 2521 C CA . ASN A 1 322 ? -11.288 -7.339 30.091 1.00 97.06 322 ASN A CA 1
ATOM 2522 C C . ASN A 1 322 ? -10.513 -7.048 28.797 1.00 97.06 322 ASN A C 1
ATOM 2524 O O . ASN A 1 322 ? -9.292 -7.206 28.773 1.00 97.06 322 ASN A O 1
ATOM 2528 N N . PHE A 1 323 ? -11.197 -6.589 27.744 1.00 97.44 323 PHE A N 1
ATOM 2529 C CA . PHE A 1 323 ? -10.597 -6.354 26.430 1.00 97.44 323 PHE A CA 1
ATOM 2530 C C . PHE A 1 323 ? -11.248 -5.199 25.666 1.00 97.44 323 PHE A C 1
ATOM 2532 O O . PHE A 1 323 ? -12.343 -4.739 25.987 1.00 97.44 323 PHE A O 1
ATOM 2539 N N . VAL A 1 324 ? -10.559 -4.736 24.627 1.00 98.00 324 VAL A N 1
ATOM 2540 C CA . VAL A 1 324 ? -11.060 -3.741 23.674 1.00 98.00 324 VAL A CA 1
ATOM 2541 C C . VAL A 1 324 ? -11.233 -4.411 22.319 1.00 98.00 324 VAL A C 1
ATOM 2543 O O . VAL A 1 324 ? -10.426 -5.250 21.921 1.00 98.00 324 VAL A O 1
ATOM 2546 N N . PHE A 1 325 ? -12.272 -4.051 21.578 1.00 97.69 325 PHE A N 1
ATOM 2547 C CA . PHE A 1 325 ? -12.444 -4.558 20.225 1.00 97.69 325 PHE A CA 1
ATOM 2548 C C . PHE A 1 325 ? -13.048 -3.525 19.287 1.00 97.69 325 PHE A C 1
ATOM 2550 O O . PHE A 1 325 ? -13.637 -2.526 19.698 1.00 97.69 325 PHE A O 1
ATOM 2557 N N . THR A 1 326 ? -12.871 -3.767 17.995 1.00 97.56 326 THR A N 1
ATOM 2558 C CA . THR A 1 326 ? -13.380 -2.905 16.925 1.00 97.56 326 THR A CA 1
ATOM 2559 C C . THR A 1 326 ? -14.029 -3.748 15.832 1.00 97.56 326 THR A C 1
ATOM 2561 O O . THR A 1 326 ? -13.868 -4.969 15.793 1.00 97.56 326 THR A O 1
ATOM 2564 N N . ASN A 1 327 ? -14.758 -3.094 14.933 1.00 95.50 327 ASN A N 1
ATOM 2565 C CA . ASN A 1 327 ? -15.362 -3.697 13.740 1.00 95.50 327 ASN A CA 1
ATOM 2566 C C . ASN A 1 327 ? -14.553 -3.452 12.455 1.00 95.50 327 ASN A C 1
ATOM 2568 O O . ASN A 1 327 ? -15.097 -3.636 11.370 1.00 95.50 327 ASN A O 1
ATOM 2572 N N . ASP A 1 328 ? -13.331 -2.930 12.578 1.00 93.25 328 ASP A N 1
ATOM 2573 C CA . ASP A 1 328 ? -12.462 -2.588 11.454 1.00 93.25 328 ASP A CA 1
ATOM 2574 C C . ASP A 1 328 ? -10.995 -2.772 11.857 1.00 93.25 328 ASP A C 1
ATOM 2576 O O . ASP A 1 328 ? -10.540 -2.272 12.889 1.00 93.25 328 ASP A O 1
ATOM 2580 N N . LEU A 1 329 ? -10.241 -3.486 11.024 1.00 93.00 329 LEU A N 1
ATOM 2581 C CA . LEU A 1 329 ? -8.838 -3.808 11.278 1.00 93.00 329 LEU A CA 1
ATOM 2582 C C . LEU A 1 329 ? -7.954 -2.562 11.476 1.00 93.00 329 LEU A C 1
ATOM 2584 O O . LEU A 1 329 ? -7.049 -2.568 12.316 1.00 93.00 329 LEU A O 1
ATOM 2588 N N . PHE A 1 330 ? -8.161 -1.512 10.677 1.00 92.81 330 PHE A N 1
ATOM 2589 C CA . PHE A 1 330 ? -7.325 -0.312 10.721 1.00 92.81 330 PHE A CA 1
ATOM 2590 C C . PHE A 1 330 ? -7.595 0.485 11.997 1.00 92.81 330 PHE A C 1
ATOM 2592 O O . PHE A 1 330 ? -6.646 0.909 12.668 1.00 92.81 330 PHE A O 1
ATOM 2599 N N . LEU A 1 331 ? -8.871 0.607 12.375 1.00 95.06 331 LEU A N 1
ATOM 2600 C CA . LEU A 1 331 ? -9.281 1.219 13.632 1.00 95.06 331 LEU A CA 1
ATOM 2601 C C . LEU A 1 331 ? -8.712 0.451 14.829 1.00 95.06 331 LEU A C 1
ATOM 2603 O O . LEU A 1 331 ? -8.215 1.083 15.758 1.00 95.06 331 LEU A O 1
ATOM 2607 N N . ALA A 1 332 ? -8.698 -0.888 14.797 1.00 95.69 332 ALA A N 1
ATOM 2608 C CA . ALA A 1 332 ? -8.082 -1.700 15.851 1.00 95.69 332 ALA A CA 1
ATOM 2609 C C . ALA A 1 332 ? -6.622 -1.291 16.109 1.00 95.69 332 ALA A C 1
ATOM 2611 O O . ALA A 1 332 ? -6.224 -1.067 17.252 1.00 95.69 332 ALA A O 1
ATOM 2612 N N . GLY A 1 333 ? -5.828 -1.128 15.045 1.00 94.31 333 GLY A N 1
ATOM 2613 C CA . GLY A 1 333 ? -4.437 -0.682 15.157 1.00 94.31 333 GLY A CA 1
ATOM 2614 C C . GLY A 1 333 ? -4.307 0.722 15.758 1.00 94.31 333 GLY A C 1
ATOM 2615 O O . GLY A 1 333 ? -3.473 0.951 16.635 1.00 94.31 333 GLY A O 1
ATOM 2616 N N . GLN A 1 334 ? -5.154 1.661 15.328 1.00 95.50 334 GLN A N 1
ATOM 2617 C CA . GLN A 1 334 ? -5.157 3.042 15.829 1.00 95.50 334 GLN A CA 1
ATOM 2618 C C . GLN A 1 334 ? -5.581 3.134 17.299 1.00 95.50 334 GLN A C 1
ATOM 2620 O O . GLN A 1 334 ? -4.924 3.821 18.082 1.00 95.50 334 GLN A O 1
ATOM 2625 N N . VAL A 1 335 ? -6.629 2.405 17.691 1.00 96.62 335 VAL A N 1
ATOM 2626 C CA . VAL A 1 335 ? -7.093 2.308 19.082 1.00 96.62 335 VAL A CA 1
ATOM 2627 C C . VAL A 1 335 ? -6.011 1.681 19.954 1.00 96.62 335 VAL A C 1
ATOM 2629 O O . VAL A 1 335 ? -5.691 2.240 21.000 1.00 96.62 335 VAL A O 1
ATOM 2632 N N . GLY A 1 336 ? -5.377 0.594 19.502 1.00 95.94 336 GLY A N 1
ATOM 2633 C CA . GLY A 1 336 ? -4.263 -0.040 20.212 1.00 95.94 336 GLY A CA 1
ATOM 2634 C C . GLY A 1 336 ? -3.120 0.940 20.498 1.00 95.94 336 GLY A C 1
ATOM 2635 O O . GLY A 1 336 ? -2.669 1.053 21.636 1.00 95.94 336 GLY A O 1
ATOM 2636 N N . MET A 1 337 ? -2.707 1.729 19.498 1.00 96.06 337 MET A N 1
ATOM 2637 C CA . MET A 1 337 ? -1.694 2.785 19.673 1.00 96.06 337 MET A CA 1
ATOM 2638 C C . MET A 1 337 ? -2.149 3.931 20.593 1.00 96.06 337 MET A C 1
ATOM 2640 O O . MET A 1 337 ? -1.318 4.578 21.244 1.00 96.06 337 MET A O 1
ATOM 2644 N N . ALA A 1 338 ? -3.450 4.225 20.637 1.00 96.75 338 ALA A N 1
ATOM 2645 C CA . ALA A 1 338 ? -4.001 5.258 21.503 1.00 96.75 338 ALA A CA 1
ATOM 2646 C C . ALA A 1 338 ? -3.986 4.825 22.975 1.00 96.75 338 ALA A C 1
ATOM 2648 O O . ALA A 1 338 ? -3.499 5.589 23.807 1.00 96.75 338 ALA A O 1
ATOM 2649 N N . ILE A 1 339 ? -4.451 3.610 23.285 1.00 96.50 339 ILE A N 1
ATOM 2650 C CA . ILE A 1 339 ? -4.626 3.128 24.666 1.00 96.50 339 ILE A CA 1
ATOM 2651 C C . ILE A 1 339 ? -3.348 2.563 25.296 1.00 96.50 339 ILE A C 1
ATOM 2653 O O . ILE A 1 339 ? -3.227 2.592 26.520 1.00 96.50 339 ILE A O 1
ATOM 2657 N N . ALA A 1 340 ? -2.388 2.077 24.496 1.00 95.62 340 ALA A N 1
ATOM 2658 C CA . ALA A 1 340 ? -1.185 1.410 25.006 1.00 95.62 340 ALA A CA 1
ATOM 2659 C C . ALA A 1 340 ? -0.380 2.237 26.035 1.00 95.62 340 ALA A C 1
ATOM 2661 O O . ALA A 1 340 ? 0.055 1.653 27.022 1.00 95.62 340 ALA A O 1
ATOM 2662 N N . PRO A 1 341 ? -0.203 3.568 25.891 1.00 95.56 341 PRO A N 1
ATOM 2663 C CA . PRO A 1 341 ? 0.499 4.371 26.899 1.00 95.56 341 PRO A CA 1
ATOM 2664 C C . PRO A 1 341 ? -0.324 4.697 28.155 1.00 95.56 341 PRO A C 1
ATOM 2666 O O . PRO A 1 341 ? 0.220 5.294 29.078 1.00 95.56 341 PRO A O 1
ATOM 2669 N N . LEU A 1 342 ? -1.628 4.397 28.169 1.00 94.06 342 LEU A N 1
ATOM 2670 C CA . LEU A 1 342 ? -2.540 4.743 29.264 1.00 94.06 342 LEU A CA 1
ATOM 2671 C C . LEU A 1 342 ? -2.786 3.531 30.164 1.00 94.06 342 LEU A C 1
ATOM 2673 O O . LEU A 1 342 ? -2.263 3.439 31.269 1.00 94.06 342 LEU A O 1
ATOM 2677 N N . GLN A 1 343 ? -3.583 2.591 29.665 1.00 88.38 343 GLN A N 1
ATOM 2678 C CA . GLN A 1 343 ? -3.935 1.343 30.325 1.00 88.38 343 GLN A CA 1
ATOM 2679 C C . GLN A 1 343 ? -3.905 0.252 29.253 1.00 88.38 343 GLN A C 1
ATOM 2681 O O . GLN A 1 343 ? -4.892 0.084 28.529 1.00 88.38 343 GLN A O 1
ATOM 2686 N N . PRO A 1 344 ? -2.774 -0.462 29.098 1.00 88.62 344 PRO A N 1
ATOM 2687 C CA . PRO A 1 344 ? -2.672 -1.549 28.140 1.00 88.62 344 PRO A CA 1
ATOM 2688 C C . PRO A 1 344 ? -3.779 -2.574 28.394 1.00 88.62 344 PRO A C 1
ATOM 2690 O O . PRO A 1 344 ? -3.869 -3.161 29.472 1.00 88.62 344 PRO A O 1
ATOM 2693 N N . LYS A 1 345 ? -4.624 -2.789 27.388 1.00 93.69 345 LYS A N 1
ATOM 2694 C CA . LYS A 1 345 ? -5.628 -3.851 27.376 1.00 93.69 345 LYS A CA 1
ATOM 2695 C C . LYS A 1 345 ? -5.427 -4.705 26.131 1.00 93.69 345 LYS A C 1
ATOM 2697 O O . LYS A 1 345 ? -5.039 -4.164 25.090 1.00 93.69 345 LYS A O 1
ATOM 2702 N N . PRO A 1 346 ? -5.700 -6.016 26.211 1.00 95.56 346 PRO A N 1
ATOM 2703 C CA . PRO A 1 346 ? -5.785 -6.841 25.021 1.00 95.56 346 PRO A CA 1
ATOM 2704 C C . PRO A 1 346 ? -6.782 -6.236 24.032 1.00 95.56 346 PRO A C 1
ATOM 2706 O O . PRO A 1 346 ? -7.866 -5.798 24.425 1.00 95.56 346 PRO A O 1
ATOM 2709 N N . ILE A 1 347 ? -6.399 -6.199 22.758 1.00 95.75 347 ILE A N 1
ATOM 2710 C CA . ILE A 1 347 ? -7.225 -5.655 21.685 1.00 95.75 347 ILE A CA 1
ATOM 2711 C C . ILE A 1 347 ? -7.436 -6.693 20.591 1.00 95.75 347 ILE A C 1
ATOM 2713 O O . ILE A 1 347 ? -6.504 -7.400 20.209 1.00 95.75 347 ILE A O 1
ATOM 2717 N N . THR A 1 348 ? -8.662 -6.774 20.081 1.00 95.50 348 THR A N 1
ATOM 2718 C CA . THR A 1 348 ? -9.015 -7.644 18.958 1.00 95.50 348 THR A CA 1
ATOM 2719 C C . THR A 1 348 ? -9.894 -6.929 17.929 1.00 95.50 348 THR A C 1
ATOM 2721 O O . THR A 1 348 ? -10.302 -5.778 18.103 1.00 95.50 348 THR A O 1
ATOM 2724 N N . CYS A 1 349 ? -10.167 -7.602 16.820 1.00 94.94 349 CYS A N 1
ATOM 2725 C CA . CYS A 1 349 ? -11.051 -7.131 15.766 1.00 94.94 349 CYS A CA 1
ATOM 2726 C C . CYS A 1 349 ? -12.130 -8.189 15.528 1.00 94.94 349 CYS A C 1
ATOM 2728 O O . CYS A 1 349 ? -11.812 -9.372 15.438 1.00 94.94 349 CYS A O 1
ATOM 2730 N N . PHE A 1 350 ? -13.391 -7.775 15.440 1.00 95.00 350 PHE A N 1
ATOM 2731 C CA . PHE A 1 350 ? -14.521 -8.628 15.067 1.00 95.00 350 PHE A CA 1
ATOM 2732 C C . PHE A 1 350 ? -14.990 -8.251 13.658 1.00 95.00 350 PHE A C 1
ATOM 2734 O O . PHE A 1 350 ? -16.033 -7.647 13.449 1.00 95.00 350 PHE A O 1
ATOM 2741 N N . ASP A 1 351 ? -14.185 -8.604 12.663 1.00 91.62 351 ASP A N 1
ATOM 2742 C CA . ASP A 1 351 ? -14.430 -8.328 11.245 1.00 91.62 351 ASP A CA 1
ATOM 2743 C C . ASP A 1 351 ? -14.289 -9.631 10.436 1.00 91.62 351 ASP A C 1
ATOM 2745 O O . ASP A 1 351 ? -13.856 -10.663 10.944 1.00 91.62 351 ASP A O 1
ATOM 2749 N N . GLN A 1 352 ? -14.680 -9.606 9.171 1.00 88.44 352 GLN A N 1
ATOM 2750 C CA . GLN A 1 352 ? -14.388 -10.647 8.195 1.00 88.44 352 GLN A CA 1
ATOM 2751 C C . GLN A 1 352 ? -12.914 -10.598 7.736 1.00 88.44 352 GLN A C 1
ATOM 2753 O O . GLN A 1 352 ? -12.375 -11.616 7.311 1.00 88.44 352 GLN A O 1
ATOM 2758 N N . ASP A 1 353 ? -12.222 -9.452 7.827 1.00 89.69 353 ASP A N 1
ATOM 2759 C CA . ASP A 1 353 ? -10.783 -9.332 7.509 1.00 89.69 353 ASP A CA 1
ATOM 2760 C C . ASP A 1 353 ? -9.918 -9.173 8.775 1.00 89.69 353 ASP A C 1
ATOM 2762 O O . ASP A 1 353 ? -9.443 -8.090 9.109 1.00 89.69 353 ASP A O 1
ATOM 2766 N N . LEU A 1 354 ? -9.704 -10.280 9.493 1.00 90.56 354 LEU A N 1
ATOM 2767 C CA . LEU A 1 354 ? -9.015 -10.297 10.793 1.00 90.56 354 LEU A CA 1
ATOM 2768 C C . LEU A 1 354 ? -7.484 -10.166 10.713 1.00 90.56 354 LEU A C 1
ATOM 2770 O O . LEU A 1 354 ? -6.844 -9.647 11.629 1.00 90.56 354 LEU A O 1
ATOM 2774 N N . ARG A 1 355 ? -6.866 -10.668 9.640 1.00 91.12 355 ARG A N 1
ATOM 2775 C CA . ARG A 1 355 ? -5.405 -10.731 9.440 1.00 91.12 355 ARG A CA 1
ATOM 2776 C C . ARG A 1 355 ? -4.664 -11.236 10.680 1.00 91.12 355 ARG A C 1
ATOM 2778 O O . ARG A 1 355 ? -4.927 -12.345 11.127 1.00 91.12 355 ARG A O 1
ATOM 2785 N N . GLY A 1 356 ? -3.740 -10.444 11.232 1.00 91.12 356 GLY A N 1
ATOM 2786 C CA . GLY A 1 356 ? -2.965 -10.811 12.419 1.00 91.12 356 GLY A CA 1
ATOM 2787 C C . GLY A 1 356 ? -3.838 -11.167 13.627 1.00 91.12 356 GLY A C 1
ATOM 2788 O O . GLY A 1 356 ? -3.512 -12.111 14.340 1.00 91.12 356 GLY A O 1
ATOM 2789 N N . PHE A 1 357 ? -4.993 -10.511 13.804 1.00 92.69 357 PHE A N 1
ATOM 2790 C CA . PHE A 1 357 ? -5.893 -10.772 14.935 1.00 92.69 357 PHE A CA 1
ATOM 2791 C C . PHE A 1 357 ? -6.456 -12.197 14.950 1.00 92.69 357 PHE A C 1
ATOM 2793 O O . PHE A 1 357 ? -6.759 -12.710 16.026 1.00 92.69 357 PHE A O 1
ATOM 2800 N N . ALA A 1 358 ? -6.524 -12.865 13.791 1.00 92.25 358 ALA A N 1
ATOM 2801 C CA . ALA A 1 358 ? -6.925 -14.269 13.709 1.00 92.25 358 ALA A CA 1
ATOM 2802 C C . ALA A 1 358 ? -5.933 -15.230 14.390 1.00 92.25 358 ALA A C 1
ATOM 2804 O O . ALA A 1 358 ? -6.310 -16.359 14.698 1.00 92.25 358 ALA A O 1
ATOM 2805 N N . PHE A 1 359 ? -4.689 -14.794 14.623 1.00 91.62 359 PHE A N 1
ATOM 2806 C CA . PHE A 1 359 ? -3.602 -15.617 15.168 1.00 91.62 359 PHE A CA 1
ATOM 2807 C C . PHE A 1 359 ? -3.061 -15.104 16.511 1.00 91.62 359 PHE A C 1
ATOM 2809 O O . PHE A 1 359 ? -2.311 -15.812 17.173 1.00 91.62 359 PHE A O 1
ATOM 2816 N N . TRP A 1 360 ? -3.416 -13.884 16.931 1.00 91.56 360 TRP A N 1
ATOM 2817 C CA . TRP A 1 360 ? -2.971 -13.302 18.210 1.00 91.56 360 TRP A CA 1
ATOM 2818 C C . TRP A 1 360 ? -3.848 -13.679 19.412 1.00 91.56 360 TRP A C 1
ATOM 2820 O O . TRP A 1 360 ? -3.490 -13.384 20.547 1.00 91.56 360 TRP A O 1
ATOM 2830 N N . SER A 1 361 ? -5.007 -14.287 19.168 1.00 90.00 361 SER A N 1
ATOM 2831 C CA . SER A 1 361 ? -5.963 -14.738 20.189 1.00 90.00 361 SER A CA 1
ATOM 2832 C C . SER A 1 361 ? -6.681 -15.995 19.706 1.00 90.00 361 SER A C 1
ATOM 2834 O O . SER A 1 361 ? -6.590 -16.306 18.520 1.00 90.00 361 SER A O 1
ATOM 2836 N N . THR A 1 362 ? -7.448 -16.673 20.559 1.00 89.94 362 THR A N 1
ATOM 2837 C CA . THR A 1 362 ? -8.385 -17.740 20.142 1.00 89.94 362 THR A CA 1
ATOM 2838 C C . THR A 1 362 ? -9.837 -17.237 20.161 1.00 89.94 362 THR A C 1
ATOM 2840 O O . THR A 1 362 ? -10.114 -16.222 20.810 1.00 89.94 362 THR A O 1
ATOM 2843 N N . PRO A 1 363 ? -10.777 -17.854 19.416 1.00 86.00 363 PRO A N 1
ATOM 2844 C CA . PRO A 1 363 ? -12.180 -17.427 19.418 1.00 86.00 363 PRO A CA 1
ATOM 2845 C C . PRO A 1 363 ? -12.808 -17.448 20.816 1.00 86.00 363 PRO A C 1
ATOM 2847 O O . PRO A 1 363 ? -13.443 -16.471 21.215 1.00 86.00 363 PRO A O 1
ATOM 2850 N N . ASP A 1 364 ? -12.564 -18.520 21.572 1.00 92.81 364 ASP A N 1
ATOM 2851 C CA . ASP A 1 364 ? -13.149 -18.729 22.901 1.00 92.81 364 ASP A CA 1
ATOM 2852 C C . ASP A 1 364 ? -12.519 -17.867 23.995 1.00 92.81 364 ASP A C 1
ATOM 2854 O O . ASP A 1 364 ? -13.134 -17.664 25.039 1.00 92.81 364 ASP A O 1
ATOM 2858 N N . GLN A 1 365 ? -11.328 -17.303 23.756 1.00 94.50 365 GLN A N 1
ATOM 2859 C CA . GLN A 1 365 ? -10.617 -16.465 24.726 1.00 94.50 365 GLN A CA 1
ATOM 2860 C C . GLN A 1 365 ? -11.492 -15.345 25.296 1.00 94.50 365 GLN A C 1
ATOM 2862 O O . GLN A 1 365 ? -11.319 -14.971 26.451 1.00 94.50 365 GLN A O 1
ATOM 2867 N N . TRP A 1 366 ? -12.400 -14.794 24.491 1.00 95.56 366 TRP A N 1
ATOM 2868 C CA . TRP A 1 366 ? -13.219 -13.638 24.858 1.00 95.56 366 TRP A CA 1
ATOM 2869 C C . TRP A 1 366 ? -14.596 -14.015 25.407 1.00 95.56 366 TRP A C 1
ATOM 2871 O O . TRP A 1 366 ? -15.303 -13.144 25.907 1.00 95.56 366 TRP A O 1
ATOM 2881 N N . VAL A 1 367 ? -15.001 -15.284 25.303 1.00 97.19 367 VAL A N 1
ATOM 2882 C CA . VAL A 1 367 ? -16.332 -15.741 25.721 1.00 97.19 367 VAL A CA 1
ATOM 2883 C C . VAL A 1 367 ? -16.479 -15.583 27.235 1.00 97.19 367 VAL A C 1
ATOM 2885 O O . VAL A 1 367 ? -15.569 -15.883 28.003 1.00 97.19 367 VAL A O 1
ATOM 2888 N N . GLY A 1 368 ? -17.624 -15.053 27.661 1.00 97.69 368 GLY A N 1
ATOM 2889 C CA . GLY A 1 368 ? -17.926 -14.715 29.050 1.00 97.69 368 GLY A CA 1
ATOM 2890 C C . GLY A 1 368 ? -17.270 -13.429 29.561 1.00 97.69 368 GLY A C 1
ATOM 2891 O O . GLY A 1 368 ? -17.558 -13.030 30.685 1.00 97.69 368 GLY A O 1
ATOM 2892 N N . GLN A 1 369 ? -16.420 -12.767 28.769 1.00 97.50 369 GLN A N 1
ATOM 2893 C CA . GLN A 1 369 ? -15.741 -11.536 29.179 1.00 97.50 369 GLN A CA 1
ATOM 2894 C C . GLN A 1 369 ? -16.500 -10.276 28.761 1.00 97.50 369 GLN A C 1
ATOM 2896 O O . GLN A 1 369 ? -17.239 -10.273 27.770 1.00 97.50 369 GLN A O 1
ATOM 2901 N N . ASP A 1 370 ? -16.235 -9.189 29.482 1.00 98.25 370 ASP A N 1
ATOM 2902 C CA . ASP A 1 370 ? -16.730 -7.858 29.154 1.00 98.25 370 ASP A CA 1
ATOM 2903 C C . ASP A 1 370 ? -15.744 -7.143 28.227 1.00 98.25 370 ASP A C 1
ATOM 2905 O O . ASP A 1 370 ? -14.524 -7.161 28.434 1.00 98.25 370 ASP A O 1
ATOM 2909 N N . GLY A 1 371 ? -16.279 -6.494 27.196 1.00 97.81 371 GLY A N 1
ATOM 2910 C CA . GLY A 1 371 ? -15.503 -5.824 26.160 1.00 97.81 371 GLY A CA 1
ATOM 2911 C C . GLY A 1 371 ? -15.898 -4.364 25.986 1.00 97.81 371 GLY A C 1
ATOM 2912 O O . GLY A 1 371 ? -17.037 -3.974 26.237 1.00 97.81 371 GLY A O 1
ATOM 2913 N N . LEU A 1 372 ? -14.964 -3.552 25.502 1.00 98.25 372 LEU A N 1
ATOM 2914 C CA . LEU A 1 372 ? -15.242 -2.188 25.062 1.00 98.25 372 LEU A CA 1
ATOM 2915 C C . LEU A 1 372 ? -15.181 -2.122 23.534 1.00 98.25 372 LEU A C 1
ATOM 2917 O O . LEU A 1 372 ? -14.107 -2.258 22.943 1.00 98.25 372 LEU A O 1
ATOM 2921 N N . LEU A 1 373 ? -16.332 -1.923 22.899 1.00 98.50 373 LEU A N 1
ATOM 2922 C CA . LEU A 1 373 ? -16.432 -1.698 21.463 1.00 98.50 373 LEU A CA 1
ATOM 2923 C C . LEU A 1 373 ? -16.045 -0.258 21.142 1.00 98.50 373 LEU A C 1
ATOM 2925 O O . LEU A 1 373 ? -16.637 0.683 21.670 1.00 98.50 373 LEU A O 1
ATOM 2929 N N . VAL A 1 374 ? -15.125 -0.096 20.199 1.00 98.19 374 VAL A N 1
ATOM 2930 C CA . VAL A 1 374 ? -14.761 1.198 19.620 1.00 98.19 374 VAL A CA 1
ATOM 2931 C C . VAL A 1 374 ? -15.065 1.165 18.127 1.00 98.19 374 VAL A C 1
ATOM 2933 O O . VAL A 1 374 ? -14.545 0.323 17.394 1.00 98.19 374 VAL A O 1
ATOM 2936 N N . THR A 1 375 ? -15.937 2.062 17.669 1.00 97.56 375 THR A N 1
ATOM 2937 C CA . THR A 1 375 ? -16.407 2.108 16.277 1.00 97.56 375 THR A CA 1
ATOM 2938 C C . THR A 1 375 ? -16.569 3.547 15.800 1.00 97.56 375 THR A C 1
ATOM 2940 O O . THR A 1 375 ? -1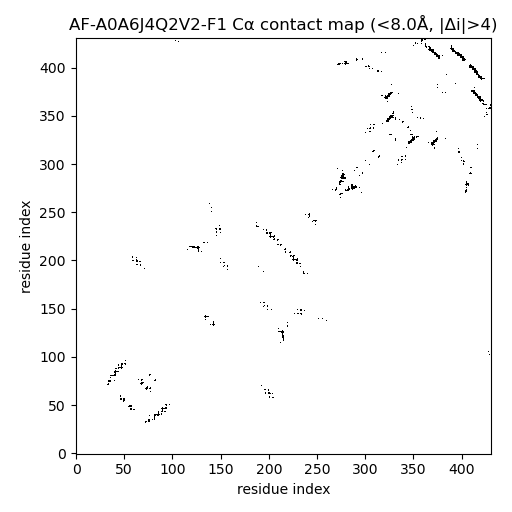6.672 4.473 16.600 1.00 97.56 375 THR A O 1
ATOM 2943 N N . SER A 1 376 ? -16.589 3.766 14.488 1.00 95.44 376 SER A N 1
ATOM 2944 C CA . SER A 1 376 ? -16.935 5.084 13.954 1.00 95.44 376 SER A CA 1
ATOM 2945 C C . SER A 1 376 ? -18.449 5.302 14.000 1.00 95.44 376 SER A C 1
ATOM 2947 O O . SER A 1 376 ? -19.220 4.384 13.714 1.00 95.44 376 SER A O 1
ATOM 2949 N N . ALA A 1 377 ? -18.890 6.533 14.261 1.00 94.56 377 ALA A N 1
ATOM 2950 C CA . ALA A 1 377 ? -20.312 6.890 14.227 1.00 94.56 377 ALA A CA 1
ATOM 2951 C C . ALA A 1 377 ? -20.970 6.607 12.863 1.00 94.56 377 ALA A C 1
ATOM 2953 O O . ALA A 1 377 ? -22.165 6.345 12.777 1.00 94.56 377 ALA A O 1
ATOM 2954 N N . LEU A 1 378 ? -20.182 6.609 11.780 1.00 91.25 378 LEU A N 1
ATOM 2955 C CA . LEU A 1 378 ? -20.649 6.257 10.435 1.00 91.25 378 LEU A CA 1
ATOM 2956 C C . LEU A 1 378 ? -21.045 4.777 10.310 1.00 91.25 378 LEU A C 1
ATOM 2958 O O . LEU A 1 378 ? -21.859 4.428 9.459 1.00 91.25 378 LEU A O 1
ATOM 2962 N N . GLN A 1 379 ? -20.458 3.901 11.127 1.00 92.50 379 GLN A N 1
ATOM 2963 C CA . GLN A 1 379 ? -20.669 2.454 11.069 1.00 92.50 379 GLN A CA 1
ATOM 2964 C C . GLN A 1 379 ? -21.490 1.921 12.247 1.00 92.50 379 GLN A C 1
ATOM 2966 O O . GLN A 1 379 ? -22.057 0.834 12.136 1.00 92.50 379 GLN A O 1
ATOM 2971 N N . SER A 1 380 ? -21.603 2.670 13.345 1.00 93.88 380 SER A N 1
ATOM 2972 C CA . SER A 1 380 ? -22.140 2.184 14.619 1.00 93.88 380 SER A CA 1
ATOM 2973 C C . SER A 1 380 ? -23.515 1.539 14.515 1.00 93.88 380 SER A C 1
ATOM 2975 O O . SER A 1 380 ? -23.713 0.440 15.018 1.00 93.88 380 SER A O 1
ATOM 2977 N N . SER A 1 381 ? -24.449 2.141 13.776 1.00 93.94 381 SER A N 1
ATOM 2978 C CA . SER A 1 381 ? -25.793 1.577 13.589 1.00 93.94 381 SER A CA 1
ATOM 2979 C C . SER A 1 381 ? -25.771 0.169 12.979 1.00 93.94 381 SER A C 1
ATOM 2981 O O . SER A 1 381 ? -26.571 -0.687 13.357 1.00 93.94 381 SER A O 1
ATOM 2983 N N . ARG A 1 382 ? -24.857 -0.092 12.036 1.00 95.12 382 ARG A N 1
ATOM 2984 C CA . ARG A 1 382 ? -24.668 -1.422 11.439 1.00 95.12 382 ARG A CA 1
ATOM 2985 C C . ARG A 1 382 ? -23.932 -2.348 12.406 1.00 95.12 382 ARG A C 1
ATOM 2987 O O . ARG A 1 382 ? -24.357 -3.485 12.589 1.00 95.12 382 ARG A O 1
ATOM 2994 N N . THR A 1 383 ? -22.874 -1.845 13.034 1.00 94.94 383 THR A N 1
ATOM 2995 C CA . THR A 1 383 ? -22.038 -2.578 13.990 1.00 94.94 383 THR A CA 1
ATOM 2996 C C . THR A 1 383 ? -22.848 -3.099 15.180 1.00 94.94 383 THR A C 1
ATOM 2998 O O . THR A 1 383 ? -22.768 -4.274 15.527 1.00 94.94 383 THR A O 1
ATOM 3001 N N . LEU A 1 384 ? -23.699 -2.261 15.773 1.00 96.75 384 LEU A N 1
ATOM 3002 C CA . LEU A 1 384 ? -24.534 -2.638 16.914 1.00 96.75 384 LEU A CA 1
ATOM 3003 C C . LEU A 1 384 ? -25.538 -3.734 16.546 1.00 96.75 384 LEU A C 1
ATOM 3005 O O . LEU A 1 384 ? -25.683 -4.697 17.293 1.00 96.75 384 LEU A O 1
ATOM 3009 N N . LYS A 1 385 ? -26.175 -3.642 15.370 1.00 96.00 385 LYS A N 1
ATOM 3010 C CA . LYS A 1 385 ? -27.070 -4.699 14.862 1.00 96.00 385 LYS A CA 1
ATOM 3011 C C . LYS A 1 385 ? -26.335 -6.027 14.681 1.00 96.00 385 LYS A C 1
ATOM 3013 O O . LYS A 1 385 ? -26.876 -7.075 15.013 1.00 96.00 385 LYS A O 1
ATOM 3018 N N . GLN A 1 386 ? -25.105 -5.982 14.174 1.00 94.94 386 GLN A N 1
ATOM 3019 C CA . GLN A 1 386 ? -24.274 -7.169 13.977 1.00 94.94 386 GLN A CA 1
ATOM 3020 C C . GLN A 1 386 ? -23.916 -7.849 15.307 1.00 94.94 386 GLN A C 1
ATOM 3022 O O . GLN A 1 386 ? -23.922 -9.077 15.385 1.00 94.94 386 GLN A O 1
ATOM 3027 N N . TYR A 1 387 ? -23.643 -7.073 16.359 1.00 96.50 387 TYR A N 1
ATOM 3028 C CA . TYR A 1 387 ? -23.196 -7.605 17.652 1.00 96.50 387 TYR A CA 1
ATOM 3029 C C . TYR A 1 387 ? -24.308 -7.839 18.673 1.00 96.50 387 TYR A C 1
ATOM 3031 O O . TYR A 1 387 ? -24.051 -8.454 19.705 1.00 96.50 387 TYR A O 1
ATOM 3039 N N . GLN A 1 388 ? -25.545 -7.432 18.385 1.00 94.88 388 GLN A N 1
ATOM 3040 C CA . GLN A 1 388 ? -26.674 -7.546 19.312 1.00 94.88 388 GLN A CA 1
ATOM 3041 C C . GLN A 1 388 ? -26.915 -8.978 19.822 1.00 94.88 388 GLN A C 1
ATOM 3043 O O . GLN A 1 388 ? -27.373 -9.155 20.942 1.00 94.88 388 GLN A O 1
ATOM 3048 N N . THR A 1 389 ? -26.600 -10.004 19.022 1.00 96.38 389 THR A N 1
ATOM 3049 C CA . THR A 1 389 ? -26.763 -11.420 19.420 1.00 96.38 389 THR A CA 1
ATOM 3050 C C . THR A 1 389 ? -25.512 -12.043 20.044 1.00 96.38 389 THR A C 1
ATOM 3052 O O . THR A 1 389 ? -25.522 -13.227 20.383 1.00 96.38 389 THR A O 1
ATOM 3055 N N . TYR A 1 390 ? -24.419 -11.283 20.137 1.00 97.50 390 TYR A N 1
ATOM 3056 C CA . TYR A 1 390 ? -23.138 -11.744 20.669 1.00 97.50 390 TYR A CA 1
ATOM 3057 C C . TYR A 1 390 ? -22.902 -11.299 22.105 1.00 97.50 390 TYR A C 1
ATOM 3059 O O . TYR A 1 390 ? -22.124 -11.949 22.786 1.00 97.50 390 TYR A O 1
ATOM 3067 N N . PHE A 1 391 ? -23.558 -10.241 22.573 1.00 98.12 391 PHE A N 1
ATOM 3068 C CA . PHE A 1 391 ? -23.393 -9.723 23.928 1.00 98.12 391 PHE A CA 1
ATOM 3069 C C . PHE A 1 391 ? -24.725 -9.685 24.657 1.00 98.12 391 PHE A C 1
ATOM 3071 O O . PHE A 1 391 ? -25.766 -9.471 24.037 1.00 98.12 391 PHE A O 1
ATOM 3078 N N . GLN A 1 392 ? -24.686 -9.862 25.976 1.00 97.81 392 GLN A N 1
ATOM 3079 C CA . GLN A 1 392 ? -25.879 -9.773 26.813 1.00 97.81 392 GLN A CA 1
ATOM 3080 C C . GLN A 1 392 ? -26.470 -8.360 26.782 1.00 97.81 392 GLN A C 1
ATOM 3082 O O . GLN A 1 392 ? -27.674 -8.186 26.590 1.00 97.81 392 GLN A O 1
ATOM 3087 N N . THR A 1 393 ? -25.619 -7.346 26.953 1.00 97.75 393 THR A N 1
ATOM 3088 C CA . THR A 1 393 ? -26.002 -5.940 26.809 1.00 97.75 393 THR A CA 1
ATOM 3089 C C . THR A 1 393 ? -24.926 -5.164 26.056 1.00 97.75 393 THR A C 1
ATOM 3091 O O . THR A 1 393 ? -23.739 -5.492 26.109 1.00 97.75 393 THR A O 1
ATOM 3094 N N . ILE A 1 394 ? -25.349 -4.124 25.335 1.00 98.12 394 ILE A N 1
ATOM 3095 C CA . ILE A 1 394 ? -24.459 -3.154 24.694 1.00 98.12 394 ILE A CA 1
ATOM 3096 C C . ILE A 1 394 ? -24.963 -1.762 25.060 1.00 98.12 394 ILE A C 1
ATOM 3098 O O . ILE A 1 394 ? -26.093 -1.405 24.725 1.00 98.12 394 ILE A O 1
ATOM 3102 N N . GLN A 1 395 ? -24.139 -0.979 25.750 1.00 97.62 395 GLN A N 1
ATOM 3103 C CA . GLN A 1 395 ? -24.502 0.346 26.246 1.00 97.62 395 GLN A CA 1
ATOM 3104 C C . GLN A 1 395 ? -23.488 1.384 25.786 1.00 97.62 395 GLN A C 1
ATOM 3106 O O . GLN A 1 395 ? -22.281 1.168 25.862 1.00 97.62 395 GLN A O 1
ATOM 3111 N N . LYS A 1 396 ? -23.975 2.521 25.288 1.00 98.06 396 LYS A N 1
ATOM 3112 C CA . LYS A 1 396 ? -23.108 3.618 24.855 1.00 98.06 396 LYS A CA 1
ATOM 3113 C C . LYS A 1 396 ? -22.474 4.281 26.077 1.00 98.06 396 LYS A C 1
ATOM 3115 O O . LYS A 1 396 ? -23.186 4.647 27.005 1.00 98.06 396 LYS A O 1
ATOM 3120 N N . VAL A 1 397 ? -21.154 4.449 26.051 1.00 97.81 397 VAL A N 1
ATOM 3121 C CA . VAL A 1 397 ? -20.379 5.061 27.140 1.00 97.81 397 VAL A CA 1
ATOM 3122 C C . VAL A 1 397 ? -20.003 6.492 26.792 1.00 97.81 397 VAL A C 1
ATOM 3124 O O . VAL A 1 397 ? -20.223 7.393 27.593 1.00 97.81 397 VAL A O 1
ATOM 3127 N N . ALA A 1 398 ? -19.424 6.716 25.609 1.00 97.81 398 ALA A N 1
ATOM 3128 C CA . ALA A 1 398 ? -18.885 8.021 25.244 1.00 97.81 398 ALA A CA 1
ATOM 3129 C C . ALA A 1 398 ? -18.868 8.264 23.732 1.00 97.81 398 ALA A C 1
ATOM 3131 O O . ALA A 1 398 ? -18.778 7.325 22.938 1.00 97.81 398 ALA A O 1
ATOM 3132 N N . ASP A 1 399 ? -18.858 9.550 23.379 1.00 97.88 399 ASP A N 1
ATOM 3133 C CA . ASP A 1 399 ? -18.547 10.060 22.046 1.00 97.88 399 ASP A CA 1
ATOM 3134 C C . ASP A 1 399 ? -17.217 10.802 22.078 1.00 97.88 399 ASP A C 1
ATOM 3136 O O . ASP A 1 399 ? -17.032 11.749 22.844 1.00 97.88 399 ASP A O 1
ATOM 3140 N N . LEU A 1 400 ? -16.293 10.383 21.221 1.00 97.56 400 LEU A N 1
ATOM 3141 C CA . LEU A 1 400 ? -14.977 10.982 21.063 1.00 97.56 400 LEU A CA 1
ATOM 3142 C C . LEU A 1 400 ? -14.929 11.749 19.735 1.00 97.56 400 LEU A C 1
ATOM 3144 O O . LEU A 1 400 ? -14.672 11.155 18.681 1.00 97.56 400 LEU A O 1
ATOM 3148 N N . PRO A 1 401 ? -15.202 13.067 19.743 1.00 96.88 401 PRO A N 1
ATOM 3149 C CA . PRO A 1 401 ? -15.118 13.876 18.539 1.00 96.88 401 PRO A CA 1
ATOM 3150 C C . PRO A 1 401 ? -13.654 14.107 18.154 1.00 96.88 401 PRO A C 1
ATOM 3152 O O . PRO A 1 401 ? -12.906 14.759 18.881 1.00 96.88 401 PRO A O 1
ATOM 3155 N N . ILE A 1 402 ? -13.271 13.643 16.969 1.00 95.88 402 ILE A N 1
ATOM 3156 C CA . ILE A 1 402 ? -12.002 13.983 16.329 1.00 95.88 402 ILE A CA 1
ATOM 3157 C C . ILE A 1 402 ? -12.185 15.300 15.587 1.00 95.88 402 ILE A C 1
ATOM 3159 O O . ILE A 1 402 ? -13.124 15.467 14.799 1.00 95.88 402 ILE A O 1
ATOM 3163 N N . ARG A 1 403 ? -11.299 16.258 15.850 1.00 95.56 403 ARG A N 1
ATOM 3164 C CA . ARG A 1 403 ? -11.399 17.622 15.337 1.00 95.56 403 ARG A CA 1
ATOM 3165 C C . ARG A 1 403 ? -10.236 17.974 14.432 1.00 95.56 403 ARG A C 1
ATOM 3167 O O . ARG A 1 403 ? -9.099 17.570 14.650 1.00 95.56 403 ARG A O 1
ATOM 3174 N N . ARG A 1 404 ? -10.527 18.822 13.451 1.00 95.31 404 ARG A N 1
ATOM 3175 C CA . ARG A 1 404 ? -9.532 19.454 12.587 1.00 95.31 404 ARG A CA 1
ATOM 3176 C C . ARG A 1 404 ? -10.024 20.829 12.174 1.00 95.31 404 ARG A C 1
ATOM 3178 O O . ARG A 1 404 ? -11.183 20.991 11.794 1.00 95.31 404 ARG A O 1
ATOM 3185 N N . GLY A 1 405 ? -9.169 21.839 12.319 1.00 93.25 405 GLY A N 1
ATOM 3186 C CA . GLY A 1 405 ? -9.559 23.229 12.066 1.00 93.25 405 GLY A CA 1
ATOM 3187 C C . GLY A 1 405 ? -10.724 23.712 12.944 1.00 93.25 405 GLY A C 1
ATOM 3188 O O . GLY A 1 405 ? -11.498 24.565 12.526 1.00 93.25 405 GLY A O 1
ATOM 3189 N N . GLY A 1 406 ? -10.898 23.144 14.142 1.00 93.12 406 GLY A N 1
ATOM 3190 C CA . GLY A 1 406 ? -12.000 23.454 15.067 1.00 93.12 406 GLY A CA 1
ATOM 3191 C C . GLY A 1 406 ? -13.330 22.747 14.765 1.00 93.12 406 GLY A C 1
ATOM 3192 O O . GLY A 1 406 ? -14.185 22.671 15.648 1.00 93.12 406 GLY A O 1
ATOM 3193 N N . ALA A 1 407 ? -13.491 22.170 13.575 1.00 93.31 407 ALA A N 1
ATOM 3194 C CA . ALA A 1 407 ? -14.666 21.388 13.208 1.00 93.31 407 ALA A CA 1
ATOM 3195 C C . ALA A 1 407 ? -14.493 19.912 13.584 1.00 93.31 407 ALA A C 1
ATOM 3197 O O . ALA A 1 407 ? -13.375 19.398 13.585 1.00 93.31 407 ALA A O 1
ATOM 3198 N N . ILE A 1 408 ? -15.599 19.233 13.889 1.00 95.44 408 ILE A N 1
ATOM 3199 C CA . ILE A 1 408 ? -15.614 17.777 14.069 1.00 95.44 408 ILE A CA 1
ATOM 3200 C C . ILE A 1 408 ? -15.543 17.142 12.683 1.00 95.44 408 ILE A C 1
ATOM 3202 O O . ILE A 1 408 ? -16.372 17.444 11.826 1.00 95.44 408 ILE A O 1
ATOM 3206 N N . VAL A 1 409 ? -14.546 16.287 12.469 1.00 94.69 409 VAL A N 1
ATOM 3207 C CA . VAL A 1 409 ? -14.365 15.560 11.207 1.00 94.69 409 VAL A CA 1
ATOM 3208 C C . VAL A 1 409 ? -14.817 14.113 11.288 1.00 94.69 409 VAL A C 1
ATOM 3210 O O . VAL A 1 409 ? -15.249 13.548 10.290 1.00 94.69 409 VAL A O 1
ATOM 3213 N N . GLN A 1 410 ? -14.763 13.535 12.483 1.00 94.06 410 GLN A N 1
ATOM 3214 C CA . GLN A 1 410 ? -15.228 12.188 12.754 1.00 94.06 410 GLN A CA 1
ATOM 3215 C C . GLN A 1 410 ? -15.654 12.097 14.215 1.00 94.06 410 GLN A C 1
ATOM 3217 O O . GLN A 1 410 ? -15.133 12.816 15.067 1.00 94.06 410 GLN A O 1
ATOM 3222 N N . VAL A 1 411 ? -16.591 11.205 14.511 1.00 96.25 411 VAL A N 1
ATOM 3223 C CA . VAL A 1 411 ? -16.933 10.833 15.883 1.00 96.25 411 VAL A CA 1
ATOM 3224 C C . VAL A 1 411 ? -16.635 9.352 16.036 1.00 96.25 411 VAL A C 1
ATOM 3226 O O . VAL A 1 411 ? -17.085 8.541 15.222 1.00 96.25 411 VAL A O 1
ATOM 3229 N N . ILE A 1 412 ? -15.836 9.021 17.043 1.00 97.56 412 ILE A N 1
ATOM 3230 C CA . ILE A 1 412 ? -15.595 7.647 17.467 1.00 97.56 412 ILE A CA 1
ATOM 3231 C C . ILE A 1 412 ? -16.511 7.377 18.653 1.00 97.56 412 ILE A C 1
ATOM 3233 O O . ILE A 1 412 ? -16.455 8.080 19.658 1.00 97.56 412 ILE A O 1
ATOM 3237 N N . GLU A 1 413 ? -17.375 6.386 18.517 1.00 98.12 413 GLU A N 1
ATOM 3238 C CA . GLU A 1 413 ? -18.335 5.998 19.540 1.00 98.12 413 GLU A CA 1
ATOM 3239 C C . GLU A 1 413 ? -17.787 4.797 20.309 1.00 98.12 413 GLU A C 1
ATOM 3241 O O . GLU A 1 413 ? -17.220 3.861 19.730 1.00 98.12 413 GLU A O 1
ATOM 3246 N N . VAL A 1 414 ? -17.951 4.840 21.628 1.00 98.44 414 VAL A N 1
ATOM 3247 C CA . VAL A 1 414 ? -17.461 3.813 22.543 1.00 98.44 414 VAL A CA 1
ATOM 3248 C C . VAL A 1 414 ? -18.638 3.192 23.280 1.00 98.44 414 VAL A C 1
ATOM 3250 O O . VAL A 1 414 ? -19.452 3.906 23.870 1.00 98.44 414 VAL A O 1
ATOM 3253 N N . TYR A 1 415 ? -18.714 1.863 23.269 1.00 98.56 415 TYR A N 1
ATOM 3254 C CA . TYR A 1 415 ? -19.773 1.096 23.918 1.00 98.56 415 TYR A CA 1
ATOM 3255 C C . TYR A 1 415 ? -19.184 0.051 24.857 1.00 98.56 415 TYR A C 1
ATOM 3257 O O . TYR A 1 415 ? -18.223 -0.629 24.510 1.00 98.56 415 TYR A O 1
ATOM 3265 N N . GLN A 1 416 ? -19.790 -0.107 26.026 1.00 98.25 416 GLN A N 1
ATOM 3266 C CA . GLN A 1 416 ? -19.525 -1.212 26.933 1.00 98.25 416 GLN A CA 1
ATOM 3267 C C . GLN A 1 416 ? -20.417 -2.384 26.538 1.00 98.25 416 GLN A C 1
ATOM 3269 O O . GLN A 1 416 ? -21.630 -2.234 26.378 1.00 98.25 416 GLN A O 1
ATOM 3274 N N . CYS A 1 417 ? -19.801 -3.542 26.358 1.00 98.31 417 CYS A N 1
ATOM 3275 C CA . CYS A 1 417 ? -20.447 -4.774 25.947 1.00 98.31 417 CYS A CA 1
ATOM 3276 C C . CYS A 1 417 ? -20.267 -5.804 27.062 1.00 98.31 417 CYS A C 1
ATOM 3278 O O . CYS A 1 417 ? -19.140 -6.209 27.347 1.00 98.31 417 CYS A O 1
ATOM 3280 N N . GLN A 1 418 ? -21.365 -6.201 27.703 1.00 97.88 418 GLN A N 1
ATOM 3281 C CA . GLN A 1 418 ? -21.335 -7.159 28.808 1.00 97.88 418 GLN A CA 1
ATOM 3282 C C . GLN A 1 418 ? -21.462 -8.583 28.283 1.00 97.88 418 GLN A C 1
ATOM 3284 O O . GLN A 1 418 ? -22.356 -8.855 27.478 1.00 97.88 418 GLN A O 1
ATOM 3289 N N . GLN A 1 419 ? -20.584 -9.457 28.770 1.00 97.38 419 GLN A N 1
ATOM 3290 C CA . GLN A 1 419 ? -20.514 -10.893 28.517 1.00 97.38 419 GLN A CA 1
ATOM 3291 C C . GLN A 1 419 ? -20.673 -11.293 27.048 1.00 97.38 419 GLN A C 1
ATOM 3293 O O . GLN A 1 419 ? -21.784 -11.420 26.524 1.00 97.38 419 GLN A O 1
ATOM 3298 N N . LEU A 1 420 ? -19.555 -11.592 26.386 1.00 98.06 420 LEU A N 1
ATOM 3299 C CA . LEU A 1 420 ? -19.602 -12.236 25.077 1.00 98.06 420 LEU A CA 1
ATOM 3300 C C . LEU A 1 420 ? -20.217 -13.645 25.200 1.00 98.06 420 LEU A C 1
ATOM 3302 O O . LEU A 1 420 ? -19.637 -14.541 25.805 1.00 98.06 420 LEU A O 1
ATOM 3306 N N . LEU A 1 421 ? -21.382 -13.855 24.599 1.00 97.94 421 LEU A N 1
ATOM 3307 C CA . LEU A 1 421 ? -22.207 -15.058 24.744 1.00 97.94 421 LEU A CA 1
ATOM 3308 C C . LEU A 1 421 ? -21.698 -16.255 23.932 1.00 97.94 421 LEU A C 1
ATOM 3310 O O . LEU A 1 421 ? -21.984 -17.402 24.265 1.00 97.94 421 LEU A O 1
ATOM 3314 N N . LYS A 1 422 ? -21.003 -15.994 22.824 1.00 96.44 422 LYS A N 1
ATOM 3315 C CA . LYS A 1 422 ? -20.509 -17.007 21.883 1.00 96.44 422 LYS A CA 1
ATOM 3316 C C . LYS A 1 422 ? -19.295 -16.471 21.123 1.00 96.44 422 LYS A C 1
ATOM 3318 O O . LYS A 1 422 ? -19.210 -15.253 20.931 1.00 96.44 422 LYS A O 1
ATOM 3323 N N . PRO A 1 423 ? -18.383 -17.337 20.656 1.00 94.94 423 PRO A N 1
ATOM 3324 C CA . PRO A 1 423 ? -17.210 -16.892 19.918 1.00 94.94 423 PRO A CA 1
ATOM 3325 C C . PRO A 1 423 ? -17.613 -16.144 18.643 1.00 94.94 423 PRO A C 1
ATOM 3327 O O . PRO A 1 423 ? -18.570 -16.510 17.950 1.00 94.94 423 PRO A O 1
ATOM 3330 N N . TYR A 1 424 ? -16.874 -15.082 18.319 1.00 92.75 424 TYR A N 1
ATOM 3331 C CA . TYR A 1 424 ? -17.046 -14.392 17.045 1.00 92.75 424 TYR A CA 1
ATOM 3332 C C . TYR A 1 424 ? -16.428 -15.238 15.916 1.00 92.75 424 TYR A C 1
ATOM 3334 O O . TYR A 1 424 ? -15.279 -15.672 16.054 1.00 92.75 424 TYR A O 1
ATOM 3342 N N . PRO A 1 425 ? -17.158 -15.501 14.814 1.00 90.94 425 PRO A N 1
ATOM 3343 C CA . PRO A 1 425 ? -16.695 -16.398 13.764 1.00 90.94 425 PRO A CA 1
ATOM 3344 C C . PRO A 1 425 ? -15.428 -15.864 13.100 1.00 90.94 425 PRO A C 1
ATOM 3346 O O . PRO A 1 425 ? -15.312 -14.670 12.817 1.00 90.94 425 PRO A O 1
ATOM 3349 N N . ARG A 1 426 ? -14.493 -16.771 12.808 1.00 88.50 426 ARG A N 1
ATOM 3350 C CA . ARG A 1 426 ? -13.254 -16.453 12.100 1.00 88.50 426 ARG A CA 1
ATOM 3351 C C . ARG A 1 426 ? -13.220 -17.173 10.755 1.00 88.50 426 ARG A C 1
ATOM 3353 O O . ARG A 1 426 ? -13.445 -18.379 10.723 1.00 88.50 426 ARG A O 1
ATOM 3360 N N . PRO A 1 427 ? -12.917 -16.478 9.648 1.00 84.75 427 PRO A N 1
ATOM 3361 C CA . PRO A 1 427 ? -12.820 -17.118 8.335 1.00 84.75 427 PRO A CA 1
ATOM 3362 C C . PRO A 1 427 ? -11.543 -17.956 8.163 1.00 84.75 427 PRO A C 1
ATOM 3364 O O . PRO A 1 427 ? -11.443 -18.740 7.224 1.00 84.75 427 PRO A O 1
ATOM 3367 N N . TYR A 1 428 ? -10.553 -17.753 9.033 1.00 88.06 428 TYR A N 1
ATOM 3368 C CA . TYR A 1 428 ? -9.274 -18.458 9.096 1.00 88.06 428 TYR A CA 1
ATOM 3369 C C . TYR A 1 428 ? -8.633 -18.221 10.473 1.00 88.06 428 TYR A C 1
ATOM 3371 O O . TYR A 1 428 ? -9.072 -17.341 11.217 1.00 88.06 428 TYR A O 1
ATOM 3379 N N . GLY A 1 429 ? -7.566 -18.956 10.790 1.00 76.88 429 GLY A N 1
ATOM 3380 C CA . GLY A 1 429 ? -6.937 -18.948 12.116 1.00 76.88 429 GLY A CA 1
ATOM 3381 C C . GLY A 1 429 ? -7.313 -20.187 12.921 1.00 76.88 429 GLY A C 1
ATOM 3382 O O . GLY A 1 429 ? -8.149 -20.969 12.475 1.00 76.88 429 GLY A O 1
ATOM 3383 N N . GLN A 1 430 ? -6.668 -20.392 14.074 1.00 64.19 430 GLN A N 1
ATOM 3384 C CA . GLN A 1 430 ? -7.006 -21.528 14.935 1.00 64.19 430 GLN A CA 1
ATOM 3385 C C . GLN A 1 430 ? -8.473 -21.411 15.365 1.00 64.19 430 GLN A C 1
ATOM 3387 O O . GLN A 1 430 ? -8.880 -20.372 15.897 1.00 64.19 430 GLN A O 1
ATOM 3392 N N . SER A 1 431 ? -9.241 -22.448 15.027 1.00 55.84 431 SER A N 1
ATOM 3393 C CA . SER A 1 431 ? -10.645 -22.637 15.394 1.00 55.84 431 SER A CA 1
ATOM 3394 C C . SER A 1 431 ? -10.786 -22.921 16.874 1.00 55.84 431 SER A C 1
ATOM 3396 O O . SER A 1 431 ? -10.015 -23.793 17.341 1.00 55.84 431 SER A O 1
#

Organism: NCBI:txid332963

Secondary structure (DSSP, 8-state):
-TTGGG--SSSSSTTS--S---------PPPPPP---THHHHHHHHHHHHHHH-TTHHHHHHHHHHHHHH-GGGHHHHTSHHHHHHHHHHHHHHHHHHHHHHHTTTHHHHHHHHTTS-SS---HHHHHHHHHHHHHHT-HHHHHHHHHHHHHHHHHHHHHHHHHHHHHHHTTT--S-------------S-HHHHHHHHHHHHHHHHHHHHHTTTS---TTSSHHHHHHHHHHHHHHHHHHHHH-HHHHHHHHHHHHHHHHHHHHHHHHHHHH-TTBSS-TT-GGG-SB-GGG-GGGGS--HHHHHHHHTSHHHHHHHHH-SEEEESSHHHHHHHHHHHTTTS---EEE-SS--TTHHHHS-SGGGBT--EEEEEETTTHHHHHHHHTTTEEEEEEEEEEEEEETTEEEEEEEEEEEEEE-SPPP-SSS--

Mean predicted aligned error: 8.88 Å

Nearest PDB structures (foldseek):
  1xdz-assembly1_A  TM=3.222E-01  e=1.474E+00  Bacillus subtilis
  8g0l-assembly1_A  TM=5.236E-01  e=6.798E+00  Homo sapiens
  3hww-assembly1_A  TM=4.713E-01  e=7.962E+00  Escherichia coli K-12

Sequence (431 aa):
EICEFLGQQEDKEWQEHKDEDLSLPLPLPLPSPYRPGYRLAIIGLLIGLACLSKYHGLALGFGLIGFCLTSPRYRAALLSPWTLASLGLFTLAILPIVIWNAQHDWVSLRFQSGRAVPDRGYSFLDLLVTFLVGVGYLFPAFGFPLWWVSGKAAIESINRRRSAKTQRSRGAEEQESRGGKSKETENLPLSSSKTAFILWLSLPLMLTFTLMGGYRAILPTWAMPGFWSATLLLGQQAASWQQRSPKGVKRWLWGSGWAVTSVLLLLLLHLTLGTLQKPSRYALLGGFLTPSNDASTQLIDIQQLRQGFASPLLTAAMSQVNFVFTNDLFLAGQVGMAIAPLQPKPITCFDQDLRGFAFWSTPDQWVGQDGLLVTSALQSSRTLKQYQTYFQTIQKVADLPIRRGGAIVQVIEVYQCQQLLKPYPRPYGQS

pLDDT: mean 87.42, std 17.74, range [29.77, 98.56]